Protein AF-0000000084809820 (afdb_homodimer)

pLDDT: mean 84.39, std 11.96, range [35.84, 97.75]

Sequence (612 aa):
MNEKEIQSFSLETLLTVNEPRPEDLYFDGCLIASRVKIMDTVNIDLFRYPTRLDAFAILFCSEGSISFTSGLRRHTLDAKMLFVFLPGSILQVESIRPESSVYTVIYEEEFIRRINIDIKLLSRLFLSVEKQPCLRLCEAEWAGITGSFAEIRSESLPRPGDVYSPEILRSMIRTLAYKVCRIIGRHIESQPAPETSARSRNDEYFNQFMSELTKHYMQERSVGFYAGQLHLTPKYLTTIIRKTSGRTAAEWIDDYVVLEAKNLLKYSTMSIQEIAYCLNFPNQSFFGKYFRSHTGMTPSAYRMSKMNEKEIQSFSLETLLTVNEPRPEDLYFDGCLIASRVKIMDTVNIDLFRYPTRLDAFAILFCSEGSISFTSGLRRHTLDAKMLFVFLPGSILQVESIRPESSVYTVIYEEEFIRRINIDIKLLSRLFLSVEKQPCLRLCEAEWAGITGSFAEIRSESLPRPGDVYSPEILRSMIRTLAYKVCRIIGRHIESQPAPETSARSRNDEYFNQFMSELTKHYMQERSVGFYAGQLHLTPKYLTTIIRKTSGRTAAEWIDDYVVLEAKNLLKYSTMSIQEIAYCLNFPNQSFFGKYFRSHTGMTPSAYRMSK

Nearest PDB structures (foldseek):
  6swi-assembly1_A  TM=9.137E-01  e=3.612E-05  Geobacillus stearothermophilus
  3lsg-assembly1_A  TM=9.153E-01  e=4.250E-05  Fusobacterium nucleatum subsp. nucleatum
  1xs9-assembly1_A  TM=9.138E-01  e=4.026E-05  Escherichia coli
  3w6v-assembly1_A  TM=8.568E-01  e=1.191E-04  Streptomyces griseus
  1bl0-assembly1_A  TM=9.131E-01  e=6.055E-04  Escherichia coli

Foldseek 3Di:
DDQADAAEDEPVRLCVQFPDDPLWDDAPQKTWDFFDQPVPGHPCVVQQGKYFYQWKKKKAKQAWKWWKDKPNDIDMHHHQKMFIDHHPIIIHTDDTDRRITIIMMIGHLLLCVVLPPDVLLVQLLQLLCNVPRMDHDDPVLSCVLVVLSVVLSVLRPDDPPPPCSSVVNSPSVSVNVVSVSVRSVVVVVPPPQPDVDPLSVLSVLLSQLSVVLSVPLLADQDLQVSCVVVVHHSVVQQVSNCVRNVHGSNVVSLVVNLSVLLNCLAPNPDDLQRSCVRSPHPGSVVVQVSNCVVPVDGSVVSSPPD/DDQADAAEDEPVRLCVQFPDDPLWDDAPQKTWDFFDQPVPGHPCVQQQGKYFYQWKKKKAKQAWKWWKDKPNDIDMHHHQKMFIDHHGIIIHTDDTDRRITIIMMIGHLLLCVVLPPDVLLVQLLQLLCNVPRMDHDDPVLSCVLVVLSVVLSVLRPDDPPPPCSSVVNSPSVSVNVVSVSVRSVVVVVPPPQPDVDPLSVLSVLLSQLSVVLSVPLLADQDLQVSCVVVVHHSVVQQVSNCVRNVHGSNVVSLVVNLSVLLNCLAPNPDDLQRSCVRSPHPGSVRVQVSNCVVPVDGSVVSSPPD

Radius of gyration: 26.5 Å; Cα contacts (8 Å, |Δi|>4): 948; chains: 2; bounding box: 50×73×64 Å

Secondary structure (DSSP, 8-state):
--TTS-EEE-HHHHHHHSPPPTTSEEETTEEEEEEEEHHHHS-GGGGSS-EEESSEEEEEEEESEEEEEETTEEEEEETTEEEEE-TT-EEEEEEE-TT-EEEEEEE-HHHHHHTT--HHHHHTTHHHHHH--EEE--HHHHHHHHHHHHHHHHHHS--TT-TTHHHHHHHHHHHHHHHHHHHHHHHHHHS----S-HHHHHHHHHHHHHHHHHHHTTT---HHHHHHHTT--HHHHHHHHHHHHSS-HHHHHHHHHHHHHHHHHHH----HHHHHHHTT-SSHHHHHHHHHHHHSS-HHHHHH--/--TTS-EEE-HHHHHHHSPPPTTSEEETTEEEEEEEEHHHHS-GGGGSS-EEESSEEEEEEEESEEEEEETTEEEEEETTEEEEE-TT-EEEEEEE-TT-EEEEEEE-HHHHHHTT--HHHHHTTHHHHHH--EEE--HHHHHHHHHHHHHHHHHHS--TT-TTHHHHHHHHHHHHHHHHHHHHHHHHHHS----S-HHHHHHHHHHHHHHHHHHHTTT---HHHHHHHTT--HHHHHHHHHHHHSS-HHHHHHHHHHHHHHHHHHH----HHHHHHHTT-SSHHHHHHHHHHHHSS-HHHHHH--

Solvent-accessible surface area (backbone atoms only — not comparable to full-atom values): 32827 Å² total; per-residue (Å²): 130,74,82,85,56,72,44,76,35,46,65,69,54,46,39,71,73,35,66,75,54,90,84,36,44,76,55,87,58,32,41,40,38,72,68,40,40,45,77,82,65,43,66,55,71,66,33,57,32,48,25,26,37,60,28,35,33,38,38,34,24,70,31,50,36,38,34,30,33,45,83,89,38,79,47,68,47,36,55,49,20,36,38,55,42,54,58,71,44,46,38,24,46,73,48,66,44,80,71,18,21,28,31,39,40,36,33,30,66,68,35,45,57,73,49,62,56,60,58,69,68,52,56,69,43,47,61,54,36,70,76,50,34,62,44,81,51,55,71,70,54,47,51,52,52,54,48,47,52,50,52,52,51,64,60,64,50,90,54,92,87,53,82,42,49,66,59,32,48,43,24,50,52,40,28,48,53,36,54,50,50,42,55,54,50,53,55,56,70,67,43,72,73,71,67,100,42,73,65,54,54,44,50,48,50,43,50,49,47,50,55,50,41,71,73,34,36,49,70,52,83,52,53,55,59,56,14,52,77,67,75,45,51,46,67,56,44,33,50,44,29,25,72,70,68,72,42,41,48,60,54,53,43,48,51,54,38,50,51,51,49,52,47,42,49,65,72,41,88,60,49,69,56,51,48,15,49,67,45,55,34,95,37,45,66,59,36,36,52,53,44,21,74,74,69,74,43,43,60,68,58,54,42,69,49,131,131,72,81,86,55,71,44,79,35,45,64,67,55,47,39,71,74,36,66,74,54,90,82,34,44,77,53,87,58,30,40,40,38,71,68,40,40,44,77,82,66,44,64,54,73,67,33,57,32,47,26,26,37,61,28,35,34,39,38,34,24,71,32,49,38,37,34,30,33,46,84,89,38,80,47,69,47,37,54,47,19,36,38,56,42,55,58,71,43,45,39,25,46,72,48,66,44,78,71,18,22,29,32,37,39,35,33,30,67,67,36,46,57,72,49,63,56,60,57,66,69,52,56,68,45,48,61,53,35,70,77,48,33,61,43,79,51,55,71,68,54,48,51,51,52,54,48,47,51,50,52,52,52,62,62,65,50,89,53,92,88,54,81,42,50,66,58,31,47,43,23,50,51,40,29,48,53,37,53,49,50,41,55,55,50,54,56,56,70,67,43,73,73,73,67,100,43,75,65,55,54,44,51,47,50,44,51,49,47,52,54,51,41,72,73,36,37,48,71,50,80,52,56,55,58,57,14,50,77,68,74,44,51,45,67,56,44,32,51,45,29,25,71,70,69,74,42,41,48,60,56,53,43,49,49,54,37,49,51,51,48,53,48,42,49,66,72,42,90,60,50,68,56,51,48,16,49,70,45,56,34,96,37,45,67,59,37,36,53,54,44,22,73,75,68,74,42,44,59,68,57,53,43,68,47,130

Organism: NCBI:txid717959

Structure (mmCIF, N/CA/C/O backbone):
data_AF-0000000084809820-model_v1
#
loop_
_entity.id
_entity.type
_entity.pdbx_description
1 polymer 'AraC-type DNA-binding domain-containing proteins'
#
loop_
_atom_site.group_PDB
_atom_site.id
_atom_site.type_symbol
_atom_site.label_atom_id
_atom_site.label_alt_id
_atom_site.label_comp_id
_atom_site.label_asym_id
_atom_site.label_entity_id
_atom_site.label_seq_id
_atom_site.pdbx_PDB_ins_code
_atom_site.Cartn_x
_atom_site.Cartn_y
_atom_site.Cartn_z
_atom_site.occupancy
_atom_site.B_iso_or_equiv
_atom_site.auth_seq_id
_atom_site.auth_comp_id
_atom_site.auth_asym_id
_atom_site.auth_atom_id
_atom_site.pdbx_PDB_model_num
ATOM 1 N N . MET A 1 1 ? -22.547 -33.094 -13.781 1 35.84 1 MET A N 1
ATOM 2 C CA . MET A 1 1 ? -21.328 -32.406 -14.195 1 35.84 1 MET A CA 1
ATOM 3 C C . MET A 1 1 ? -20.344 -33.375 -14.844 1 35.84 1 MET A C 1
ATOM 5 O O . MET A 1 1 ? -20.047 -34.438 -14.289 1 35.84 1 MET A O 1
ATOM 9 N N . ASN A 1 2 ? -20 -33.375 -16.016 1 37.78 2 ASN A N 1
ATOM 10 C CA . ASN A 1 2 ? -19.172 -34.312 -16.734 1 37.78 2 ASN A CA 1
ATOM 11 C C . ASN A 1 2 ? -17.75 -34.375 -16.172 1 37.78 2 ASN A C 1
ATOM 13 O O . ASN A 1 2 ? -17.156 -33.344 -15.875 1 37.78 2 ASN A O 1
ATOM 17 N N . GLU A 1 3 ? -17.25 -35.562 -15.602 1 46.75 3 GLU A N 1
ATOM 18 C CA . GLU A 1 3 ? -16.031 -36.031 -14.938 1 46.75 3 GLU A CA 1
ATOM 19 C C . GLU A 1 3 ? -14.789 -35.438 -15.594 1 46.75 3 GLU A C 1
ATOM 21 O O . GLU A 1 3 ? -13.766 -35.25 -14.938 1 46.75 3 GLU A O 1
ATOM 26 N N . LYS A 1 4 ? -14.727 -35.375 -16.953 1 51.31 4 LYS A N 1
ATOM 27 C CA . LYS A 1 4 ? -13.508 -35.156 -17.734 1 51.31 4 LYS A CA 1
ATOM 28 C C . LYS A 1 4 ? -13.289 -33.656 -18 1 51.31 4 LYS A C 1
ATOM 30 O O . LYS A 1 4 ? -12.234 -33.281 -18.516 1 51.31 4 LYS A O 1
ATOM 35 N N . GLU A 1 5 ? -14.281 -32.75 -17.703 1 54.12 5 GLU A N 1
ATOM 36 C CA . GLU A 1 5 ? -14.156 -31.391 -18.234 1 54.12 5 GLU A CA 1
ATOM 37 C C . GLU A 1 5 ? -13.578 -30.453 -17.188 1 54.12 5 GLU A C 1
ATOM 39 O O . GLU A 1 5 ? -14.008 -30.453 -16.031 1 54.12 5 GLU A O 1
ATOM 44 N N . ILE A 1 6 ? -12.461 -29.906 -17.469 1 58.41 6 ILE A N 1
ATOM 45 C CA . ILE A 1 6 ? -11.844 -28.875 -16.641 1 58.41 6 ILE A CA 1
ATOM 46 C C . ILE A 1 6 ? -12.836 -27.75 -16.375 1 58.41 6 ILE A C 1
ATOM 48 O O . ILE A 1 6 ? -13.359 -27.156 -17.328 1 58.41 6 ILE A O 1
ATOM 52 N N . GLN A 1 7 ? -13.312 -27.625 -15.133 1 64.94 7 GLN A N 1
ATOM 53 C CA . GLN A 1 7 ? -14.203 -26.531 -14.758 1 64.94 7 GLN A CA 1
ATOM 54 C C . GLN A 1 7 ? -13.414 -25.281 -14.383 1 64.94 7 GLN A C 1
ATOM 56 O O . GLN A 1 7 ? -12.383 -25.359 -13.719 1 64.94 7 GLN A O 1
ATOM 61 N N . SER A 1 8 ? -13.719 -24.172 -15.039 1 68 8 SER A N 1
ATOM 62 C CA . SER A 1 8 ? -13.07 -22.906 -14.742 1 68 8 SER A CA 1
ATOM 63 C C . SER A 1 8 ? -13.969 -22.016 -13.883 1 68 8 SER A C 1
ATOM 65 O O . SER A 1 8 ? -15.164 -21.875 -14.156 1 68 8 SER A O 1
ATOM 67 N N . PHE A 1 9 ? -13.414 -21.656 -12.688 1 70 9 PHE A N 1
ATOM 68 C CA . PHE A 1 9 ? -14.195 -20.844 -11.766 1 70 9 PHE A CA 1
ATOM 69 C C . PHE A 1 9 ? -13.508 -19.5 -11.508 1 70 9 PHE A C 1
ATOM 71 O O . PHE A 1 9 ? -12.281 -19.438 -11.461 1 70 9 PHE A O 1
ATOM 78 N N . SER A 1 10 ? -14.391 -18.469 -11.477 1 69.38 10 SER A N 1
ATOM 79 C CA . SER A 1 10 ? -13.938 -17.219 -10.867 1 69.38 10 SER A CA 1
ATOM 80 C C . SER A 1 10 ? -14.102 -17.234 -9.352 1 69.38 10 SER A C 1
ATOM 82 O O . SER A 1 10 ? -14.734 -18.156 -8.812 1 69.38 10 SER A O 1
ATOM 84 N N . LEU A 1 11 ? -13.422 -16.344 -8.664 1 75 11 LEU A N 1
ATOM 85 C CA . LEU A 1 11 ? -13.625 -16.25 -7.219 1 75 11 LEU A CA 1
ATOM 86 C C . LEU A 1 11 ? -15.102 -16.078 -6.887 1 75 11 LEU A C 1
ATOM 88 O O . LEU A 1 11 ? -15.602 -16.688 -5.941 1 75 11 LEU A O 1
ATOM 92 N N . GLU A 1 12 ? -15.688 -15.281 -7.66 1 74.25 12 GLU A N 1
ATOM 93 C CA . GLU A 1 12 ? -17.109 -15.062 -7.441 1 74.25 12 GLU A CA 1
ATOM 94 C C . GLU A 1 12 ? -17.891 -16.359 -7.535 1 74.25 12 GLU A C 1
ATOM 96 O O . GLU A 1 12 ? -18.781 -16.625 -6.723 1 74.25 12 GLU A O 1
ATOM 101 N N . THR A 1 13 ? -17.594 -17.172 -8.531 1 74 13 THR A N 1
ATOM 102 C CA . THR A 1 13 ? -18.266 -18.453 -8.719 1 74 13 THR A CA 1
ATOM 103 C C . THR A 1 13 ? -17.938 -19.406 -7.566 1 74 13 THR A C 1
ATOM 105 O O . THR A 1 13 ? -18.812 -20.141 -7.098 1 74 13 THR A O 1
ATOM 108 N N . LEU A 1 14 ? -16.766 -19.344 -7.129 1 78 14 LEU A N 1
ATOM 109 C CA . LEU A 1 14 ? -16.344 -20.172 -6 1 78 14 LEU A CA 1
ATOM 110 C C . LEU A 1 14 ? -17.141 -19.828 -4.746 1 78 14 LEU A C 1
ATOM 112 O O . LEU A 1 14 ? -17.531 -20.703 -3.98 1 78 14 LEU A O 1
ATOM 116 N N . LEU A 1 15 ? -17.312 -18.531 -4.598 1 79.88 15 LEU A N 1
ATOM 117 C CA . LEU A 1 15 ? -18 -18.047 -3.406 1 79.88 15 LEU A CA 1
ATOM 118 C C . LEU A 1 15 ? -19.484 -18.422 -3.449 1 79.88 15 LEU A C 1
ATOM 120 O O . LEU A 1 15 ? -20.125 -18.547 -2.404 1 79.88 15 LEU A O 1
ATOM 124 N N . THR A 1 16 ? -19.984 -18.531 -4.629 1 75.25 16 THR A N 1
ATOM 125 C CA . THR A 1 16 ? -21.391 -18.938 -4.77 1 75.25 16 THR A CA 1
ATOM 126 C C . THR A 1 16 ? -21.562 -20.391 -4.355 1 75.25 16 THR A C 1
ATOM 128 O O . THR A 1 16 ? -22.594 -20.766 -3.779 1 75.25 16 THR A O 1
ATOM 131 N N . VAL A 1 17 ? -20.578 -21.188 -4.629 1 74.81 17 VAL A N 1
ATOM 132 C CA . VAL A 1 17 ? -20.641 -22.609 -4.328 1 74.81 17 VAL A CA 1
ATOM 133 C C . VAL A 1 17 ? -20.25 -22.859 -2.875 1 74.81 17 VAL A C 1
ATOM 135 O O . VAL A 1 17 ? -20.781 -23.75 -2.219 1 74.81 17 VAL A O 1
ATOM 138 N N . ASN A 1 18 ? -19.297 -22.062 -2.408 1 78.69 18 ASN A N 1
ATOM 139 C CA . ASN A 1 18 ? -18.812 -22.125 -1.033 1 78.69 18 ASN A CA 1
ATOM 140 C C . ASN A 1 18 ? -19.031 -20.797 -0.308 1 78.69 18 ASN A C 1
ATOM 142 O O . ASN A 1 18 ? -18.172 -19.922 -0.35 1 78.69 18 ASN A O 1
ATOM 146 N N . GLU A 1 19 ? -20.094 -20.688 0.359 1 78.88 19 GLU A N 1
ATOM 147 C CA . GLU A 1 19 ? -20.406 -19.438 1.05 1 78.88 19 GLU A CA 1
ATOM 148 C C . GLU A 1 19 ? -19.406 -19.156 2.162 1 78.88 19 GLU A C 1
ATOM 150 O O . GLU A 1 19 ? -19.109 -20.031 2.971 1 78.88 19 GLU A O 1
ATOM 155 N N . PRO A 1 20 ? -18.938 -17.969 2.078 1 82.69 20 PRO A N 1
ATOM 156 C CA . PRO A 1 20 ? -17.984 -17.641 3.152 1 82.69 20 PRO A CA 1
ATOM 157 C C . PRO A 1 20 ? -18.641 -17.703 4.535 1 82.69 20 PRO A C 1
ATOM 159 O O . PRO A 1 20 ? -19.812 -17.391 4.691 1 82.69 20 PRO A O 1
ATOM 162 N N . ARG A 1 21 ? -17.938 -18.25 5.512 1 88.19 21 ARG A N 1
ATOM 163 C CA . ARG A 1 21 ? -18.359 -18.203 6.91 1 88.19 21 ARG A CA 1
ATOM 164 C C . ARG A 1 21 ? -18.422 -16.781 7.426 1 88.19 21 ARG A C 1
ATOM 166 O O . ARG A 1 21 ? -17.781 -15.883 6.867 1 88.19 21 ARG A O 1
ATOM 173 N N . PRO A 1 22 ? -19.062 -16.547 8.477 1 84.5 22 PRO A N 1
ATOM 174 C CA . PRO A 1 22 ? -19.141 -15.203 9.055 1 84.5 22 PRO A CA 1
ATOM 175 C C . PRO A 1 22 ? -17.781 -14.648 9.469 1 84.5 22 PRO A C 1
ATOM 177 O O . PRO A 1 22 ? -17.578 -13.43 9.461 1 84.5 22 PRO A O 1
ATOM 180 N N . GLU A 1 23 ? -16.906 -15.547 9.766 1 87.56 23 GLU A N 1
ATOM 181 C CA . GLU A 1 23 ? -15.609 -15.102 10.25 1 87.56 23 GLU A CA 1
ATOM 182 C C . GLU A 1 23 ? -14.648 -14.844 9.094 1 87.56 23 GLU A C 1
ATOM 184 O O . GLU A 1 23 ? -13.547 -14.328 9.297 1 87.56 23 GLU A O 1
ATOM 189 N N . ASP A 1 24 ? -15.086 -15.227 7.918 1 91.62 24 ASP A N 1
ATOM 190 C CA . ASP A 1 24 ? -14.242 -15 6.75 1 91.62 24 ASP A CA 1
ATOM 191 C C . ASP A 1 24 ? -14.391 -13.57 6.234 1 91.62 24 ASP A C 1
ATOM 193 O O . ASP A 1 24 ? -15.43 -12.938 6.422 1 91.62 24 ASP A O 1
ATOM 197 N N . LEU A 1 25 ? -13.336 -13.102 5.711 1 93.5 25 LEU A N 1
ATOM 198 C CA . LEU A 1 25 ? -13.359 -11.758 5.156 1 93.5 25 LEU A CA 1
ATOM 199 C C . LEU A 1 25 ? -13.391 -11.797 3.631 1 93.5 25 LEU A C 1
ATOM 201 O O . LEU A 1 25 ? -12.516 -12.391 3.004 1 93.5 25 LEU A O 1
ATOM 205 N N . TYR A 1 26 ? -14.406 -11.336 3.08 1 91.12 26 TYR A N 1
ATOM 206 C CA . TYR A 1 26 ? -14.422 -11.031 1.652 1 91.12 26 TYR A CA 1
ATOM 207 C C . TYR A 1 26 ? -14.391 -9.531 1.412 1 91.12 26 TYR A C 1
ATOM 209 O O . TYR A 1 26 ? -15.305 -8.812 1.829 1 91.12 26 TYR A O 1
ATOM 217 N N . PHE A 1 27 ? -13.375 -9.109 0.786 1 89.75 27 PHE A N 1
ATOM 218 C CA . PHE A 1 27 ? -13.141 -7.676 0.648 1 89.75 27 PHE A CA 1
ATOM 219 C C . PHE A 1 27 ? -12.555 -7.352 -0.719 1 89.75 27 PHE A C 1
ATOM 221 O O . PHE A 1 27 ? -11.422 -7.734 -1.017 1 89.75 27 PHE A O 1
ATOM 228 N N . ASP A 1 28 ? -13.312 -6.613 -1.582 1 87 28 ASP A N 1
ATOM 229 C CA . ASP A 1 28 ? -12.844 -6.008 -2.824 1 87 28 ASP A CA 1
ATOM 230 C C . ASP A 1 28 ? -12.148 -7.043 -3.713 1 87 28 ASP A C 1
ATOM 232 O O . ASP A 1 28 ? -11.078 -6.777 -4.262 1 87 28 ASP A O 1
ATOM 236 N N . GLY A 1 29 ? -12.633 -8.328 -3.779 1 87.38 29 GLY A N 1
ATOM 237 C CA . GLY A 1 29 ? -12.062 -9.352 -4.637 1 87.38 29 GLY A CA 1
ATOM 238 C C . GLY A 1 29 ? -11 -10.18 -3.938 1 87.38 29 GLY A C 1
ATOM 239 O O . GLY A 1 29 ? -10.219 -10.875 -4.59 1 87.38 29 GLY A O 1
ATOM 240 N N . CYS A 1 30 ? -10.914 -10.086 -2.691 1 93.25 30 CYS A N 1
ATOM 241 C CA . CYS A 1 30 ? -9.984 -10.867 -1.883 1 93.25 30 CYS A CA 1
ATOM 242 C C . CYS A 1 30 ? -10.727 -11.625 -0.787 1 93.25 30 CYS A C 1
ATOM 244 O O . CYS A 1 30 ? -11.555 -11.055 -0.081 1 93.25 30 CYS A O 1
ATOM 246 N N . LEU A 1 31 ? -10.508 -12.891 -0.727 1 94.38 31 LEU A N 1
ATOM 247 C CA . LEU A 1 31 ? -11.086 -13.719 0.329 1 94.38 31 LEU A CA 1
ATOM 248 C C . LEU A 1 31 ? -10.008 -14.172 1.312 1 94.38 31 LEU A C 1
ATOM 250 O O . LEU A 1 31 ? -8.961 -14.672 0.902 1 94.38 31 LEU A O 1
ATOM 254 N N . ILE A 1 32 ? -10.25 -13.93 2.562 1 95.62 32 ILE A N 1
ATOM 255 C CA . ILE A 1 32 ? -9.352 -14.398 3.613 1 95.62 32 ILE A CA 1
ATOM 256 C C . ILE A 1 32 ? -10.125 -15.242 4.621 1 95.62 32 ILE A C 1
ATOM 258 O O . ILE A 1 32 ? -11.094 -14.773 5.219 1 95.62 32 ILE A O 1
ATOM 262 N N . ALA A 1 33 ? -9.727 -16.453 4.789 1 94.56 33 ALA A N 1
ATOM 263 C CA . ALA A 1 33 ? -10.391 -17.391 5.695 1 94.56 33 ALA A CA 1
ATOM 264 C C . ALA A 1 33 ? -9.375 -18.062 6.621 1 94.56 33 ALA A C 1
ATOM 266 O O . ALA A 1 33 ? -8.328 -18.531 6.176 1 94.56 33 ALA A O 1
ATOM 267 N N . SER A 1 34 ? -9.703 -17.984 7.914 1 94.19 34 SER A N 1
ATOM 268 C CA . SER A 1 34 ? -8.797 -18.547 8.914 1 94.19 34 SER A CA 1
ATOM 269 C C . SER A 1 34 ? -9.336 -19.859 9.461 1 94.19 34 SER A C 1
ATOM 271 O O . SER A 1 34 ? -10.531 -19.984 9.734 1 94.19 34 SER A O 1
ATOM 273 N N . ARG A 1 35 ? -8.406 -20.812 9.555 1 92.12 35 ARG A N 1
ATOM 274 C CA . ARG A 1 35 ? -8.68 -22.094 10.195 1 92.12 35 ARG A CA 1
ATOM 275 C C . ARG A 1 35 ? -9.922 -22.75 9.617 1 92.12 35 ARG A C 1
ATOM 277 O O . ARG A 1 35 ? -10.852 -23.094 10.352 1 92.12 35 ARG A O 1
ATOM 284 N N . VAL A 1 36 ? -9.945 -22.891 8.352 1 92.38 36 VAL A N 1
ATOM 285 C CA . VAL A 1 36 ? -11.039 -23.547 7.637 1 92.38 36 VAL A CA 1
ATOM 286 C C . VAL A 1 36 ? -10.891 -25.062 7.754 1 92.38 36 VAL A C 1
ATOM 288 O O . VAL A 1 36 ? -9.914 -25.641 7.254 1 92.38 36 VAL A O 1
ATOM 291 N N . LYS A 1 37 ? -11.805 -25.641 8.43 1 91.88 37 LYS A N 1
ATOM 292 C CA . LYS A 1 37 ? -11.875 -27.094 8.398 1 91.88 37 LYS A CA 1
ATOM 293 C C . LYS A 1 37 ? -12.422 -27.594 7.066 1 91.88 37 LYS A C 1
ATOM 295 O O . LYS A 1 37 ? -13.625 -27.531 6.824 1 91.88 37 LYS A O 1
ATOM 300 N N . ILE A 1 38 ? -11.602 -28.172 6.277 1 87.62 38 ILE A N 1
ATOM 301 C CA . ILE A 1 38 ? -11.898 -28.422 4.871 1 87.62 38 ILE A CA 1
ATOM 302 C C . ILE A 1 38 ? -13.094 -29.359 4.75 1 87.62 38 ILE A C 1
ATOM 304 O O . ILE A 1 38 ? -14.039 -29.078 4.008 1 87.62 38 ILE A O 1
ATOM 308 N N . MET A 1 39 ? -13.156 -30.406 5.477 1 83.25 39 MET A N 1
ATOM 309 C CA . MET A 1 39 ? -14.195 -31.422 5.34 1 83.25 39 MET A CA 1
ATOM 310 C C . MET A 1 39 ? -15.531 -30.906 5.855 1 83.25 39 MET A C 1
ATOM 312 O O . MET A 1 39 ? -16.594 -31.391 5.43 1 83.25 39 MET A O 1
ATOM 316 N N . ASP A 1 40 ? -15.461 -29.891 6.738 1 79.69 40 ASP A N 1
ATOM 317 C CA . ASP A 1 40 ? -16.688 -29.375 7.34 1 79.69 40 ASP A CA 1
ATOM 318 C C . ASP A 1 40 ? -17.234 -28.188 6.555 1 79.69 40 ASP A C 1
ATOM 320 O O . ASP A 1 40 ? -18.438 -27.938 6.559 1 79.69 40 ASP A O 1
ATOM 324 N N . THR A 1 41 ? -16.359 -27.531 5.91 1 74.94 41 THR A N 1
ATOM 325 C CA . THR A 1 41 ? -16.734 -26.188 5.465 1 74.94 41 THR A CA 1
ATOM 326 C C . THR A 1 41 ? -16.766 -26.109 3.939 1 74.94 41 THR A C 1
ATOM 328 O O . THR A 1 41 ? -17.547 -25.344 3.365 1 74.94 41 THR A O 1
ATOM 331 N N . VAL A 1 42 ? -15.953 -26.875 3.279 1 74.56 42 VAL A N 1
ATOM 332 C CA . VAL A 1 42 ? -15.75 -26.688 1.847 1 74.56 42 VAL A CA 1
ATOM 333 C C . VAL A 1 42 ? -16.438 -27.812 1.079 1 74.56 42 VAL A C 1
ATOM 335 O O . VAL A 1 42 ? -16.375 -28.969 1.494 1 74.56 42 VAL A O 1
ATOM 338 N N . ASN A 1 43 ? -17.141 -27.375 0.123 1 73.75 43 ASN A N 1
ATOM 339 C CA . ASN A 1 43 ? -17.609 -28.391 -0.823 1 73.75 43 ASN A CA 1
ATOM 340 C C . ASN A 1 43 ? -16.469 -28.938 -1.661 1 73.75 43 ASN A C 1
ATOM 342 O O . ASN A 1 43 ? -16.188 -28.438 -2.75 1 73.75 43 ASN A O 1
ATOM 346 N N . ILE A 1 44 ? -15.961 -29.891 -1.169 1 68.62 44 ILE A N 1
ATOM 347 C CA . ILE A 1 44 ? -14.719 -30.438 -1.698 1 68.62 44 ILE A CA 1
ATOM 348 C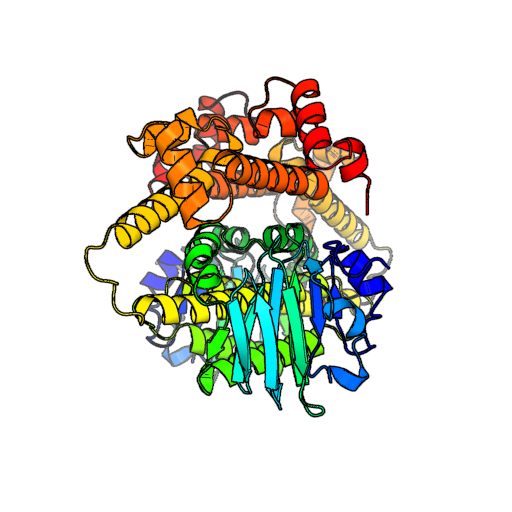 C . ILE A 1 44 ? -14.992 -31.141 -3.029 1 68.62 44 ILE A C 1
ATOM 350 O O . ILE A 1 44 ? -14.078 -31.328 -3.838 1 68.62 44 ILE A O 1
ATOM 354 N N . ASP A 1 45 ? -16.188 -31.453 -3.203 1 69.81 45 ASP A N 1
ATOM 355 C CA . ASP A 1 45 ? -16.547 -32.156 -4.426 1 69.81 45 ASP A CA 1
ATOM 356 C C . ASP A 1 45 ? -16.188 -31.344 -5.664 1 69.81 45 ASP A C 1
ATOM 358 O O . ASP A 1 45 ? -15.891 -31.906 -6.719 1 69.81 45 ASP A O 1
ATOM 362 N N . LEU A 1 46 ? -16.172 -30.109 -5.414 1 70 46 LEU A N 1
ATOM 363 C CA . LEU A 1 46 ? -15.82 -29.234 -6.52 1 70 46 LEU A CA 1
ATOM 364 C C . LEU A 1 46 ? -14.359 -29.438 -6.934 1 70 46 LEU A C 1
ATOM 366 O O . LEU A 1 46 ? -14.016 -29.266 -8.102 1 70 46 LEU A O 1
ATOM 370 N N . PHE A 1 47 ? -13.586 -29.953 -5.996 1 75.19 47 PHE A N 1
ATOM 371 C CA . PHE A 1 47 ? -12.156 -30.016 -6.266 1 75.19 47 PHE A CA 1
ATOM 372 C C . PHE A 1 47 ? -11.719 -31.453 -6.512 1 75.19 47 PHE A C 1
ATOM 374 O O . PHE A 1 47 ? -10.531 -31.719 -6.723 1 75.19 47 PHE A O 1
ATOM 381 N N . ARG A 1 48 ? -12.656 -32.312 -6.492 1 76.06 48 ARG A N 1
ATOM 382 C CA . ARG A 1 48 ? -12.344 -33.719 -6.789 1 76.06 48 ARG A CA 1
ATOM 383 C C . ARG A 1 48 ? -12.094 -33.906 -8.281 1 76.06 48 ARG A C 1
ATOM 385 O O . ARG A 1 48 ? -11.484 -34.906 -8.688 1 76.06 48 ARG A O 1
ATOM 392 N N . TYR A 1 49 ? -12.602 -32.938 -9.016 1 74.69 49 TYR A N 1
ATOM 393 C CA . TYR A 1 49 ? -12.328 -32.906 -10.453 1 74.69 49 TYR A CA 1
ATOM 394 C C . TYR A 1 49 ? -11.344 -31.797 -10.789 1 74.69 49 TYR A C 1
ATOM 396 O O . TYR A 1 49 ? -11.195 -30.844 -10.023 1 74.69 49 TYR A O 1
ATOM 404 N N . PRO A 1 50 ? -10.656 -32 -11.852 1 77 50 PRO A N 1
ATOM 405 C CA . PRO A 1 50 ? -9.711 -30.953 -12.219 1 77 50 PRO A CA 1
ATOM 406 C C . PRO A 1 50 ? -10.383 -29.578 -12.336 1 77 50 PRO A C 1
ATOM 408 O O . PRO A 1 50 ? -11.367 -29.438 -13.062 1 77 50 PRO A O 1
ATOM 411 N N . THR A 1 51 ? -9.906 -28.719 -11.578 1 76.25 51 THR A N 1
ATOM 412 C CA . THR A 1 51 ? -10.516 -27.391 -11.492 1 76.25 51 THR A CA 1
ATOM 413 C C . THR A 1 51 ? -9.484 -26.297 -11.773 1 76.25 51 THR A C 1
ATOM 415 O O . THR A 1 51 ? -8.336 -26.391 -11.32 1 76.25 51 THR A O 1
ATOM 418 N N . ARG A 1 52 ? -9.977 -25.391 -12.555 1 76.69 52 ARG A N 1
ATOM 419 C CA . ARG A 1 52 ? -9.18 -24.203 -12.828 1 76.69 52 ARG A CA 1
ATOM 420 C C . ARG A 1 52 ? -9.75 -22.969 -12.125 1 76.69 52 ARG A C 1
ATOM 422 O O . ARG A 1 52 ? -10.969 -22.781 -12.086 1 76.69 52 ARG A O 1
ATOM 429 N N . LEU A 1 53 ? -8.898 -22.266 -11.445 1 76.38 53 LEU A N 1
ATOM 430 C CA . LEU A 1 53 ? -9.312 -21.031 -10.773 1 76.38 53 LEU A CA 1
ATOM 431 C C . LEU A 1 53 ? -8.602 -19.828 -11.375 1 76.38 53 LEU A C 1
ATOM 433 O O . LEU A 1 53 ? -7.391 -19.844 -11.578 1 76.38 53 LEU A O 1
ATOM 437 N N . ASP A 1 54 ? -9.375 -18.812 -11.68 1 75.62 54 ASP A N 1
ATOM 438 C CA . ASP A 1 54 ? -8.812 -17.594 -12.242 1 75.62 54 ASP A CA 1
ATOM 439 C C . ASP A 1 54 ? -8.461 -16.594 -11.148 1 75.62 54 ASP A C 1
ATOM 441 O O . ASP A 1 54 ? -8.953 -15.461 -11.156 1 75.62 54 ASP A O 1
ATOM 445 N N . ALA A 1 55 ? -7.738 -17.016 -10.219 1 84.69 55 ALA A N 1
ATOM 446 C CA . ALA A 1 55 ? -7.289 -16.219 -9.086 1 84.69 55 ALA A CA 1
ATOM 447 C C . ALA A 1 55 ? -6.051 -16.828 -8.438 1 84.69 55 ALA A C 1
ATOM 449 O O . ALA A 1 55 ? -5.742 -18 -8.656 1 84.69 55 ALA A O 1
ATOM 450 N N . PHE A 1 56 ? -5.348 -15.945 -7.801 1 88.56 56 PHE A N 1
ATOM 451 C CA . PHE A 1 56 ? -4.27 -16.453 -6.957 1 88.56 56 PHE A CA 1
ATOM 452 C C . PHE A 1 56 ? -4.828 -17.047 -5.672 1 88.56 56 PHE A C 1
ATOM 454 O O . PHE A 1 56 ? -5.781 -16.516 -5.094 1 88.56 56 PHE A O 1
ATOM 461 N N . ALA A 1 57 ? -4.301 -18.156 -5.301 1 92.06 57 ALA A N 1
ATOM 462 C CA . ALA A 1 57 ? -4.691 -18.734 -4.016 1 92.06 57 ALA A CA 1
ATOM 463 C C . ALA A 1 57 ? -3.467 -19.172 -3.219 1 92.06 57 ALA A C 1
ATOM 465 O O . ALA A 1 57 ? -2.514 -19.719 -3.785 1 92.06 57 ALA A O 1
ATOM 466 N N . ILE A 1 58 ? -3.492 -18.875 -1.971 1 96.12 58 ILE A N 1
ATOM 467 C CA . ILE A 1 58 ? -2.453 -19.328 -1.05 1 96.12 58 ILE A CA 1
ATOM 468 C C . ILE A 1 58 ? -3.086 -20.078 0.115 1 96.12 58 ILE A C 1
ATOM 470 O O . ILE A 1 58 ? -4.004 -19.578 0.767 1 96.12 58 ILE A O 1
ATOM 474 N N . LEU A 1 59 ? -2.619 -21.266 0.318 1 96.19 59 LEU A N 1
ATOM 475 C CA . LEU A 1 59 ? -3.105 -22.094 1.416 1 96.19 59 LEU A CA 1
ATOM 476 C C . LEU A 1 59 ? -1.993 -22.375 2.422 1 96.19 59 LEU A C 1
ATOM 478 O O . LEU A 1 59 ? -0.858 -22.656 2.035 1 96.19 59 LEU A O 1
ATOM 482 N N . PHE A 1 60 ? -2.328 -22.203 3.66 1 97.75 60 PHE A N 1
ATOM 483 C CA . PHE A 1 60 ? -1.45 -22.578 4.762 1 97.75 60 PHE A CA 1
ATOM 484 C C . PHE A 1 60 ? -2.078 -23.688 5.602 1 97.75 60 PHE A C 1
ATOM 486 O O . PHE A 1 60 ? -3.104 -23.469 6.25 1 97.75 60 PHE A O 1
ATOM 493 N N . CYS A 1 61 ? -1.451 -24.828 5.637 1 97.75 61 CYS A N 1
ATOM 494 C CA . CYS A 1 61 ? -2.021 -25.953 6.371 1 97.75 61 CYS A CA 1
ATOM 495 C C . CYS A 1 61 ? -1.644 -25.891 7.844 1 97.75 61 CYS A C 1
ATOM 497 O O . CYS A 1 61 ? -0.462 -25.938 8.188 1 97.75 61 CYS A O 1
ATOM 499 N N . SER A 1 62 ? -2.604 -25.734 8.672 1 97.06 62 SER A N 1
ATOM 500 C CA . SER A 1 62 ? -2.338 -25.656 10.109 1 97.06 62 SER A CA 1
ATOM 501 C C . SER A 1 62 ? -2.322 -27.031 10.742 1 97.06 62 SER A C 1
ATOM 503 O O . SER A 1 62 ? -1.585 -27.281 11.703 1 97.06 62 SER A O 1
ATOM 505 N N . GLU A 1 63 ? -3.166 -27.891 10.25 1 96.25 63 GLU A N 1
ATOM 506 C CA . GLU A 1 63 ? -3.291 -29.25 10.734 1 96.25 63 GLU A CA 1
ATOM 507 C C . GLU A 1 63 ? -3.705 -30.203 9.617 1 96.25 63 GLU A C 1
ATOM 509 O O . GLU A 1 63 ? -4.383 -29.797 8.672 1 96.25 63 GLU A O 1
ATOM 514 N N . GLY A 1 64 ? -3.207 -31.531 9.758 1 95.69 64 GLY A N 1
ATOM 515 C CA . GLY A 1 64 ? -3.605 -32.531 8.797 1 95.69 64 GLY A CA 1
ATOM 516 C C . GLY A 1 64 ? -2.711 -32.594 7.574 1 95.69 64 GLY A C 1
ATOM 517 O O . GLY A 1 64 ? -1.523 -32.281 7.652 1 95.69 64 GLY A O 1
ATOM 518 N N . SER A 1 65 ? -3.328 -33.188 6.52 1 96.12 65 SER A N 1
ATOM 519 C CA . SER A 1 65 ? -2.602 -33.375 5.266 1 96.12 65 SER A CA 1
ATOM 520 C C . SER A 1 65 ? -3.557 -33.469 4.078 1 96.12 65 SER A C 1
ATOM 522 O O . SER A 1 65 ? -4.637 -34.031 4.176 1 96.12 65 SER A O 1
ATOM 524 N N . ILE A 1 66 ? -3.162 -32.812 3.039 1 94.06 66 ILE A N 1
ATOM 525 C CA . ILE A 1 66 ? -3.953 -32.781 1.813 1 94.06 66 ILE A CA 1
ATOM 526 C C . ILE A 1 66 ? -3.096 -33.25 0.637 1 94.06 66 ILE A C 1
ATOM 528 O O . ILE A 1 66 ? -1.99 -32.719 0.431 1 94.06 66 ILE A O 1
ATOM 532 N N . SER A 1 67 ? -3.57 -34.188 -0.087 1 93 67 SER A N 1
ATOM 533 C CA . SER A 1 67 ? -2.908 -34.625 -1.308 1 93 67 SER A CA 1
ATOM 534 C C . SER A 1 67 ? -3.666 -34.188 -2.549 1 93 67 SER A C 1
ATOM 536 O O . SER A 1 67 ? -4.891 -34.312 -2.617 1 93 67 SER A O 1
ATOM 538 N N . PHE A 1 68 ? -2.908 -33.625 -3.463 1 88.94 68 PHE A N 1
ATOM 539 C CA . PHE A 1 68 ? -3.539 -33.094 -4.664 1 88.94 68 PHE A CA 1
ATOM 540 C C . PHE A 1 68 ? -2.572 -33.125 -5.844 1 88.94 68 PHE A C 1
ATOM 542 O O . PHE A 1 68 ? -1.372 -33.344 -5.664 1 88.94 68 PHE A O 1
ATOM 549 N N . THR A 1 69 ? -3.16 -32.969 -6.996 1 83.19 69 THR A N 1
ATOM 550 C CA . THR A 1 69 ? -2.375 -32.875 -8.227 1 83.19 69 THR A CA 1
ATOM 551 C C . THR A 1 69 ? -2.461 -31.484 -8.82 1 83.19 69 THR A C 1
ATOM 553 O O . THR A 1 69 ? -3.541 -30.891 -8.875 1 83.19 69 THR A O 1
ATOM 556 N N . SER A 1 70 ? -1.311 -30.953 -9.086 1 75.81 70 SER A N 1
ATOM 557 C CA . SER A 1 70 ? -1.194 -29.688 -9.797 1 75.81 70 SER A CA 1
ATOM 558 C C . SER A 1 70 ? -0.244 -29.812 -10.984 1 75.81 70 SER A C 1
ATOM 560 O O . SER A 1 70 ? 0.898 -30.25 -10.828 1 75.81 70 SER A O 1
ATOM 562 N N . GLY A 1 71 ? -0.608 -29.359 -12.164 1 62.16 71 GLY A N 1
ATOM 563 C CA . GLY A 1 71 ? 0.222 -29.469 -13.352 1 62.16 71 GLY A CA 1
ATOM 564 C C . GLY A 1 71 ? 0.724 -30.875 -13.602 1 62.16 71 GLY A C 1
ATOM 565 O O . GLY A 1 71 ? 1.892 -31.078 -13.945 1 62.16 71 GLY A O 1
ATOM 566 N N . LEU A 1 72 ? 0.048 -31.844 -13.289 1 64.19 72 LEU A N 1
ATOM 567 C CA . LEU A 1 72 ? 0.316 -33.25 -13.547 1 64.19 72 LEU A CA 1
ATOM 568 C C . LEU A 1 72 ? 1.257 -33.844 -12.5 1 64.19 72 LEU A C 1
ATOM 570 O O . LEU A 1 72 ? 1.768 -34.938 -12.656 1 64.19 72 LEU A O 1
ATOM 574 N N . ARG A 1 73 ? 1.656 -33.094 -11.586 1 77.62 73 ARG A N 1
ATOM 575 C CA . ARG A 1 73 ? 2.484 -33.594 -10.484 1 77.62 73 ARG A CA 1
ATOM 576 C C . ARG A 1 73 ? 1.677 -33.688 -9.195 1 77.62 73 ARG A C 1
ATOM 578 O O . ARG A 1 73 ? 0.831 -32.844 -8.922 1 77.62 73 ARG A O 1
ATOM 585 N N . ARG A 1 74 ? 2 -34.75 -8.492 1 86.31 74 ARG A N 1
ATOM 586 C CA . ARG A 1 74 ? 1.335 -34.938 -7.207 1 86.31 74 ARG A CA 1
ATOM 587 C C . ARG A 1 74 ? 2.074 -34.219 -6.086 1 86.31 74 ARG A C 1
ATOM 589 O O . ARG A 1 74 ? 3.307 -34.219 -6.043 1 86.31 74 ARG A O 1
ATOM 596 N N . HIS A 1 75 ? 1.314 -33.531 -5.277 1 91.06 75 HIS A N 1
ATOM 597 C CA . HIS A 1 75 ? 1.871 -32.812 -4.152 1 91.06 75 HIS A CA 1
ATOM 598 C C . HIS A 1 75 ? 1.127 -33.125 -2.859 1 91.06 75 HIS A C 1
ATOM 600 O O . HIS A 1 75 ? -0.01 -33.594 -2.895 1 91.06 75 HIS A O 1
ATOM 606 N N . THR A 1 76 ? 1.834 -32.938 -1.809 1 94.38 76 THR A N 1
ATOM 607 C CA . THR A 1 76 ? 1.228 -33.094 -0.489 1 94.38 76 THR A CA 1
ATOM 608 C C . THR A 1 76 ? 1.421 -31.812 0.331 1 94.38 76 THR A C 1
ATOM 610 O O . THR A 1 76 ? 2.527 -31.266 0.398 1 94.38 76 THR A O 1
ATOM 613 N N . LEU A 1 77 ? 0.371 -31.328 0.893 1 96.31 77 LEU A N 1
ATOM 614 C CA . LEU A 1 77 ? 0.377 -30.172 1.786 1 96.31 77 LEU A CA 1
ATOM 615 C C . LEU A 1 77 ? 0.197 -30.609 3.236 1 96.31 77 LEU A C 1
ATOM 617 O O . LEU A 1 77 ? -0.917 -30.922 3.662 1 96.31 77 LEU A O 1
ATOM 621 N N . ASP A 1 78 ? 1.29 -30.578 3.979 1 97 78 ASP A N 1
ATOM 622 C CA . ASP A 1 78 ? 1.284 -30.984 5.383 1 97 78 ASP A CA 1
ATOM 623 C C . ASP A 1 78 ? 1.249 -29.766 6.305 1 97 78 ASP A C 1
ATOM 625 O O . ASP A 1 78 ? 1.282 -28.625 5.836 1 97 78 ASP A O 1
ATOM 629 N N . ALA A 1 79 ? 1.145 -30.125 7.625 1 97 79 ALA A N 1
ATOM 630 C CA . ALA A 1 79 ? 1.109 -29.047 8.617 1 97 79 ALA A CA 1
ATOM 631 C C . ALA A 1 79 ? 2.336 -28.141 8.492 1 97 79 ALA A C 1
ATOM 633 O O . ALA A 1 79 ? 3.451 -28.625 8.289 1 97 79 ALA A O 1
ATOM 634 N N . LYS A 1 80 ? 2.062 -26.797 8.531 1 96.62 80 LYS A N 1
ATOM 635 C CA . LYS A 1 80 ? 3.072 -25.75 8.484 1 96.62 80 LYS A CA 1
ATOM 636 C C . LYS A 1 80 ? 3.707 -25.641 7.102 1 96.62 80 LYS A C 1
ATOM 638 O O . LYS A 1 80 ? 4.895 -25.344 6.977 1 96.62 80 LYS A O 1
ATOM 643 N N . MET A 1 81 ? 2.984 -26.062 6.102 1 96.69 81 MET A N 1
ATOM 644 C CA . MET A 1 81 ? 3.385 -25.859 4.711 1 96.69 81 MET A CA 1
ATOM 645 C C . MET A 1 81 ? 2.455 -24.875 4.016 1 96.69 81 MET A C 1
ATOM 647 O O . MET A 1 81 ? 1.318 -24.672 4.449 1 96.69 81 MET A O 1
ATOM 651 N N . LEU A 1 82 ? 3.031 -24.219 3.012 1 96.88 82 LEU A N 1
ATOM 652 C CA . LEU A 1 82 ? 2.24 -23.312 2.18 1 96.88 82 LEU A CA 1
ATOM 653 C C . LEU A 1 82 ? 2.141 -23.844 0.751 1 96.88 82 LEU A C 1
ATOM 655 O O . LEU A 1 82 ? 3.068 -24.484 0.258 1 96.88 82 LEU A O 1
ATOM 659 N N . PHE A 1 83 ? 0.992 -23.703 0.148 1 95.25 83 PHE A N 1
ATOM 660 C CA . PHE A 1 83 ? 0.752 -24 -1.26 1 95.25 83 PHE A CA 1
ATOM 661 C C . PHE A 1 83 ? 0.315 -22.75 -2.01 1 95.25 83 PHE A C 1
ATOM 663 O O . PHE A 1 83 ? -0.592 -22.047 -1.567 1 95.25 83 PHE A O 1
ATOM 670 N N . VAL A 1 84 ? 1 -22.5 -3.09 1 93.06 84 VAL A N 1
ATOM 671 C CA . VAL A 1 84 ? 0.665 -21.344 -3.92 1 93.06 84 VAL A CA 1
ATOM 672 C C . VAL A 1 84 ? 0.013 -21.812 -5.219 1 93.06 84 VAL A C 1
ATOM 674 O O . VAL A 1 84 ? 0.581 -22.641 -5.941 1 93.06 84 VAL A O 1
ATOM 677 N N . PHE A 1 85 ? -1.095 -21.297 -5.438 1 87.75 85 PHE A N 1
ATOM 678 C CA . PHE A 1 85 ? -1.831 -21.578 -6.66 1 87.75 85 PHE A CA 1
ATOM 679 C C . PHE A 1 85 ? -1.805 -20.375 -7.598 1 87.75 85 PHE A C 1
ATOM 681 O O . PHE A 1 85 ? -2.193 -19.266 -7.211 1 87.75 85 PHE A O 1
ATOM 688 N N . LEU A 1 86 ? -1.354 -20.547 -8.805 1 81.44 86 LEU A N 1
ATOM 689 C CA . LEU A 1 86 ? -1.3 -19.484 -9.805 1 81.44 86 LEU A CA 1
ATOM 690 C C . LEU A 1 86 ? -2.535 -19.516 -10.695 1 81.44 86 LEU A C 1
ATOM 692 O O . LEU A 1 86 ? -3.061 -20.578 -11 1 81.44 86 LEU A O 1
ATOM 696 N N . PRO A 1 87 ? -2.967 -18.328 -11.07 1 77.94 87 PRO A N 1
ATOM 697 C CA . PRO A 1 87 ? -4.121 -18.297 -11.969 1 77.94 87 PRO A CA 1
ATOM 698 C C . PRO A 1 87 ? -3.902 -19.109 -13.242 1 77.94 87 PRO A C 1
ATOM 700 O O . PRO A 1 87 ? -2.82 -19.062 -13.836 1 77.94 87 PRO A O 1
ATOM 703 N N . GLY A 1 88 ? -4.957 -19.875 -13.562 1 68.31 88 GLY A N 1
ATOM 704 C CA . GLY A 1 88 ? -4.891 -20.672 -14.781 1 68.31 88 GLY A CA 1
ATOM 705 C C . GLY A 1 88 ? -4.375 -22.078 -14.555 1 68.31 88 GLY A C 1
ATOM 706 O O . GLY A 1 88 ? -4.512 -22.953 -15.422 1 68.31 88 GLY A O 1
ATOM 707 N N . SER A 1 89 ? -3.764 -22.328 -13.43 1 72.69 89 SER A N 1
ATOM 708 C CA . SER A 1 89 ? -3.328 -23.688 -13.102 1 72.69 89 SER A CA 1
ATOM 709 C C . SER A 1 89 ? -4.516 -24.594 -12.82 1 72.69 89 SER A C 1
ATOM 711 O O . SER A 1 89 ? -5.637 -24.125 -12.617 1 72.69 89 SER A O 1
ATOM 713 N N . ILE A 1 90 ? -4.223 -25.906 -12.961 1 74.69 90 ILE A N 1
ATOM 714 C CA . ILE A 1 90 ? -5.266 -26.891 -12.703 1 74.69 90 ILE A CA 1
ATOM 715 C C . ILE A 1 90 ? -4.977 -27.625 -11.391 1 74.69 90 ILE A C 1
ATOM 717 O O . ILE A 1 90 ? -3.84 -28.016 -11.133 1 74.69 90 ILE A O 1
ATOM 721 N N . LEU A 1 91 ? -6.059 -27.703 -10.578 1 81.19 91 LEU A N 1
ATOM 722 C CA . LEU A 1 91 ? -5.93 -28.359 -9.281 1 81.19 91 LEU A CA 1
ATOM 723 C C . LEU A 1 91 ? -6.965 -29.469 -9.125 1 81.19 91 LEU A C 1
ATOM 725 O O . LEU A 1 91 ? -8.125 -29.312 -9.516 1 81.19 91 LEU A O 1
ATOM 729 N N . GLN A 1 92 ? -6.523 -30.609 -8.672 1 82 92 GLN A N 1
ATOM 730 C CA . GLN A 1 92 ? -7.406 -31.719 -8.336 1 82 92 GLN A CA 1
ATOM 731 C C . GLN A 1 92 ? -7.043 -32.312 -6.984 1 82 92 GLN A C 1
ATOM 733 O O . GLN A 1 92 ? -5.914 -32.781 -6.777 1 82 92 GLN A O 1
ATOM 738 N N . VAL A 1 93 ? -8 -32.344 -6.117 1 87.69 93 VAL A N 1
ATOM 739 C CA . VAL A 1 93 ? -7.758 -32.875 -4.789 1 87.69 93 VAL A CA 1
ATOM 740 C C . VAL A 1 93 ? -7.938 -34.406 -4.82 1 87.69 93 VAL A C 1
ATOM 742 O O . VAL A 1 93 ? -8.93 -34.906 -5.355 1 87.69 93 VAL A O 1
ATOM 745 N N . GLU A 1 94 ? -7.016 -35.062 -4.293 1 86.75 94 GLU A N 1
ATOM 746 C CA . GLU A 1 94 ? -7.062 -36.531 -4.273 1 86.75 94 GLU A CA 1
ATOM 747 C C . GLU A 1 94 ? -7.562 -37.031 -2.928 1 86.75 94 GLU A C 1
ATOM 749 O O . GLU A 1 94 ? -8.453 -37.875 -2.875 1 86.75 94 GLU A O 1
ATOM 754 N N . SER A 1 95 ? -6.902 -36.562 -1.904 1 89.81 95 SER A N 1
ATOM 755 C CA . SER A 1 95 ? -7.305 -37 -0.572 1 89.81 95 SER A CA 1
ATOM 756 C C . SER A 1 95 ? -7.078 -35.906 0.463 1 89.81 95 SER A C 1
ATOM 758 O O . SER A 1 95 ? -6.199 -35.062 0.293 1 89.81 95 SER A O 1
ATOM 760 N N . ILE A 1 96 ? -7.926 -35.969 1.469 1 92.56 96 ILE A N 1
ATOM 761 C CA . ILE A 1 96 ? -7.844 -35 2.572 1 92.56 96 ILE A CA 1
ATOM 762 C C . ILE A 1 96 ? -8.023 -35.75 3.898 1 92.56 96 ILE A C 1
ATOM 764 O O . ILE A 1 96 ? -9 -36.469 4.082 1 92.56 96 ILE A O 1
ATOM 768 N N . ARG A 1 97 ? -7.082 -35.562 4.762 1 93.75 97 ARG A N 1
ATOM 769 C CA . ARG A 1 97 ? -7.309 -36.094 6.105 1 93.75 97 ARG A CA 1
ATOM 770 C C . ARG A 1 97 ? -8.453 -35.344 6.793 1 93.75 97 ARG A C 1
ATOM 772 O O . ARG A 1 97 ? -8.578 -34.125 6.652 1 93.75 97 ARG A O 1
ATOM 779 N N . PRO A 1 98 ? -9.219 -36 7.574 1 91.25 98 PRO A N 1
ATOM 780 C CA . PRO A 1 98 ? -10.43 -35.375 8.148 1 91.25 98 PRO A CA 1
ATOM 781 C C . PRO A 1 98 ? -10.125 -34.219 9.062 1 91.25 98 PRO A C 1
ATOM 783 O O . PRO A 1 98 ? -10.93 -33.281 9.164 1 91.25 98 PRO A O 1
ATOM 786 N N . GLU A 1 99 ? -9 -34.156 9.703 1 93.12 99 GLU A N 1
ATOM 787 C CA . GLU A 1 99 ? -8.664 -33.094 10.664 1 93.12 99 GLU A CA 1
ATOM 788 C C . GLU A 1 99 ? -8.023 -31.891 9.977 1 93.12 99 GLU A C 1
ATOM 790 O O . GLU A 1 99 ? -7.641 -30.922 10.633 1 93.12 99 GLU A O 1
ATOM 795 N N . SER A 1 100 ? -7.926 -31.953 8.672 1 94.31 100 SER A N 1
ATOM 796 C CA . SER A 1 100 ? -7.172 -30.953 7.941 1 94.31 100 SER A CA 1
ATOM 797 C C . SER A 1 100 ? -7.832 -29.578 8.047 1 94.31 100 SER A C 1
ATOM 799 O O . SER A 1 100 ? -9.039 -29.453 7.848 1 94.31 100 SER A O 1
ATOM 801 N N . SER A 1 101 ? -7.016 -28.625 8.484 1 95.81 101 SER A N 1
ATOM 802 C CA . SER A 1 101 ? -7.418 -27.234 8.602 1 95.81 101 SER A CA 1
ATOM 803 C C . SER A 1 101 ? -6.418 -26.312 7.914 1 95.81 101 SER A C 1
ATOM 805 O O . SER A 1 101 ? -5.207 -26.531 7.977 1 95.81 101 SER A O 1
ATOM 807 N N . VAL A 1 102 ? -6.984 -25.25 7.234 1 96.06 102 VAL A N 1
ATOM 808 C CA . VAL A 1 102 ? -6.074 -24.406 6.469 1 96.06 102 VAL A CA 1
ATOM 809 C C . VAL A 1 102 ? -6.438 -22.938 6.672 1 96.06 102 VAL A C 1
ATOM 811 O O . VAL A 1 102 ? -7.586 -22.609 6.988 1 96.06 102 VAL A O 1
ATOM 814 N N . TYR A 1 103 ? -5.438 -22.078 6.633 1 96.88 103 TYR A N 1
ATOM 815 C CA . TYR A 1 103 ? -5.613 -20.656 6.332 1 96.88 103 TYR A CA 1
ATOM 816 C C . TYR A 1 103 ? -5.543 -20.406 4.828 1 96.88 103 TYR A C 1
ATOM 818 O O . TYR A 1 103 ? -4.73 -21.016 4.129 1 96.88 103 TYR A O 1
ATOM 826 N N . THR A 1 104 ? -6.406 -19.594 4.355 1 95.69 104 THR A N 1
ATOM 827 C CA . THR A 1 104 ? -6.402 -19.406 2.908 1 95.69 104 THR A CA 1
ATOM 828 C C . THR A 1 104 ? -6.613 -17.938 2.557 1 95.69 104 THR A C 1
ATOM 830 O O . THR A 1 104 ? -7.375 -17.234 3.227 1 95.69 104 THR A O 1
ATOM 833 N N . VAL A 1 105 ? -5.926 -17.5 1.537 1 95.88 105 VAL A N 1
ATOM 834 C CA . VAL A 1 105 ? -6.152 -16.219 0.896 1 95.88 105 VAL A CA 1
ATOM 835 C C . VAL A 1 105 ? -6.309 -16.406 -0.61 1 95.88 105 VAL A C 1
ATOM 837 O O . VAL A 1 105 ? -5.496 -17.078 -1.245 1 95.88 105 VAL A O 1
ATOM 840 N N . ILE A 1 106 ? -7.312 -15.891 -1.165 1 93.38 106 ILE A N 1
ATOM 841 C CA . ILE A 1 106 ? -7.551 -15.93 -2.604 1 93.38 106 ILE A CA 1
ATOM 842 C C . ILE A 1 106 ? -7.641 -14.5 -3.15 1 93.38 106 ILE A C 1
ATOM 844 O O . ILE A 1 106 ? -8.398 -13.68 -2.633 1 93.38 106 ILE A O 1
ATOM 848 N N . TYR A 1 107 ? -6.82 -14.195 -4.152 1 91.12 107 TYR A N 1
ATOM 849 C CA . TYR A 1 107 ? -6.758 -12.875 -4.762 1 91.12 107 TYR A CA 1
ATOM 850 C C . TYR A 1 107 ? -7.254 -12.906 -6.203 1 91.12 107 TYR A C 1
ATOM 852 O O . TYR A 1 107 ? -6.703 -13.633 -7.035 1 91.12 107 TYR A O 1
ATOM 860 N N . GLU A 1 108 ? -8.188 -12.078 -6.43 1 83.69 108 GLU A N 1
ATOM 861 C CA . GLU A 1 108 ? -8.375 -11.781 -7.848 1 83.69 108 GLU A CA 1
ATOM 862 C C . GLU A 1 108 ? -7.188 -11.008 -8.414 1 83.69 108 GLU A C 1
ATOM 864 O O . GLU A 1 108 ? -6.527 -10.258 -7.695 1 83.69 108 GLU A O 1
ATOM 869 N N . GLU A 1 109 ? -6.953 -11.211 -9.617 1 78 109 GLU A N 1
ATOM 870 C CA . GLU A 1 109 ? -5.812 -10.562 -10.25 1 78 109 GLU A CA 1
ATOM 871 C C . GLU A 1 109 ? -5.898 -9.039 -10.109 1 78 109 GLU A C 1
ATOM 873 O O . GLU A 1 109 ? -4.887 -8.375 -9.867 1 78 109 GLU A O 1
ATOM 878 N N . GLU A 1 110 ? -7.082 -8.539 -10.203 1 75.88 110 GLU A N 1
ATOM 879 C CA . GLU A 1 110 ? -7.293 -7.098 -10.109 1 75.88 110 GLU A CA 1
ATOM 880 C C . GLU A 1 110 ? -6.965 -6.586 -8.703 1 75.88 110 GLU A C 1
ATOM 882 O O . GLU A 1 110 ? -6.496 -5.457 -8.547 1 75.88 110 GLU A O 1
ATOM 887 N N . PHE A 1 111 ? -7.191 -7.418 -7.742 1 86.44 111 PHE A N 1
ATOM 888 C CA . PHE A 1 111 ? -6.934 -7.008 -6.367 1 86.44 111 PHE A CA 1
ATOM 889 C C . PHE A 1 111 ? -5.441 -6.82 -6.129 1 86.44 111 PHE A C 1
ATOM 891 O O . PHE A 1 111 ? -5.031 -5.906 -5.41 1 86.44 111 PHE A O 1
ATOM 898 N N . ILE A 1 112 ? -4.672 -7.613 -6.785 1 83.56 112 ILE A N 1
ATOM 899 C CA . ILE A 1 112 ? -3.223 -7.543 -6.648 1 83.56 112 ILE A CA 1
ATOM 900 C C . ILE A 1 112 ? -2.721 -6.191 -7.145 1 83.56 112 ILE A C 1
ATOM 902 O O . ILE A 1 112 ? -1.811 -5.605 -6.551 1 83.56 112 ILE A O 1
ATOM 906 N N . ARG A 1 113 ? -3.279 -5.734 -8.109 1 74.81 113 ARG A N 1
ATOM 907 C CA . ARG A 1 113 ? -2.916 -4.43 -8.656 1 74.81 113 ARG A CA 1
ATOM 908 C C . ARG A 1 113 ? -3.375 -3.303 -7.738 1 74.81 113 ARG A C 1
ATOM 910 O O . ARG A 1 113 ? -2.668 -2.309 -7.566 1 74.81 113 ARG A O 1
ATOM 917 N N . ARG A 1 114 ? -4.504 -3.535 -7.16 1 77.44 114 ARG A N 1
ATOM 918 C CA . ARG A 1 114 ? -5.094 -2.496 -6.324 1 77.44 114 ARG A CA 1
ATOM 919 C C . ARG A 1 114 ? -4.285 -2.293 -5.047 1 77.44 114 ARG A C 1
ATOM 921 O O . ARG A 1 114 ? -4.254 -1.191 -4.492 1 77.44 114 ARG A O 1
ATOM 928 N N . ILE A 1 115 ? -3.686 -3.342 -4.641 1 84.56 115 ILE A N 1
ATOM 929 C CA . ILE A 1 115 ? -2.893 -3.189 -3.426 1 84.56 115 ILE A CA 1
ATOM 930 C C . ILE A 1 115 ? -1.445 -2.867 -3.789 1 84.56 115 ILE A C 1
ATOM 932 O O . ILE A 1 115 ? -0.557 -2.924 -2.938 1 84.56 115 ILE A O 1
ATOM 936 N N . ASN A 1 116 ? -1.205 -2.568 -5.016 1 78.44 116 ASN A N 1
ATOM 937 C CA . ASN A 1 116 ? 0.058 -2.033 -5.516 1 78.44 116 ASN A CA 1
ATOM 938 C C . ASN A 1 116 ? 1.22 -2.98 -5.23 1 78.44 116 ASN A C 1
ATOM 940 O O . ASN A 1 116 ? 2.258 -2.561 -4.719 1 78.44 116 ASN A O 1
ATOM 944 N N . ILE A 1 117 ? 0.921 -4.215 -5.508 1 84.25 117 ILE A N 1
ATOM 945 C CA . ILE A 1 117 ? 2.021 -5.172 -5.465 1 84.25 117 ILE A CA 1
ATOM 946 C C . ILE A 1 117 ? 2.967 -4.93 -6.637 1 84.25 117 ILE A C 1
ATOM 948 O O . ILE A 1 117 ? 2.52 -4.691 -7.762 1 84.25 117 ILE A O 1
ATOM 952 N N . ASP A 1 118 ? 4.25 -4.992 -6.309 1 76.88 118 ASP A N 1
ATOM 953 C CA . ASP A 1 118 ? 5.246 -4.887 -7.375 1 76.88 118 ASP A CA 1
ATOM 954 C C . ASP A 1 118 ? 5.25 -6.145 -8.242 1 76.88 118 ASP A C 1
ATOM 956 O O . ASP A 1 118 ? 5.777 -7.184 -7.836 1 76.88 118 ASP A O 1
ATOM 960 N N . ILE A 1 119 ? 4.836 -6.031 -9.383 1 71.25 119 ILE A N 1
ATOM 961 C CA . ILE A 1 119 ? 4.633 -7.164 -10.281 1 71.25 119 ILE A CA 1
ATOM 962 C C . ILE A 1 119 ? 5.98 -7.758 -10.672 1 71.25 119 ILE A C 1
ATOM 964 O O . ILE A 1 119 ? 6.09 -8.969 -10.906 1 71.25 119 ILE A O 1
ATOM 968 N N . LYS A 1 120 ? 6.969 -6.91 -10.75 1 70.69 120 LYS A N 1
ATOM 969 C CA . LYS A 1 120 ? 8.305 -7.414 -11.062 1 70.69 120 LYS A CA 1
ATOM 970 C C . LYS A 1 120 ? 8.797 -8.375 -9.984 1 70.69 120 LYS A C 1
ATOM 972 O O . LYS A 1 120 ? 9.344 -9.438 -10.297 1 70.69 120 LYS A O 1
ATOM 977 N N . LEU A 1 121 ? 8.578 -7.957 -8.844 1 76.12 121 LEU A N 1
ATOM 978 C CA . LEU A 1 121 ? 8.977 -8.812 -7.727 1 76.12 121 LEU A CA 1
ATOM 979 C C . LEU A 1 121 ? 8.172 -10.102 -7.711 1 76.12 121 LEU A C 1
ATOM 981 O O . LEU A 1 121 ? 8.719 -11.18 -7.449 1 76.12 121 LEU A O 1
ATOM 985 N N . LEU A 1 122 ? 6.895 -9.984 -8.047 1 78.5 122 LEU A N 1
ATOM 986 C CA . LEU A 1 122 ? 6 -11.133 -8.031 1 78.5 122 LEU A CA 1
ATOM 987 C C . LEU A 1 122 ? 6.336 -12.102 -9.156 1 78.5 122 LEU A C 1
ATOM 989 O O . LEU A 1 122 ? 6.371 -13.32 -8.945 1 78.5 122 LEU A O 1
ATOM 993 N N . SER A 1 123 ? 6.605 -11.602 -10.25 1 74.62 123 SER A N 1
ATOM 994 C CA . SER A 1 123 ? 6.812 -12.422 -11.445 1 74.62 123 SER A CA 1
ATOM 995 C C . SER A 1 123 ? 8.062 -13.281 -11.312 1 74.62 123 SER A C 1
ATOM 997 O O . SER A 1 123 ? 8.133 -14.383 -11.867 1 74.62 123 SER A O 1
ATOM 999 N N . ARG A 1 124 ? 9.023 -12.82 -10.609 1 73.94 124 ARG A N 1
ATOM 1000 C CA . ARG A 1 124 ? 10.266 -13.555 -10.406 1 73.94 124 ARG A CA 1
ATOM 1001 C C . ARG A 1 124 ? 10.016 -14.875 -9.695 1 73.94 124 ARG A C 1
ATOM 1003 O O . ARG A 1 124 ? 10.828 -15.797 -9.781 1 73.94 124 ARG A O 1
ATOM 1010 N N . LEU A 1 125 ? 8.953 -14.93 -9.023 1 83.12 125 LEU A N 1
ATOM 1011 C CA . LEU A 1 125 ? 8.672 -16.094 -8.195 1 83.12 125 LEU A CA 1
ATOM 1012 C C . LEU A 1 125 ? 7.852 -17.125 -8.961 1 83.12 125 LEU A C 1
ATOM 1014 O O . LEU A 1 125 ? 7.73 -18.281 -8.531 1 83.12 125 LEU A O 1
ATOM 1018 N N . PHE A 1 126 ? 7.355 -16.766 -10.07 1 76.25 126 PHE A N 1
ATOM 1019 C CA . PHE A 1 126 ? 6.398 -17.594 -10.797 1 76.25 126 PHE A CA 1
ATOM 1020 C C . PHE A 1 126 ? 7.012 -18.938 -11.164 1 76.25 126 PHE A C 1
ATOM 1022 O O . PHE A 1 126 ? 6.387 -19.984 -10.977 1 76.25 126 PHE A O 1
ATOM 1029 N N . LEU A 1 127 ? 8.219 -18.859 -11.648 1 74.06 127 LEU A N 1
ATOM 1030 C CA . LEU A 1 127 ? 8.867 -20.094 -12.086 1 74.06 127 LEU A CA 1
ATOM 1031 C C . LEU A 1 127 ? 9.078 -21.047 -10.906 1 74.06 127 LEU A C 1
ATOM 1033 O O . LEU A 1 127 ? 8.852 -22.25 -11.031 1 74.06 127 LEU A O 1
ATOM 1037 N N . SER A 1 128 ? 9.516 -20.469 -9.852 1 80.25 128 SER A N 1
ATOM 1038 C CA . SER A 1 128 ? 9.758 -21.297 -8.664 1 80.25 128 SER A CA 1
ATOM 1039 C C . SER A 1 128 ? 8.469 -21.922 -8.148 1 80.25 128 SER A C 1
ATOM 1041 O O . SER A 1 128 ? 8.453 -23.078 -7.723 1 80.25 128 SER A O 1
ATOM 1043 N N . VAL A 1 129 ? 7.445 -21.188 -8.203 1 83.62 129 VAL A N 1
ATOM 1044 C CA . VAL A 1 129 ? 6.148 -21.672 -7.738 1 83.62 129 VAL A CA 1
ATOM 1045 C C . VAL A 1 129 ? 5.641 -22.766 -8.664 1 83.62 129 VAL A C 1
ATOM 1047 O O . VAL A 1 129 ? 5.047 -23.75 -8.203 1 83.62 129 VAL A O 1
ATOM 1050 N N . GLU A 1 130 ? 5.887 -22.578 -9.828 1 74.12 130 GLU A N 1
ATOM 1051 C CA . GLU A 1 130 ? 5.469 -23.594 -10.789 1 74.12 130 GLU A CA 1
ATOM 1052 C C . GLU A 1 130 ? 6.188 -24.922 -10.547 1 74.12 130 GLU A C 1
ATOM 1054 O O . GLU A 1 130 ? 5.582 -25.984 -10.656 1 74.12 130 GLU A O 1
ATOM 1059 N N . LYS A 1 131 ? 7.438 -24.812 -10.297 1 75.5 131 LYS A N 1
ATOM 1060 C CA . LYS A 1 131 ? 8.242 -26 -10.102 1 75.5 131 LYS A CA 1
ATOM 1061 C C . LYS A 1 131 ? 7.977 -26.641 -8.742 1 75.5 131 LYS A C 1
ATOM 1063 O O . LYS A 1 131 ? 7.922 -27.859 -8.617 1 75.5 131 LYS A O 1
ATOM 1068 N N . GLN A 1 132 ? 7.852 -25.781 -7.781 1 83.38 132 GLN A N 1
ATOM 1069 C CA . GLN A 1 132 ? 7.629 -26.234 -6.414 1 83.38 132 GLN A CA 1
ATOM 1070 C C . GLN A 1 132 ? 6.559 -25.391 -5.727 1 83.38 132 GLN A C 1
ATOM 1072 O O . GLN A 1 132 ? 6.871 -24.5 -4.938 1 83.38 132 GLN A O 1
ATOM 1077 N N . PRO A 1 133 ? 5.352 -25.797 -5.855 1 88.44 133 PRO A N 1
ATOM 1078 C CA . PRO A 1 133 ? 4.258 -24.969 -5.332 1 88.44 133 PRO A CA 1
ATOM 1079 C C . PRO A 1 133 ? 4.059 -25.141 -3.828 1 88.44 133 PRO A C 1
ATOM 1081 O O . PRO A 1 133 ? 3.332 -24.359 -3.205 1 88.44 133 PRO A O 1
ATOM 1084 N N . CYS A 1 134 ? 4.68 -26.188 -3.223 1 93.19 134 CYS A N 1
ATOM 1085 C CA . CYS A 1 134 ? 4.555 -26.422 -1.789 1 93.19 134 CYS A CA 1
ATOM 1086 C C . CYS A 1 134 ? 5.867 -26.125 -1.07 1 93.19 134 CYS A C 1
ATOM 1088 O O . CYS A 1 134 ? 6.926 -26.594 -1.484 1 93.19 134 CYS A O 1
ATOM 1090 N N . LEU A 1 135 ? 5.758 -25.344 -0.038 1 94.31 135 LEU A N 1
ATOM 1091 C CA . LEU A 1 135 ? 6.949 -24.953 0.709 1 94.31 135 LEU A CA 1
ATOM 1092 C C . LEU A 1 135 ? 6.727 -25.125 2.209 1 94.31 135 LEU A C 1
ATOM 1094 O O . L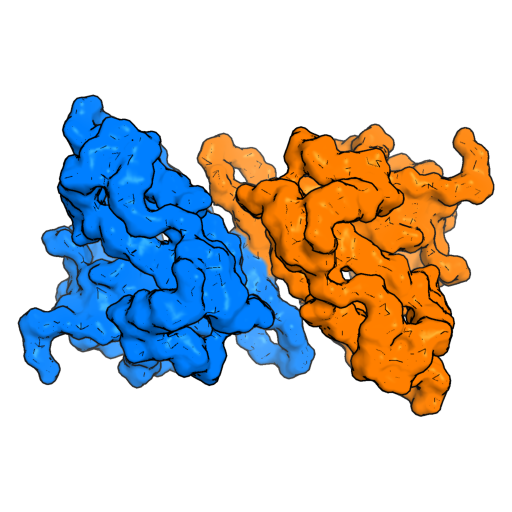EU A 1 135 ? 5.633 -24.859 2.713 1 94.31 135 LEU A O 1
ATOM 1098 N N . ARG A 1 136 ? 7.758 -25.516 2.865 1 94.75 136 ARG A N 1
ATOM 1099 C CA . ARG A 1 136 ? 7.695 -25.641 4.32 1 94.75 136 ARG A CA 1
ATOM 1100 C C . ARG A 1 136 ? 8.047 -24.312 4.992 1 94.75 136 ARG A C 1
ATOM 1102 O O . ARG A 1 136 ? 8.977 -23.625 4.562 1 94.75 136 ARG A O 1
ATOM 1109 N N . LEU A 1 137 ? 7.34 -24 6.066 1 96.19 137 LEU A N 1
ATOM 1110 C CA . LEU A 1 137 ? 7.582 -22.781 6.828 1 96.19 137 LEU A CA 1
ATOM 1111 C C . LEU A 1 137 ? 8.32 -23.094 8.125 1 96.19 137 LEU A C 1
ATOM 1113 O O . LEU A 1 137 ? 8.039 -24.109 8.781 1 96.19 137 LEU A O 1
ATOM 1117 N N . CYS A 1 138 ? 9.25 -22.297 8.453 1 94.25 138 CYS A N 1
ATOM 1118 C CA . CYS A 1 138 ? 9.828 -22.391 9.789 1 94.25 138 CYS A CA 1
ATOM 1119 C C . CYS A 1 138 ? 8.883 -21.797 10.836 1 94.25 138 CYS A C 1
ATOM 1121 O O . CYS A 1 138 ? 7.863 -21.203 10.492 1 94.25 138 CYS A O 1
ATOM 1123 N N . GLU A 1 139 ? 9.219 -21.891 12.086 1 95.31 139 GLU A N 1
ATOM 1124 C CA . GLU A 1 139 ? 8.352 -21.469 13.18 1 95.31 139 GLU A CA 1
ATOM 1125 C C . GLU A 1 139 ? 8.109 -19.953 13.141 1 95.31 139 GLU A C 1
ATOM 1127 O O . GLU A 1 139 ? 6.984 -19.5 13.367 1 95.31 139 GLU A O 1
ATOM 1132 N N . ALA A 1 140 ? 9.148 -19.234 12.883 1 92.69 140 ALA A N 1
ATOM 1133 C CA . ALA A 1 140 ? 9.039 -17.781 12.836 1 92.69 140 ALA A CA 1
ATOM 1134 C C . ALA A 1 140 ? 8.117 -17.344 11.695 1 92.69 140 ALA A C 1
ATOM 1136 O O . ALA A 1 140 ? 7.309 -16.438 11.859 1 92.69 140 ALA A O 1
ATOM 1137 N N . GLU A 1 141 ? 8.258 -18 10.602 1 94.06 141 GLU A N 1
ATOM 1138 C CA . GLU A 1 141 ? 7.414 -17.688 9.445 1 94.06 141 GLU A CA 1
ATOM 1139 C C . GLU A 1 141 ? 5.953 -18.031 9.727 1 94.06 141 GLU A C 1
ATOM 1141 O O . GLU A 1 141 ? 5.055 -17.25 9.406 1 94.06 141 GLU A O 1
ATOM 1146 N N . TRP A 1 142 ? 5.773 -19.172 10.32 1 96.81 142 TRP A N 1
ATOM 1147 C CA . TRP A 1 142 ? 4.418 -19.594 10.664 1 96.81 142 TRP A CA 1
ATOM 1148 C C . TRP A 1 142 ? 3.762 -18.594 11.609 1 96.81 142 TRP A C 1
ATOM 1150 O O . TRP A 1 142 ? 2.617 -18.188 11.398 1 96.81 142 TRP A O 1
ATOM 1160 N N . ALA A 1 143 ? 4.52 -18.188 12.562 1 95 143 ALA A N 1
ATOM 1161 C CA . ALA A 1 143 ? 4.012 -17.219 13.531 1 95 143 ALA A CA 1
ATOM 1162 C C . ALA A 1 143 ? 3.686 -15.883 12.852 1 95 143 ALA A C 1
ATOM 1164 O O . ALA A 1 143 ? 2.672 -15.25 13.164 1 95 143 ALA A O 1
ATOM 1165 N N . GLY A 1 144 ? 4.539 -15.5 11.977 1 93.75 144 GLY A N 1
ATOM 1166 C CA . GLY A 1 144 ? 4.316 -14.266 11.242 1 93.75 144 GLY A CA 1
ATOM 1167 C C . GLY A 1 144 ? 3.062 -14.297 10.391 1 93.75 144 GLY A C 1
ATOM 1168 O O . GLY A 1 144 ? 2.297 -13.336 10.359 1 93.75 144 GLY A O 1
ATOM 1169 N N . ILE A 1 145 ? 2.816 -15.383 9.758 1 96.62 145 ILE A N 1
ATOM 1170 C CA . ILE A 1 145 ? 1.667 -15.539 8.875 1 96.62 145 ILE A CA 1
ATOM 1171 C C . ILE A 1 145 ? 0.383 -15.586 9.695 1 96.62 145 ILE A C 1
ATOM 1173 O O . ILE A 1 145 ? -0.57 -14.859 9.414 1 96.62 145 ILE A O 1
ATOM 1177 N N . THR A 1 146 ? 0.376 -16.391 10.703 1 96.12 146 THR A N 1
ATOM 1178 C CA . THR A 1 146 ? -0.826 -16.516 11.523 1 96.12 146 THR A CA 1
ATOM 1179 C C . THR A 1 146 ? -1.122 -15.211 12.258 1 96.12 146 THR A C 1
ATOM 1181 O O . THR A 1 146 ? -2.285 -14.859 12.461 1 96.12 146 THR A O 1
ATOM 1184 N N . GLY A 1 147 ? -0.04 -14.547 12.617 1 94.44 147 GLY A N 1
ATOM 1185 C CA . GLY A 1 147 ? -0.216 -13.227 13.195 1 94.44 147 GLY A CA 1
ATOM 1186 C C . GLY A 1 147 ? -0.882 -12.242 12.25 1 94.44 147 GLY A C 1
ATOM 1187 O O . GLY A 1 147 ? -1.76 -11.477 12.664 1 94.44 147 GLY A O 1
ATOM 1188 N N . SER A 1 148 ? -0.485 -12.266 11.055 1 95.69 148 SER A N 1
ATOM 1189 C CA . SER A 1 148 ? -1.091 -11.398 10.047 1 95.69 148 SER A CA 1
ATOM 1190 C C . SER A 1 148 ? -2.574 -11.703 9.875 1 95.69 148 SER A C 1
ATOM 1192 O O . SER A 1 148 ? -3.396 -10.789 9.773 1 95.69 148 SER A O 1
ATOM 1194 N N . PHE A 1 149 ? -2.924 -12.977 9.859 1 96.94 149 PHE A N 1
ATOM 1195 C CA . PHE A 1 149 ? -4.324 -13.375 9.742 1 96.94 149 PHE A CA 1
ATOM 1196 C C . PHE A 1 149 ? -5.133 -12.836 10.922 1 96.94 149 PHE A C 1
ATOM 1198 O O . PHE A 1 149 ? -6.254 -12.359 10.742 1 96.94 149 PHE A O 1
ATOM 1205 N N . ALA A 1 150 ? -4.547 -12.914 12.055 1 94.62 150 ALA A N 1
ATOM 1206 C CA . ALA A 1 150 ? -5.238 -12.445 13.25 1 94.62 150 ALA A CA 1
ATOM 1207 C C . ALA A 1 150 ? -5.48 -10.945 13.195 1 94.62 150 ALA A C 1
ATOM 1209 O O . ALA A 1 150 ? -6.559 -10.469 13.555 1 94.62 150 ALA A O 1
ATOM 1210 N N . GLU A 1 151 ? -4.508 -10.242 12.773 1 93.06 151 GLU A N 1
ATOM 1211 C CA . GLU A 1 151 ? -4.637 -8.797 12.664 1 93.06 151 GLU A CA 1
ATOM 1212 C C . GLU A 1 151 ? -5.711 -8.406 11.648 1 93.06 151 GLU A C 1
ATOM 1214 O O . GLU A 1 151 ? -6.508 -7.5 11.891 1 93.06 151 GLU A O 1
ATOM 1219 N N . ILE A 1 152 ? -5.691 -9.039 10.562 1 95.69 152 ILE A N 1
ATOM 1220 C CA . ILE A 1 152 ? -6.664 -8.758 9.508 1 95.69 152 ILE A CA 1
ATOM 1221 C C . ILE A 1 152 ? -8.078 -9.055 10.016 1 95.69 152 ILE A C 1
ATOM 1223 O O . ILE A 1 152 ? -9 -8.273 9.789 1 95.69 152 ILE A O 1
ATOM 1227 N N . ARG A 1 153 ? -8.18 -10.141 10.703 1 93.56 153 ARG A N 1
ATOM 1228 C CA . ARG A 1 153 ? -9.477 -10.5 11.273 1 93.56 153 ARG A CA 1
ATOM 1229 C C . ARG A 1 153 ? -9.969 -9.422 12.234 1 93.56 153 ARG A C 1
ATOM 1231 O O . ARG A 1 153 ? -11.133 -9.031 12.195 1 93.56 153 ARG A O 1
ATOM 1238 N N . SER A 1 154 ? -9.109 -9 13.094 1 92.06 154 SER A N 1
ATOM 1239 C CA . SER A 1 154 ? -9.461 -7.961 14.055 1 92.06 154 SER A CA 1
ATOM 1240 C C . SER A 1 154 ? -9.898 -6.68 13.352 1 92.06 154 SER A C 1
ATOM 1242 O O . SER A 1 154 ? -10.852 -6.027 13.773 1 92.06 154 SER A O 1
ATOM 1244 N N . GLU A 1 155 ? -9.219 -6.352 12.289 1 92.81 155 GLU A N 1
ATOM 1245 C CA . GLU A 1 155 ? -9.523 -5.137 11.547 1 92.81 155 GLU A CA 1
ATOM 1246 C C . GLU A 1 155 ? -10.836 -5.277 10.773 1 92.81 155 GLU A C 1
ATOM 1248 O O . GLU A 1 155 ? -11.516 -4.285 10.508 1 92.81 155 GLU A O 1
ATOM 1253 N N . SER A 1 156 ? -11.156 -6.484 10.445 1 91.31 156 SER A N 1
ATOM 1254 C CA . SER A 1 156 ? -12.32 -6.73 9.602 1 91.31 156 SER A CA 1
ATOM 1255 C C . SER A 1 156 ? -13.617 -6.574 10.391 1 91.31 156 SER A C 1
ATOM 1257 O O . SER A 1 156 ? -14.695 -6.488 9.805 1 91.31 156 SER A O 1
ATOM 1259 N N . LEU A 1 157 ? -13.492 -6.477 11.648 1 88.5 157 LEU A N 1
ATOM 1260 C CA . LEU A 1 157 ? -14.68 -6.305 12.477 1 88.5 157 LEU A CA 1
ATOM 1261 C C . LEU A 1 157 ? -15.367 -4.977 12.172 1 88.5 157 LEU A C 1
ATOM 1263 O O . LEU A 1 157 ? -14.695 -3.965 11.953 1 88.5 157 LEU A O 1
ATOM 1267 N N . PRO A 1 158 ? -16.672 -5.074 12.086 1 81.44 158 PRO A N 1
ATOM 1268 C CA . PRO A 1 158 ? -17.438 -3.895 11.672 1 81.44 158 PRO A CA 1
ATOM 1269 C C . PRO A 1 158 ? -17.219 -2.699 12.602 1 81.44 158 PRO A C 1
ATOM 1271 O O . PRO A 1 158 ? -17.219 -2.854 13.828 1 81.44 158 PRO A O 1
ATOM 1274 N N . ARG A 1 159 ? -16.859 -1.566 12.078 1 83.12 159 ARG A N 1
ATOM 1275 C CA . ARG A 1 159 ? -16.781 -0.258 12.719 1 83.12 159 ARG A CA 1
ATOM 1276 C C . ARG A 1 159 ? -17.578 0.783 11.938 1 83.12 159 ARG A C 1
ATOM 1278 O O . ARG A 1 159 ? -17.078 1.373 10.984 1 83.12 159 ARG A O 1
ATOM 1285 N N . PRO A 1 160 ? -18.797 0.993 12.367 1 80.62 160 PRO A N 1
ATOM 1286 C CA . PRO A 1 160 ? -19.656 1.91 11.602 1 80.62 160 PRO A CA 1
ATOM 1287 C C . PRO A 1 160 ? -19 3.277 11.391 1 80.62 160 PRO A C 1
ATOM 1289 O O . PRO A 1 160 ? -18.438 3.848 12.336 1 80.62 160 PRO A O 1
ATOM 1292 N N . GLY A 1 161 ? -19.031 3.713 10.172 1 82.25 161 GLY A N 1
ATOM 1293 C CA . GLY A 1 161 ? -18.594 5.059 9.852 1 82.25 161 GLY A CA 1
ATOM 1294 C C . GLY A 1 161 ? -17.094 5.16 9.641 1 82.25 161 GLY A C 1
ATOM 1295 O O . GLY A 1 161 ? -16.578 6.234 9.328 1 82.25 161 GLY A O 1
ATOM 1296 N N . ASP A 1 162 ? -16.406 4.051 9.875 1 88.25 162 ASP A N 1
ATOM 1297 C CA . ASP A 1 162 ? -14.961 4.082 9.711 1 88.25 162 ASP A CA 1
ATOM 1298 C C . ASP A 1 162 ? -14.57 4.039 8.242 1 88.25 162 ASP A C 1
ATOM 1300 O O . ASP A 1 162 ? -14.492 2.963 7.645 1 88.25 162 ASP A O 1
ATOM 1304 N N . VAL A 1 163 ? -14.188 5.172 7.699 1 88.94 163 VAL A N 1
ATOM 1305 C CA . VAL A 1 163 ? -13.883 5.27 6.273 1 88.94 163 VAL A CA 1
ATOM 1306 C C . VAL A 1 163 ? -12.43 4.863 6.023 1 88.94 163 VAL A C 1
ATOM 1308 O O . VAL A 1 163 ? -12 4.754 4.875 1 88.94 163 VAL A O 1
ATOM 1311 N N . TYR A 1 164 ? -11.656 4.582 7.035 1 91.81 164 TYR A N 1
ATOM 1312 C CA . TYR A 1 164 ? -10.234 4.297 6.891 1 91.81 164 TYR A CA 1
ATOM 1313 C C . TYR A 1 164 ? -9.969 2.795 6.91 1 91.81 164 TYR A C 1
ATOM 1315 O O . TYR A 1 164 ? -8.914 2.338 6.473 1 91.81 164 TYR A O 1
ATOM 1323 N N . SER A 1 165 ? -10.922 1.993 7.371 1 92.81 165 SER A N 1
ATOM 1324 C CA . SER A 1 165 ? -10.766 0.551 7.531 1 92.81 165 SER A CA 1
ATOM 1325 C C . SER A 1 165 ? -10.398 -0.116 6.211 1 92.81 165 SER A C 1
ATOM 1327 O O . SER A 1 165 ? -9.523 -0.979 6.168 1 92.81 165 SER A O 1
ATOM 1329 N N . PRO A 1 166 ? -11.07 0.244 5.125 1 92.06 166 PRO A N 1
ATOM 1330 C CA . PRO A 1 166 ? -10.719 -0.4 3.857 1 92.06 166 PRO A CA 1
ATOM 1331 C C . PRO A 1 166 ? -9.242 -0.212 3.494 1 92.06 166 PRO A C 1
ATOM 1333 O O . PRO A 1 166 ? -8.586 -1.161 3.062 1 92.06 166 PRO A O 1
ATOM 1336 N N . GLU A 1 167 ? -8.695 0.953 3.709 1 91.94 167 GLU A N 1
ATOM 1337 C CA . GLU A 1 167 ? -7.305 1.225 3.369 1 91.94 167 GLU A CA 1
ATOM 1338 C C . GLU A 1 167 ? -6.352 0.514 4.324 1 91.94 167 GLU A C 1
ATOM 1340 O O . GLU A 1 167 ? -5.277 0.064 3.922 1 91.94 167 GLU A O 1
ATOM 1345 N N . ILE A 1 168 ? -6.758 0.435 5.57 1 94.38 168 ILE A N 1
ATOM 1346 C CA . ILE A 1 168 ? -5.965 -0.307 6.547 1 94.38 168 ILE A CA 1
ATOM 1347 C C . ILE A 1 168 ? -5.918 -1.783 6.156 1 94.38 168 ILE A C 1
ATOM 1349 O O . ILE A 1 168 ? -4.844 -2.389 6.117 1 94.38 168 ILE A O 1
ATOM 1353 N N . LEU A 1 169 ? -7.027 -2.279 5.801 1 94.44 169 LEU A N 1
ATOM 1354 C CA . LEU A 1 169 ? -7.121 -3.672 5.379 1 94.44 169 LEU A CA 1
ATOM 1355 C C . LEU A 1 169 ? -6.27 -3.926 4.141 1 94.44 169 LEU A C 1
ATOM 1357 O O . LEU A 1 169 ? -5.516 -4.902 4.09 1 94.44 169 LEU A O 1
ATOM 1361 N N . ARG A 1 170 ? -6.402 -3.082 3.211 1 93.81 170 ARG A N 1
ATOM 1362 C CA . ARG A 1 170 ? -5.605 -3.225 1.997 1 93.81 170 ARG A CA 1
ATOM 1363 C C . ARG A 1 170 ? -4.117 -3.256 2.324 1 93.81 170 ARG A C 1
ATOM 1365 O O . ARG A 1 170 ? -3.367 -4.055 1.757 1 93.81 170 ARG A O 1
ATOM 1372 N N . SER A 1 171 ? -3.707 -2.393 3.188 1 94.94 171 SER A N 1
ATOM 1373 C CA . SER A 1 171 ? -2.301 -2.328 3.574 1 94.94 171 SER A CA 1
ATOM 1374 C C . SER A 1 171 ? -1.868 -3.598 4.297 1 94.94 171 SER A C 1
ATOM 1376 O O . SER A 1 171 ? -0.76 -4.094 4.086 1 94.94 171 SER A O 1
ATOM 1378 N N . MET A 1 172 ? -2.689 -4.094 5.125 1 95.75 172 MET A N 1
ATOM 1379 C CA . MET A 1 172 ? -2.387 -5.309 5.871 1 95.75 172 MET A CA 1
ATOM 1380 C C . MET A 1 172 ? -2.297 -6.516 4.941 1 95.75 172 MET A C 1
ATOM 1382 O O . MET A 1 172 ? -1.403 -7.352 5.086 1 95.75 172 MET A O 1
ATOM 1386 N N . ILE A 1 173 ? -3.221 -6.594 4.039 1 96.25 173 ILE A N 1
ATOM 1387 C CA . ILE A 1 173 ? -3.23 -7.688 3.076 1 96.25 173 ILE A CA 1
ATOM 1388 C C . ILE A 1 173 ? -1.983 -7.613 2.195 1 96.25 173 ILE A C 1
ATOM 1390 O O . ILE A 1 173 ? -1.371 -8.633 1.886 1 96.25 173 ILE A O 1
ATOM 1394 N N . ARG A 1 174 ? -1.636 -6.43 1.8 1 95.44 174 ARG A N 1
ATOM 1395 C CA . ARG A 1 174 ? -0.402 -6.215 1.051 1 95.44 174 ARG A CA 1
ATOM 1396 C C . ARG A 1 174 ? 0.808 -6.715 1.833 1 95.44 174 ARG A C 1
ATOM 1398 O O . ARG A 1 174 ? 1.693 -7.363 1.27 1 95.44 174 ARG A O 1
ATOM 1405 N N . THR A 1 175 ? 0.848 -6.395 3.111 1 95.94 175 THR A N 1
ATOM 1406 C CA . THR A 1 175 ? 1.927 -6.863 3.975 1 95.94 175 THR A CA 1
ATOM 1407 C C . THR A 1 175 ? 1.996 -8.391 3.975 1 95.94 175 THR A C 1
ATOM 1409 O O . THR A 1 175 ? 3.076 -8.969 3.832 1 95.94 175 THR A O 1
ATOM 1412 N N . LEU A 1 176 ? 0.874 -8.992 4.09 1 96.38 176 LEU A N 1
ATOM 1413 C CA . LEU A 1 176 ? 0.798 -10.453 4.078 1 96.38 176 LEU A CA 1
ATOM 1414 C C . LEU A 1 176 ? 1.312 -11.008 2.754 1 96.38 176 LEU A C 1
ATOM 1416 O O . LEU A 1 176 ? 2.086 -11.969 2.742 1 96.38 176 LEU A O 1
ATOM 1420 N N . ALA A 1 177 ? 0.866 -10.445 1.696 1 95.56 177 ALA A N 1
ATOM 1421 C CA . ALA A 1 177 ? 1.277 -10.898 0.369 1 95.56 177 ALA A CA 1
ATOM 1422 C C . ALA A 1 177 ? 2.795 -10.844 0.217 1 95.56 177 ALA A C 1
ATOM 1424 O O . ALA A 1 177 ? 3.41 -11.789 -0.28 1 95.56 177 ALA A O 1
ATOM 1425 N N . TYR A 1 178 ? 3.412 -9.797 0.663 1 95.06 178 TYR A N 1
ATOM 1426 C CA . TYR A 1 178 ? 4.855 -9.664 0.507 1 95.06 178 TYR A CA 1
ATOM 1427 C C . TYR A 1 178 ? 5.598 -10.602 1.447 1 95.06 178 TYR A C 1
ATOM 1429 O O . TYR A 1 178 ? 6.676 -11.102 1.115 1 95.06 178 TYR A O 1
ATOM 1437 N N . LYS A 1 179 ? 5.051 -10.805 2.654 1 95 179 LYS A N 1
ATOM 1438 C CA . LYS A 1 179 ? 5.641 -11.812 3.533 1 95 179 LYS A CA 1
ATOM 1439 C C . LYS A 1 179 ? 5.676 -13.18 2.855 1 95 179 LYS A C 1
ATOM 1441 O O . LYS A 1 179 ? 6.66 -13.914 2.979 1 95 179 LYS A O 1
ATOM 1446 N N . VAL A 1 180 ? 4.605 -13.5 2.129 1 95.25 180 VAL A N 1
ATOM 1447 C CA . VAL A 1 180 ? 4.539 -14.758 1.39 1 95.25 180 VAL A CA 1
ATOM 1448 C C . VAL A 1 180 ? 5.586 -14.758 0.278 1 95.25 180 VAL A C 1
ATOM 1450 O O . VAL A 1 180 ? 6.309 -15.742 0.097 1 95.25 180 VAL A O 1
ATOM 1453 N N . CYS A 1 181 ? 5.684 -13.688 -0.431 1 93.69 181 CYS A N 1
ATOM 1454 C CA . CYS A 1 181 ? 6.695 -13.57 -1.477 1 93.69 181 CYS A CA 1
ATOM 1455 C C . CYS A 1 181 ? 8.094 -13.805 -0.913 1 93.69 181 CYS A C 1
ATOM 1457 O O . CYS A 1 181 ? 8.914 -14.484 -1.537 1 93.69 181 CYS A O 1
ATOM 1459 N N . ARG A 1 182 ? 8.289 -13.211 0.229 1 93.06 182 ARG A N 1
ATOM 1460 C CA . ARG A 1 182 ? 9.586 -13.359 0.884 1 93.06 182 ARG A CA 1
ATOM 1461 C C . ARG A 1 182 ? 9.875 -14.828 1.184 1 93.06 182 ARG A C 1
ATOM 1463 O O . ARG A 1 182 ? 11 -15.297 0.984 1 93.06 182 ARG A O 1
ATOM 1470 N N . ILE A 1 183 ? 8.922 -15.539 1.668 1 93.38 183 ILE A N 1
ATOM 1471 C CA . ILE A 1 183 ? 9.07 -16.953 1.989 1 93.38 183 ILE A CA 1
ATOM 1472 C C . ILE A 1 183 ? 9.414 -17.734 0.725 1 93.38 183 ILE A C 1
ATOM 1474 O O . ILE A 1 183 ? 10.328 -18.562 0.728 1 93.38 183 ILE A O 1
ATOM 1478 N N . ILE A 1 184 ? 8.727 -17.484 -0.349 1 92 184 ILE A N 1
ATOM 1479 C CA . ILE A 1 184 ? 8.969 -18.156 -1.622 1 92 184 ILE A CA 1
ATOM 1480 C C . ILE A 1 184 ? 10.383 -17.828 -2.115 1 92 184 ILE A C 1
ATOM 1482 O O . ILE A 1 184 ? 11.109 -18.719 -2.557 1 92 184 ILE A O 1
ATOM 1486 N N . GLY A 1 185 ? 10.719 -16.578 -1.997 1 87.31 185 GLY A N 1
ATOM 1487 C CA . GLY A 1 185 ? 12.031 -16.141 -2.434 1 87.31 185 GLY A CA 1
ATOM 1488 C C . GLY A 1 185 ? 13.164 -16.844 -1.705 1 87.31 185 GLY A C 1
ATOM 1489 O O . GLY A 1 185 ? 14.188 -17.172 -2.307 1 87.31 185 GLY A O 1
ATOM 1490 N N . ARG A 1 186 ? 13.023 -17 -0.48 1 84.62 186 ARG A N 1
ATOM 1491 C CA . ARG A 1 186 ? 14.023 -17.672 0.328 1 84.62 186 ARG A CA 1
ATOM 1492 C C . ARG A 1 186 ? 14.242 -19.109 -0.159 1 84.62 186 ARG A C 1
ATOM 1494 O O . ARG A 1 186 ? 15.367 -19.609 -0.138 1 84.62 186 ARG A O 1
ATOM 1501 N N . HIS A 1 187 ? 13.234 -19.781 -0.524 1 79.88 187 HIS A N 1
ATOM 1502 C CA . HIS A 1 187 ? 13.32 -21.172 -0.948 1 79.88 187 HIS A CA 1
ATOM 1503 C C . HIS A 1 187 ? 13.945 -21.297 -2.334 1 79.88 187 HIS A C 1
ATOM 1505 O O . HIS A 1 187 ? 14.508 -22.328 -2.678 1 79.88 187 HIS A O 1
ATOM 1511 N N . ILE A 1 188 ? 13.828 -20.297 -3.133 1 72.19 188 ILE A N 1
ATOM 1512 C CA . ILE A 1 188 ? 14.477 -20.266 -4.438 1 72.19 188 ILE A CA 1
ATOM 1513 C C . ILE A 1 188 ? 15.992 -20.234 -4.254 1 72.19 188 ILE A C 1
ATOM 1515 O O . ILE A 1 188 ? 16.719 -20.953 -4.938 1 72.19 188 ILE A O 1
ATOM 1519 N N . GLU A 1 189 ? 16.406 -19.375 -3.371 1 64.31 189 GLU A N 1
ATOM 1520 C CA . GLU A 1 189 ? 17.844 -19.172 -3.146 1 64.31 189 GLU A CA 1
ATOM 1521 C C . GLU A 1 189 ? 18.469 -20.422 -2.529 1 64.31 189 GLU A C 1
ATOM 1523 O O . GLU A 1 189 ? 19.656 -20.688 -2.742 1 64.31 189 GLU A O 1
ATOM 1528 N N . SER A 1 190 ? 17.734 -21.078 -1.761 1 60.69 190 SER A N 1
ATOM 1529 C CA . SER A 1 190 ? 18.281 -22.219 -1.051 1 60.69 190 SER A CA 1
ATOM 1530 C C . SER A 1 190 ? 18.391 -23.438 -1.966 1 60.69 190 SER A C 1
ATOM 1532 O O . SER A 1 190 ? 19.031 -24.438 -1.617 1 60.69 190 SER A O 1
ATOM 1534 N N . GLN A 1 191 ? 17.703 -23.391 -3.076 1 57.66 191 GLN A N 1
ATOM 1535 C CA . GLN A 1 191 ? 17.812 -24.531 -3.979 1 57.66 191 GLN A CA 1
ATOM 1536 C C . GLN A 1 191 ? 19.109 -24.5 -4.77 1 57.66 191 GLN A C 1
ATOM 1538 O O . GLN A 1 191 ? 19.5 -23.453 -5.285 1 57.66 191 GLN A O 1
ATOM 1543 N N . PRO A 1 192 ? 20 -25.422 -4.457 1 50.91 192 PRO A N 1
ATOM 1544 C CA . PRO A 1 192 ? 21.25 -25.484 -5.227 1 50.91 192 PRO A CA 1
ATOM 1545 C C . PRO A 1 192 ? 21.047 -25.188 -6.711 1 50.91 192 PRO A C 1
ATOM 1547 O O . PRO A 1 192 ? 20 -25.547 -7.277 1 50.91 192 PRO A O 1
ATOM 1550 N N . ALA A 1 193 ? 21.625 -24.047 -7.152 1 48.62 193 ALA A N 1
ATOM 1551 C CA . ALA A 1 193 ? 21.641 -23.719 -8.578 1 48.62 193 ALA A CA 1
ATOM 1552 C C . ALA A 1 193 ? 21.703 -25 -9.422 1 48.62 193 ALA A C 1
ATOM 1554 O O . ALA A 1 193 ? 22.578 -25.844 -9.219 1 48.62 193 ALA A O 1
ATOM 1555 N N . PRO A 1 194 ? 20.578 -25.391 -9.945 1 43.72 194 PRO A N 1
ATOM 1556 C CA . PRO A 1 194 ? 20.922 -26.562 -10.758 1 43.72 194 PRO A CA 1
ATOM 1557 C C . PRO A 1 194 ? 22.219 -26.391 -11.531 1 43.72 194 PRO A C 1
ATOM 1559 O O . PRO A 1 194 ? 22.64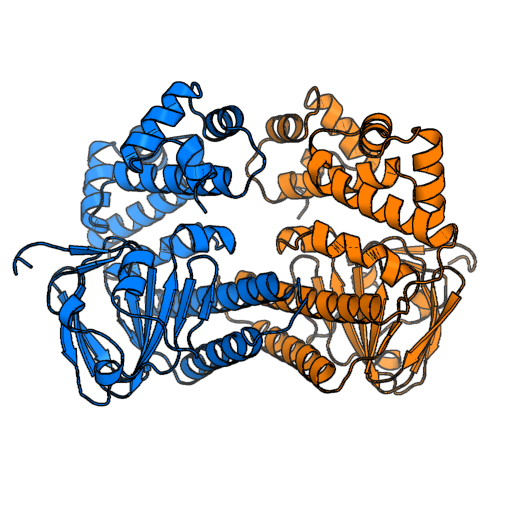1 -25.266 -11.797 1 43.72 194 PRO A O 1
ATOM 1562 N N . GLU A 1 195 ? 22.969 -27.422 -11.789 1 42.66 195 GLU A N 1
ATOM 1563 C CA . GLU A 1 195 ? 24.078 -27.547 -12.734 1 42.66 195 GLU A CA 1
ATOM 1564 C C . GLU A 1 195 ? 23.828 -26.719 -13.984 1 42.66 195 GLU A C 1
ATOM 1566 O O . GLU A 1 195 ? 22.672 -26.422 -14.32 1 42.66 195 GLU A O 1
ATOM 1571 N N . THR A 1 196 ? 24.812 -26.016 -14.641 1 48.72 196 THR A N 1
ATOM 1572 C CA . THR A 1 196 ? 25.016 -25.391 -15.945 1 48.72 196 THR A CA 1
ATOM 1573 C C . THR A 1 196 ? 24.094 -26.016 -16.984 1 48.72 196 THR A C 1
ATOM 1575 O O . THR A 1 196 ? 24.531 -26.328 -18.094 1 48.72 196 THR A O 1
ATOM 1578 N N . SER A 1 197 ? 22.906 -26.641 -16.672 1 51.19 197 SER A N 1
ATOM 1579 C CA . SER A 1 197 ? 22.094 -27.391 -17.625 1 51.19 197 SER A CA 1
ATOM 1580 C C . SER A 1 197 ? 21.203 -26.453 -18.438 1 51.19 197 SER A C 1
ATOM 1582 O O . SER A 1 197 ? 21.047 -25.281 -18.094 1 51.19 197 SER A O 1
ATOM 1584 N N . ALA A 1 198 ? 20.812 -26.828 -19.625 1 54.16 198 ALA A N 1
ATOM 1585 C CA . ALA A 1 198 ? 19.906 -26.188 -20.562 1 54.16 198 ALA A CA 1
ATOM 1586 C C . ALA A 1 198 ? 18.703 -25.578 -19.828 1 54.16 198 ALA A C 1
ATOM 1588 O O . ALA A 1 198 ? 18.234 -24.5 -20.188 1 54.16 198 ALA A O 1
ATOM 1589 N N . ARG A 1 199 ? 18.266 -26.094 -18.797 1 58.56 199 ARG A N 1
ATOM 1590 C CA . ARG A 1 199 ? 17.109 -25.656 -18.031 1 58.56 199 ARG A CA 1
ATOM 1591 C C . ARG A 1 199 ? 17.422 -24.359 -17.266 1 58.56 199 ARG A C 1
ATOM 1593 O O . ARG A 1 199 ? 16.578 -23.469 -17.188 1 58.56 199 ARG A O 1
ATOM 1600 N N . SER A 1 200 ? 18.641 -24.25 -16.922 1 67.62 200 SER A N 1
ATOM 1601 C CA . SER A 1 200 ? 19.062 -23.062 -16.188 1 67.62 200 SER A CA 1
ATOM 1602 C C . SER A 1 200 ? 19.062 -21.828 -17.078 1 67.62 200 SER A C 1
ATOM 1604 O O . SER A 1 200 ? 18.625 -20.75 -16.656 1 67.62 200 SER A O 1
ATOM 1606 N N . ARG A 1 201 ? 19.375 -22.141 -18.391 1 78.56 201 ARG A N 1
ATOM 1607 C CA . ARG A 1 201 ? 19.422 -21.031 -19.328 1 78.56 201 ARG A CA 1
ATOM 1608 C C . ARG A 1 201 ? 18.016 -20.562 -19.703 1 78.56 201 ARG A C 1
ATOM 1610 O O . ARG A 1 201 ? 17.766 -19.359 -19.828 1 78.56 201 ARG A O 1
ATOM 1617 N N . ASN A 1 202 ? 17.109 -21.547 -19.891 1 82.06 202 ASN A N 1
ATOM 1618 C CA . ASN A 1 202 ? 15.719 -21.219 -20.203 1 82.06 202 ASN A CA 1
ATOM 1619 C C . ASN A 1 202 ? 15.078 -20.406 -19.078 1 82.06 202 ASN A C 1
ATOM 1621 O O . ASN A 1 202 ? 14.336 -19.469 -19.328 1 82.06 202 ASN A O 1
ATOM 1625 N N . ASP A 1 203 ? 15.438 -20.766 -17.891 1 78.5 203 ASP A N 1
ATOM 1626 C CA . ASP A 1 203 ? 14.906 -20.031 -16.75 1 78.5 203 ASP A CA 1
ATOM 1627 C C . ASP A 1 203 ? 15.406 -18.594 -16.734 1 78.5 203 ASP A C 1
ATOM 1629 O O . ASP A 1 203 ? 14.656 -17.672 -16.391 1 78.5 203 ASP A O 1
ATOM 1633 N N . GLU A 1 204 ? 16.578 -18.516 -17.109 1 82.12 204 GLU A N 1
ATOM 1634 C CA . GLU A 1 204 ? 17.156 -17.188 -17.172 1 82.12 204 GLU A CA 1
ATOM 1635 C C . GLU A 1 204 ? 16.469 -16.328 -18.234 1 82.12 204 GLU A C 1
ATOM 1637 O O . GLU A 1 204 ? 16.188 -15.148 -18 1 82.12 204 GLU A O 1
ATOM 1642 N N . TYR A 1 205 ? 16.203 -16.969 -19.375 1 87.12 205 TYR A N 1
ATOM 1643 C CA . TYR A 1 205 ? 15.516 -16.25 -20.438 1 87.12 205 TYR A CA 1
ATOM 1644 C C . TYR A 1 205 ? 14.109 -15.859 -20 1 87.12 205 TYR A C 1
ATOM 1646 O O . TYR A 1 205 ? 13.641 -14.766 -20.312 1 87.12 205 TYR A O 1
ATOM 1654 N N . PHE A 1 206 ? 13.531 -16.719 -19.328 1 85.5 206 PHE A N 1
ATOM 1655 C CA . PHE A 1 206 ? 12.195 -16.406 -18.859 1 85.5 206 PHE A CA 1
ATOM 1656 C C . PHE A 1 206 ? 12.227 -15.203 -17.906 1 85.5 206 PHE A C 1
ATOM 1658 O O . PHE A 1 206 ? 11.414 -14.289 -18.031 1 85.5 206 PHE A O 1
ATOM 1665 N N . ASN A 1 207 ? 13.164 -15.266 -17.016 1 78.88 207 ASN A N 1
ATOM 1666 C CA . ASN A 1 207 ? 13.289 -14.164 -16.062 1 78.88 207 ASN A CA 1
ATOM 1667 C C . ASN A 1 207 ? 13.586 -12.844 -16.781 1 78.88 207 ASN A C 1
ATOM 1669 O O . ASN A 1 207 ? 13.039 -11.805 -16.406 1 78.88 207 ASN A O 1
ATOM 1673 N N . GLN A 1 208 ? 14.383 -12.914 -17.688 1 86.94 208 GLN A N 1
ATOM 1674 C CA . GLN A 1 208 ? 14.703 -11.719 -18.469 1 86.94 208 GLN A CA 1
ATOM 1675 C C . GLN A 1 208 ? 13.492 -11.227 -19.234 1 86.94 208 GLN A C 1
ATOM 1677 O O . GLN A 1 208 ? 13.242 -10.023 -19.312 1 86.94 208 GLN A O 1
ATOM 1682 N N . PHE A 1 209 ? 12.789 -12.188 -19.781 1 90.69 209 PHE A N 1
ATOM 1683 C CA . PHE A 1 209 ? 11.57 -11.844 -20.5 1 90.69 209 PHE A CA 1
ATOM 1684 C C . PHE A 1 209 ? 10.578 -11.141 -19.594 1 90.69 209 PHE A C 1
ATOM 1686 O O . PHE A 1 209 ? 10.039 -10.094 -19.953 1 90.69 209 PHE A O 1
ATOM 1693 N N . MET A 1 210 ? 10.445 -11.695 -18.484 1 82.56 210 MET A N 1
ATOM 1694 C CA . MET A 1 210 ? 9.492 -11.117 -17.547 1 82.56 210 MET A CA 1
ATOM 1695 C C . MET A 1 210 ? 9.93 -9.727 -17.109 1 82.56 210 MET A C 1
ATOM 1697 O O . MET A 1 210 ? 9.102 -8.828 -16.953 1 82.56 210 MET A O 1
ATOM 1701 N N . SER A 1 211 ? 11.203 -9.57 -16.906 1 81.62 211 SER A N 1
ATOM 1702 C CA . SER A 1 211 ? 11.75 -8.266 -16.562 1 81.62 211 SER A CA 1
ATOM 1703 C C . SER A 1 211 ? 11.469 -7.23 -17.641 1 81.62 211 SER A C 1
ATOM 1705 O O . SER A 1 211 ? 11.047 -6.113 -17.344 1 81.62 211 SER A O 1
ATOM 1707 N N . GLU A 1 212 ? 11.68 -7.621 -18.875 1 87.44 212 GLU A N 1
ATOM 1708 C CA . GLU A 1 212 ? 11.414 -6.711 -19.984 1 87.44 212 GLU A CA 1
ATOM 1709 C C . GLU A 1 212 ? 9.922 -6.449 -20.141 1 87.44 212 GLU A C 1
ATOM 1711 O O . GLU A 1 212 ? 9.508 -5.328 -20.453 1 87.44 212 GLU A O 1
ATOM 1716 N N . LEU A 1 213 ? 9.195 -7.441 -19.953 1 87.88 213 LEU A N 1
ATOM 1717 C CA . LEU A 1 213 ? 7.746 -7.328 -20.078 1 87.88 213 LEU A CA 1
ATOM 1718 C C . LEU A 1 213 ? 7.191 -6.309 -19.078 1 87.88 213 LEU A C 1
ATOM 1720 O O . LEU A 1 213 ? 6.402 -5.441 -19.453 1 87.88 213 LEU A O 1
ATOM 1724 N N . THR A 1 214 ? 7.613 -6.371 -17.891 1 76.38 214 THR A N 1
ATOM 1725 C CA . THR A 1 214 ? 7.109 -5.496 -16.844 1 76.38 214 THR A CA 1
ATOM 1726 C C . THR A 1 214 ? 7.473 -4.043 -17.141 1 76.38 214 THR A C 1
ATOM 1728 O O . THR A 1 214 ? 6.75 -3.125 -16.734 1 76.38 214 THR A O 1
ATOM 1731 N N . LYS A 1 215 ? 8.5 -3.914 -17.891 1 77.94 215 LYS A N 1
ATOM 1732 C CA . LYS A 1 215 ? 8.992 -2.572 -18.188 1 77.94 215 LYS A CA 1
ATOM 1733 C C . LYS A 1 215 ? 8.266 -1.982 -19.391 1 77.94 215 LYS A C 1
ATOM 1735 O O . LYS A 1 215 ? 8.086 -0.766 -19.484 1 77.94 215 LYS A O 1
ATOM 1740 N N . HIS A 1 216 ? 7.785 -2.865 -20.297 1 86.06 216 HIS A N 1
ATOM 1741 C CA . HIS A 1 216 ? 7.457 -2.326 -21.609 1 86.06 216 HIS A CA 1
ATOM 1742 C C . HIS A 1 216 ? 6.039 -2.715 -22.031 1 86.06 216 HIS A C 1
ATOM 1744 O O . HIS A 1 216 ? 5.539 -2.246 -23.062 1 86.06 216 HIS A O 1
ATOM 1750 N N . TYR A 1 217 ? 5.328 -3.449 -21.25 1 85.62 217 TYR A N 1
ATOM 1751 C CA . TYR A 1 217 ? 4.09 -4.082 -21.703 1 85.62 217 TYR A CA 1
ATOM 1752 C C . TYR A 1 217 ? 3.051 -3.035 -22.078 1 85.62 217 TYR A C 1
ATOM 1754 O O . TYR A 1 217 ? 2.154 -3.307 -22.875 1 85.62 217 TYR A O 1
ATOM 1762 N N . MET A 1 218 ? 3.148 -1.856 -21.578 1 83.38 218 MET A N 1
ATOM 1763 C CA . MET A 1 218 ? 2.152 -0.83 -21.875 1 83.38 218 MET A CA 1
ATOM 1764 C C . MET A 1 218 ? 2.359 -0.259 -23.281 1 83.38 218 MET A C 1
ATOM 1766 O O . MET A 1 218 ? 1.405 0.185 -23.922 1 83.38 218 MET A O 1
ATOM 1770 N N . GLN A 1 219 ? 3.566 -0.323 -23.766 1 87.69 219 GLN A N 1
ATOM 1771 C CA . GLN A 1 219 ? 3.902 0.328 -25.031 1 87.69 219 GLN A CA 1
ATOM 1772 C C . GLN A 1 219 ? 4.184 -0.701 -26.125 1 87.69 219 GLN A C 1
ATOM 1774 O O . GLN A 1 219 ? 4.012 -0.417 -27.312 1 87.69 219 GLN A O 1
ATOM 1779 N N . GLU A 1 220 ? 4.672 -1.8 -25.719 1 92.56 220 GLU A N 1
ATOM 1780 C CA . GLU A 1 220 ? 5.141 -2.787 -26.688 1 92.56 220 GLU A CA 1
ATOM 1781 C C . GLU A 1 220 ? 4.383 -4.105 -26.547 1 92.56 220 GLU A C 1
ATOM 1783 O O . GLU A 1 220 ? 4.406 -4.727 -25.484 1 92.56 220 GLU A O 1
ATOM 1788 N N . ARG A 1 221 ? 3.768 -4.559 -27.703 1 91.62 221 ARG A N 1
ATOM 1789 C CA . ARG A 1 221 ? 2.92 -5.742 -27.578 1 91.62 221 ARG A CA 1
ATOM 1790 C C . ARG A 1 221 ? 3.396 -6.848 -28.516 1 91.62 221 ARG A C 1
ATOM 1792 O O . ARG A 1 221 ? 2.846 -7.953 -28.516 1 91.62 221 ARG A O 1
ATOM 1799 N N . SER A 1 222 ? 4.406 -6.586 -29.25 1 94 222 SER A N 1
ATOM 1800 C CA . SER A 1 222 ? 4.879 -7.586 -30.203 1 94 222 SER A CA 1
ATOM 1801 C C . SER A 1 222 ? 5.891 -8.531 -29.562 1 94 222 SER A C 1
ATOM 1803 O O . SER A 1 222 ? 6.793 -8.086 -28.844 1 94 222 SER A O 1
ATOM 1805 N N . VAL A 1 223 ? 5.723 -9.766 -29.875 1 95.56 223 VAL A N 1
ATOM 1806 C CA . VAL A 1 223 ? 6.695 -10.758 -29.422 1 95.56 223 VAL A CA 1
ATOM 1807 C C . VAL A 1 223 ? 8.07 -10.422 -29.984 1 95.56 223 VAL A C 1
ATOM 1809 O O . VAL A 1 223 ? 9.094 -10.641 -29.328 1 95.56 223 VAL A O 1
ATOM 1812 N N . GLY A 1 224 ? 8.039 -9.852 -31.172 1 96.06 224 GLY A N 1
ATOM 1813 C CA . GLY A 1 224 ? 9.281 -9.469 -31.828 1 96.06 224 GLY A CA 1
ATOM 1814 C C . GLY A 1 224 ? 10.078 -8.453 -31.031 1 96.06 224 GLY A C 1
ATOM 1815 O O . GLY A 1 224 ? 11.312 -8.539 -30.953 1 96.06 224 GLY A O 1
ATOM 1816 N N . PHE A 1 225 ? 9.43 -7.539 -30.484 1 96.06 225 PHE A N 1
ATOM 1817 C CA . PHE A 1 225 ? 10.109 -6.531 -29.672 1 96.06 225 PHE A CA 1
ATOM 1818 C C . PHE A 1 225 ? 10.852 -7.18 -28.516 1 96.06 225 PHE A C 1
ATOM 1820 O O . PHE A 1 225 ? 12.031 -6.902 -28.297 1 96.06 225 PHE A O 1
ATOM 1827 N N . TYR A 1 226 ? 10.188 -8.062 -27.797 1 95.75 226 TYR A N 1
ATOM 1828 C CA . TYR A 1 226 ? 10.758 -8.68 -26.594 1 95.75 226 TYR A CA 1
ATOM 1829 C C . TYR A 1 226 ? 11.875 -9.648 -26.969 1 95.75 226 TYR A C 1
ATOM 1831 O O . TYR A 1 226 ? 12.867 -9.773 -26.25 1 95.75 226 TYR A O 1
ATOM 1839 N N . ALA A 1 227 ? 11.672 -10.328 -28.016 1 96.38 227 ALA A N 1
ATOM 1840 C CA . ALA A 1 227 ? 12.742 -11.18 -28.531 1 96.38 227 ALA A CA 1
ATOM 1841 C C . ALA A 1 227 ? 13.992 -10.375 -28.844 1 96.38 227 ALA A C 1
ATOM 1843 O O . ALA A 1 227 ? 15.109 -10.797 -28.531 1 96.38 227 ALA A O 1
ATOM 1844 N N . GLY A 1 228 ? 13.734 -9.258 -29.406 1 95.69 228 GLY A N 1
ATOM 1845 C CA . GLY A 1 228 ? 14.844 -8.367 -29.719 1 95.69 228 GLY A CA 1
ATOM 1846 C C . GLY A 1 228 ? 15.586 -7.895 -28.484 1 95.69 228 GLY A C 1
ATOM 1847 O O . GLY A 1 228 ? 16.812 -7.855 -28.469 1 95.69 228 GLY A O 1
ATOM 1848 N N . GLN A 1 229 ? 14.891 -7.562 -27.5 1 94.12 229 GLN A N 1
ATOM 1849 C CA . GLN A 1 229 ? 15.5 -7.117 -26.25 1 94.12 229 GLN A CA 1
ATOM 1850 C C . GLN A 1 229 ? 16.406 -8.195 -25.672 1 94.12 229 GLN A C 1
ATOM 1852 O O . GLN A 1 229 ? 17.375 -7.887 -24.969 1 94.12 229 GLN A O 1
ATOM 1857 N N . LEU A 1 230 ? 16.062 -9.43 -25.938 1 94.12 230 LEU A N 1
ATOM 1858 C CA . LEU A 1 230 ? 16.812 -10.555 -25.375 1 94.12 230 LEU A CA 1
ATOM 1859 C C . LEU A 1 230 ? 17.766 -11.133 -26.422 1 94.12 230 LEU A C 1
ATOM 1861 O O . LEU A 1 230 ? 18.406 -12.164 -26.172 1 94.12 230 LEU A O 1
ATOM 1865 N N . HIS A 1 231 ? 17.812 -10.492 -27.531 1 95.06 231 HIS A N 1
ATOM 1866 C CA . HIS A 1 231 ? 18.672 -10.914 -28.625 1 95.06 231 HIS A CA 1
ATOM 1867 C C . HIS A 1 231 ? 18.344 -12.344 -29.062 1 95.06 231 HIS A C 1
ATOM 1869 O O . HIS A 1 231 ? 19.25 -13.164 -29.234 1 95.06 231 HIS A O 1
ATOM 1875 N N . LEU A 1 232 ? 17.078 -12.656 -29.156 1 95.31 232 LEU A N 1
ATOM 1876 C CA . LEU A 1 232 ? 16.547 -13.938 -29.625 1 95.31 232 LEU A CA 1
ATOM 1877 C C . LEU A 1 232 ? 15.594 -13.734 -30.797 1 95.31 232 LEU A C 1
ATOM 1879 O O . LEU A 1 232 ? 15.18 -12.609 -31.078 1 95.31 232 LEU A O 1
ATOM 1883 N N . THR A 1 233 ? 15.359 -14.812 -31.484 1 93.81 233 THR A N 1
ATOM 1884 C CA . THR A 1 233 ? 14.297 -14.781 -32.5 1 93.81 233 THR A CA 1
ATOM 1885 C C . THR A 1 233 ? 12.93 -14.938 -31.828 1 93.81 233 THR A C 1
ATOM 1887 O O . THR A 1 233 ? 12.812 -15.57 -30.781 1 93.81 233 THR A O 1
ATOM 1890 N N . PRO A 1 234 ? 11.898 -14.375 -32.469 1 94.44 234 PRO A N 1
ATOM 1891 C CA . PRO A 1 234 ? 10.555 -14.523 -31.891 1 94.44 234 PRO A CA 1
ATOM 1892 C C . PRO A 1 234 ? 10.141 -15.984 -31.719 1 94.44 234 PRO A C 1
ATOM 1894 O O . PRO A 1 234 ? 9.508 -16.328 -30.719 1 94.44 234 PRO A O 1
ATOM 1897 N N . LYS A 1 235 ? 10.516 -16.781 -32.656 1 93.44 235 LYS A N 1
ATOM 1898 C CA . LYS A 1 235 ? 10.172 -18.188 -32.594 1 93.44 235 LYS A CA 1
ATOM 1899 C C . LYS A 1 235 ? 10.836 -18.875 -31.406 1 93.44 235 LYS A C 1
ATOM 1901 O O . LYS A 1 235 ? 10.195 -19.625 -30.672 1 93.44 235 LYS A O 1
ATOM 1906 N N . TYR A 1 236 ? 12.062 -18.625 -31.25 1 92.31 236 TYR A N 1
ATOM 1907 C CA . TYR A 1 236 ? 12.805 -19.219 -30.156 1 92.31 236 TYR A CA 1
ATOM 1908 C C . TYR A 1 236 ? 12.281 -18.734 -28.812 1 92.31 236 TYR A C 1
ATOM 1910 O O . TYR A 1 236 ? 12.117 -19.516 -27.875 1 92.31 236 TYR A O 1
ATOM 1918 N N . LEU A 1 237 ? 12.047 -17.484 -28.688 1 93.81 237 LEU A N 1
ATOM 1919 C CA . LEU A 1 237 ? 11.492 -16.938 -27.453 1 93.81 237 LEU A CA 1
ATOM 1920 C C . LEU A 1 237 ? 10.18 -17.609 -27.094 1 93.81 237 LEU A C 1
ATOM 1922 O O . LEU A 1 237 ? 9.977 -18.031 -25.953 1 93.81 237 LEU A O 1
ATOM 1926 N N . THR A 1 238 ? 9.336 -17.672 -28.078 1 91.38 238 THR A N 1
ATOM 1927 C CA . THR A 1 238 ? 8.031 -18.281 -27.859 1 91.38 238 THR A CA 1
ATOM 1928 C C . THR A 1 238 ? 8.172 -19.719 -27.391 1 91.38 238 THR A C 1
ATOM 1930 O O . THR A 1 238 ? 7.469 -20.156 -26.469 1 91.38 238 THR A O 1
ATOM 1933 N N . THR A 1 239 ? 9.094 -20.422 -27.984 1 90.12 239 THR A N 1
ATOM 1934 C CA . THR A 1 239 ? 9.312 -21.828 -27.641 1 90.12 239 THR A CA 1
ATOM 1935 C C . THR A 1 239 ? 9.812 -21.969 -26.203 1 90.12 239 THR A C 1
ATOM 1937 O O . THR A 1 239 ? 9.289 -22.781 -25.438 1 90.12 239 THR A O 1
ATOM 1940 N N . ILE A 1 240 ? 10.766 -21.188 -25.891 1 89 240 ILE A N 1
ATOM 1941 C CA . ILE A 1 240 ? 11.398 -21.328 -24.578 1 89 240 ILE A CA 1
ATOM 1942 C C . ILE A 1 240 ? 10.422 -20.891 -23.484 1 89 240 ILE A C 1
ATOM 1944 O O . ILE A 1 240 ? 10.375 -21.5 -22.422 1 89 240 ILE A O 1
ATOM 1948 N N . ILE A 1 241 ? 9.695 -19.875 -23.766 1 88.19 241 ILE A N 1
ATOM 1949 C CA . ILE A 1 241 ? 8.75 -19.375 -22.766 1 88.19 241 ILE A CA 1
ATOM 1950 C C . ILE A 1 241 ? 7.648 -20.391 -22.547 1 88.19 241 ILE A C 1
ATOM 1952 O O . ILE A 1 241 ? 7.27 -20.672 -21.406 1 88.19 241 ILE A O 1
ATOM 1956 N N . ARG A 1 242 ? 7.203 -20.953 -23.578 1 86.5 242 ARG A N 1
ATOM 1957 C CA . ARG A 1 242 ? 6.168 -21.969 -23.469 1 86.5 242 ARG A CA 1
ATOM 1958 C C . ARG A 1 242 ? 6.684 -23.188 -22.703 1 86.5 242 ARG A C 1
ATOM 1960 O O . ARG A 1 242 ? 5.988 -23.734 -21.844 1 86.5 242 ARG A O 1
ATOM 1967 N N . LYS A 1 243 ? 7.852 -23.547 -23.016 1 82.25 243 LYS A N 1
ATOM 1968 C CA . LYS A 1 243 ? 8.453 -24.703 -22.375 1 82.25 243 LYS A CA 1
ATOM 1969 C C . LYS A 1 243 ? 8.664 -24.453 -20.875 1 82.25 243 LYS A C 1
ATOM 1971 O O . LYS A 1 243 ? 8.492 -25.375 -20.062 1 82.25 243 LYS A O 1
ATOM 1976 N N . THR A 1 244 ? 9.039 -23.281 -20.609 1 77.31 244 THR A N 1
ATOM 1977 C CA . THR A 1 244 ? 9.438 -22.938 -19.25 1 77.31 244 THR A CA 1
ATOM 1978 C C . THR A 1 244 ? 8.211 -22.641 -18.375 1 77.31 244 THR A C 1
ATOM 1980 O O . THR A 1 244 ? 8.18 -23 -17.203 1 77.31 244 THR A O 1
ATOM 1983 N N . SER A 1 245 ? 7.164 -22.016 -18.969 1 74.56 245 SER A N 1
ATOM 1984 C CA . SER A 1 245 ? 6.078 -21.5 -18.141 1 74.56 245 SER A CA 1
ATOM 1985 C C . SER A 1 245 ? 4.746 -22.141 -18.531 1 74.56 245 SER A C 1
ATOM 1987 O O . SER A 1 245 ? 3.748 -21.969 -17.828 1 74.56 245 SER A O 1
ATOM 1989 N N . GLY A 1 246 ? 4.648 -22.844 -19.578 1 74.81 246 GLY A N 1
ATOM 1990 C CA . GLY A 1 246 ? 3.406 -23.422 -20.047 1 74.81 246 GLY A CA 1
ATOM 1991 C C . GLY A 1 246 ? 2.559 -22.453 -20.844 1 74.81 246 GLY A C 1
ATOM 1992 O O . GLY A 1 246 ? 1.544 -22.844 -21.438 1 74.81 246 GLY A O 1
ATOM 1993 N N . ARG A 1 247 ? 2.963 -21.266 -20.969 1 78.5 247 ARG A N 1
ATOM 1994 C CA . ARG A 1 247 ? 2.271 -20.234 -21.75 1 78.5 247 ARG A CA 1
ATOM 1995 C C . ARG A 1 247 ? 3.211 -19.578 -22.75 1 78.5 247 ARG A C 1
ATOM 1997 O O . ARG A 1 247 ? 4.418 -19.484 -22.516 1 78.5 247 ARG A O 1
ATOM 2004 N N . THR A 1 248 ? 2.594 -19.109 -23.766 1 87.69 248 THR A N 1
ATOM 2005 C CA . THR A 1 248 ? 3.416 -18.469 -24.781 1 87.69 248 THR A CA 1
ATOM 2006 C C . THR A 1 248 ? 3.775 -17.047 -24.359 1 87.69 248 THR A C 1
ATOM 2008 O O . THR A 1 248 ? 3.152 -16.484 -23.453 1 87.69 248 THR A O 1
ATOM 2011 N N . ALA A 1 249 ? 4.762 -16.516 -25.031 1 90.44 249 ALA A N 1
ATOM 2012 C CA . ALA A 1 249 ? 5.156 -15.125 -24.812 1 90.44 249 ALA A CA 1
ATOM 2013 C C . ALA A 1 249 ? 4.004 -14.172 -25.125 1 90.44 249 ALA A C 1
ATOM 2015 O O . ALA A 1 249 ? 3.768 -13.219 -24.391 1 90.44 249 ALA A O 1
ATOM 2016 N N . ALA A 1 250 ? 3.287 -14.453 -26.141 1 92 250 ALA A N 1
ATOM 2017 C CA . ALA A 1 250 ? 2.168 -13.609 -26.547 1 92 250 ALA A CA 1
ATOM 2018 C C . ALA A 1 250 ? 1.083 -13.578 -25.484 1 92 250 ALA A C 1
ATOM 2020 O O . ALA A 1 250 ? 0.512 -12.523 -25.188 1 92 250 ALA A O 1
ATOM 2021 N N . GLU A 1 251 ? 0.854 -14.711 -24.922 1 86.94 251 GLU A N 1
ATOM 2022 C CA . GLU A 1 251 ? -0.156 -14.812 -23.875 1 86.94 251 GLU A CA 1
ATOM 2023 C C . GLU A 1 251 ? 0.237 -13.992 -22.656 1 86.94 251 GLU A C 1
ATOM 2025 O O . GLU A 1 251 ? -0.6 -13.305 -22.062 1 86.94 251 GLU A O 1
ATOM 2030 N N . TRP A 1 252 ? 1.49 -14.078 -22.297 1 84.94 252 TRP A N 1
ATOM 2031 C CA . TRP A 1 252 ? 1.994 -13.289 -21.172 1 84.94 252 TRP A CA 1
ATOM 2032 C C . TRP A 1 252 ? 1.829 -11.797 -21.438 1 84.94 252 TRP A C 1
ATOM 2034 O O . TRP A 1 252 ? 1.376 -11.055 -20.562 1 84.94 252 TRP A O 1
ATOM 2044 N N . ILE A 1 253 ? 2.182 -11.391 -22.578 1 90.56 253 ILE A N 1
ATOM 2045 C CA . ILE A 1 253 ? 2.1 -9.984 -22.953 1 90.56 253 ILE A CA 1
ATOM 2046 C C . ILE A 1 253 ? 0.649 -9.508 -22.875 1 90.56 253 ILE A C 1
ATOM 2048 O O . ILE A 1 253 ? 0.353 -8.492 -22.25 1 90.56 253 ILE A O 1
ATOM 2052 N N . ASP A 1 254 ? -0.194 -10.273 -23.438 1 89 254 ASP A N 1
ATOM 2053 C CA . ASP A 1 254 ? -1.609 -9.922 -23.469 1 89 254 ASP A CA 1
ATOM 2054 C C . ASP A 1 254 ? -2.182 -9.828 -22.062 1 89 254 ASP A C 1
ATOM 2056 O O . ASP A 1 254 ? -2.945 -8.906 -21.75 1 89 254 ASP A O 1
ATOM 2060 N N . ASP A 1 255 ? -1.814 -10.734 -21.297 1 82.06 255 ASP A N 1
ATOM 2061 C CA . ASP A 1 255 ? -2.32 -10.766 -19.938 1 82.06 255 ASP A CA 1
ATOM 2062 C C . ASP A 1 255 ? -1.938 -9.492 -19.172 1 82.06 255 ASP A C 1
ATOM 2064 O O . ASP A 1 255 ? -2.758 -8.922 -18.453 1 82.06 255 ASP A O 1
ATOM 2068 N N . TYR A 1 256 ? -0.715 -9.078 -19.328 1 81.5 256 TYR A N 1
ATOM 2069 C CA . TYR A 1 256 ? -0.243 -7.879 -18.625 1 81.5 256 TYR A CA 1
ATOM 2070 C C . TYR A 1 256 ? -0.964 -6.637 -19.141 1 81.5 256 TYR A C 1
ATOM 2072 O O . TYR A 1 256 ? -1.352 -5.77 -18.344 1 81.5 256 TYR A O 1
ATOM 2080 N N . VAL A 1 257 ? -1.152 -6.562 -20.406 1 87.56 257 VAL A N 1
ATOM 2081 C CA . VAL A 1 257 ? -1.815 -5.41 -21 1 87.56 257 VAL A CA 1
ATOM 2082 C C . VAL A 1 257 ? -3.271 -5.355 -20.547 1 87.56 257 VAL A C 1
ATOM 2084 O O . VAL A 1 257 ? -3.764 -4.293 -20.156 1 87.56 257 VAL A O 1
ATOM 2087 N N . VAL A 1 258 ? -3.895 -6.477 -20.562 1 86.75 258 VAL A N 1
ATOM 2088 C CA . VAL A 1 258 ? -5.305 -6.543 -20.188 1 86.75 258 VAL A CA 1
ATOM 2089 C C . VAL A 1 258 ? -5.473 -6.191 -18.719 1 86.75 258 VAL A C 1
ATOM 2091 O O . VAL A 1 258 ? -6.41 -5.484 -18.344 1 86.75 258 VAL A O 1
ATOM 2094 N N . LEU A 1 259 ? -4.609 -6.723 -17.953 1 77.44 259 LEU A N 1
ATOM 2095 C CA . LEU A 1 259 ? -4.668 -6.434 -16.531 1 77.44 259 LEU A CA 1
ATOM 2096 C C . LEU A 1 259 ? -4.539 -4.938 -16.266 1 77.44 259 LEU A C 1
ATOM 2098 O O . LEU A 1 259 ? -5.262 -4.383 -15.438 1 77.44 259 LEU A O 1
ATOM 2102 N N . GLU A 1 260 ? -3.584 -4.328 -16.953 1 79.69 260 GLU A N 1
ATOM 2103 C CA . GLU A 1 260 ? -3.41 -2.885 -16.828 1 79.69 260 GLU A CA 1
ATOM 2104 C C . GLU A 1 260 ? -4.648 -2.135 -17.312 1 79.69 260 GLU A C 1
ATOM 2106 O O . GLU A 1 260 ? -5.062 -1.15 -16.688 1 79.69 260 GLU A O 1
ATOM 2111 N N . ALA A 1 261 ? -5.191 -2.559 -18.344 1 85.62 261 ALA A N 1
ATOM 2112 C CA . ALA A 1 261 ? -6.41 -1.948 -18.875 1 85.62 261 ALA A CA 1
ATOM 2113 C C . ALA A 1 261 ? -7.543 -2.008 -17.859 1 85.62 261 ALA A C 1
ATOM 2115 O O . ALA A 1 261 ? -8.219 -1.007 -17.609 1 85.62 261 ALA A O 1
ATOM 2116 N N . LYS A 1 262 ? -7.699 -3.191 -17.297 1 79.69 262 LYS A N 1
ATOM 2117 C CA . LYS A 1 262 ? -8.727 -3.377 -16.281 1 79.69 262 LYS A CA 1
ATOM 2118 C C . LYS A 1 262 ? -8.523 -2.412 -15.117 1 79.69 262 LYS A C 1
ATOM 2120 O O . LYS A 1 262 ? -9.484 -1.811 -14.625 1 79.69 262 LYS A O 1
ATOM 2125 N N . ASN A 1 263 ? -7.344 -2.293 -14.727 1 71.38 263 ASN A N 1
ATOM 2126 C CA . ASN A 1 263 ? -6.996 -1.405 -13.625 1 71.38 263 ASN A CA 1
ATOM 2127 C C . ASN A 1 263 ? -7.34 0.047 -13.945 1 71.38 263 ASN A C 1
ATOM 2129 O O . ASN A 1 263 ? -7.953 0.738 -13.133 1 71.38 263 ASN A O 1
ATOM 2133 N N . LEU A 1 264 ? -6.91 0.48 -15.07 1 75.12 264 LEU A N 1
ATOM 2134 C CA . LEU A 1 264 ? -7.141 1.86 -15.477 1 75.12 264 LEU A CA 1
ATOM 2135 C C . LEU A 1 264 ? -8.633 2.135 -15.641 1 75.12 264 LEU A C 1
ATOM 2137 O O . LEU A 1 264 ? -9.117 3.211 -15.281 1 75.12 264 LEU A O 1
ATOM 2141 N N . LEU A 1 265 ? -9.359 1.178 -16.156 1 80.5 265 LEU A N 1
ATOM 2142 C CA . LEU A 1 265 ? -10.797 1.331 -16.375 1 80.5 265 LEU A CA 1
ATOM 2143 C C . LEU A 1 265 ? -11.539 1.463 -15.062 1 80.5 265 LEU A C 1
ATOM 2145 O O . LEU A 1 265 ? -12.5 2.234 -14.953 1 80.5 265 LEU A O 1
ATOM 2149 N N . LYS A 1 266 ? -11.117 0.787 -14.117 1 70.88 266 LYS A N 1
ATOM 2150 C CA . LYS A 1 266 ? -11.859 0.725 -12.859 1 70.88 266 LYS A CA 1
ATOM 2151 C C . LYS A 1 266 ? -11.367 1.776 -11.875 1 70.88 266 LYS A C 1
ATOM 2153 O O . LYS A 1 266 ? -12.141 2.291 -11.062 1 70.88 266 LYS A O 1
ATOM 2158 N N . TYR A 1 267 ? -10.141 2.105 -12.008 1 57.97 267 TYR A N 1
ATOM 2159 C CA . TYR A 1 267 ? -9.578 2.84 -10.875 1 57.97 267 TYR A CA 1
ATOM 2160 C C . TYR A 1 267 ? -8.945 4.148 -11.336 1 57.97 267 TYR A C 1
ATOM 2162 O O . TYR A 1 267 ? -8.242 4.809 -10.57 1 57.97 267 TYR A O 1
ATOM 2170 N N . SER A 1 268 ? -8.992 4.473 -12.539 1 63.16 268 SER A N 1
ATOM 2171 C CA . SER A 1 268 ? -8.539 5.773 -13.023 1 63.16 268 SER A CA 1
ATOM 2172 C C . SER A 1 268 ? -9.719 6.625 -13.492 1 63.16 268 SER A C 1
ATOM 2174 O O . SER A 1 268 ? -10.828 6.117 -13.664 1 63.16 268 SER A O 1
ATOM 2176 N N . THR A 1 269 ? -9.438 7.898 -13.547 1 63.22 269 THR A N 1
ATOM 2177 C CA . THR A 1 269 ? -10.461 8.805 -14.055 1 63.22 269 THR A CA 1
ATOM 2178 C C . THR A 1 269 ? -10.289 9.016 -15.562 1 63.22 269 THR A C 1
ATOM 2180 O O . THR A 1 269 ? -10.953 9.867 -16.156 1 63.22 269 THR A O 1
ATOM 2183 N N . MET A 1 270 ? -9.406 8.273 -16.109 1 72.31 270 MET A N 1
ATOM 2184 C CA . MET A 1 270 ? -9.133 8.422 -17.531 1 72.31 270 MET A CA 1
ATOM 2185 C C . MET A 1 270 ? -10.312 7.949 -18.375 1 72.31 270 MET A C 1
ATOM 2187 O O . MET A 1 270 ? -10.953 6.953 -18.031 1 72.31 270 MET A O 1
ATOM 2191 N N . SER A 1 271 ? -10.562 8.727 -19.422 1 83.06 271 SER A N 1
ATOM 2192 C CA . SER A 1 271 ? -11.539 8.234 -20.391 1 83.06 271 SER A CA 1
ATOM 2193 C C . SER A 1 271 ? -11.023 7 -21.109 1 83.06 271 SER A C 1
ATOM 2195 O O . SER A 1 271 ? -9.828 6.691 -21.062 1 83.06 271 SER A O 1
ATOM 2197 N N . ILE A 1 272 ? -11.93 6.348 -21.812 1 91.44 272 ILE A N 1
ATOM 2198 C CA . ILE A 1 272 ? -11.555 5.148 -22.562 1 91.44 272 ILE A CA 1
ATOM 2199 C C . ILE A 1 272 ? -10.555 5.508 -23.656 1 91.44 272 ILE A C 1
ATOM 2201 O O . ILE A 1 272 ? -9.625 4.75 -23.922 1 91.44 272 ILE A O 1
ATOM 2205 N N . GLN A 1 273 ? -10.805 6.637 -24.203 1 88.12 273 GLN A N 1
ATOM 2206 C CA . GLN A 1 273 ? -9.883 7.113 -25.234 1 88.12 273 GLN A CA 1
ATOM 2207 C C . GLN A 1 273 ? -8.492 7.367 -24.656 1 88.12 273 GLN A C 1
ATOM 2209 O O . GLN A 1 273 ? -7.484 7.008 -25.266 1 88.12 273 GLN A O 1
ATOM 2214 N N . GLU A 1 274 ? -8.453 7.941 -23.578 1 81.81 274 GLU A N 1
ATOM 2215 C CA . GLU A 1 274 ? -7.188 8.219 -22.906 1 81.81 274 GLU A CA 1
ATOM 2216 C C . GLU A 1 274 ? -6.465 6.934 -22.531 1 81.81 274 GLU A C 1
ATOM 2218 O O . GLU A 1 274 ? -5.242 6.844 -22.656 1 81.81 274 GLU A O 1
ATOM 2223 N N . ILE A 1 275 ? -7.215 6.027 -22.078 1 87.88 275 ILE A N 1
ATOM 2224 C CA . ILE A 1 275 ? -6.652 4.73 -21.719 1 87.88 275 ILE A CA 1
ATOM 2225 C C . ILE A 1 275 ? -6.062 4.059 -22.953 1 87.88 275 ILE A C 1
ATOM 2227 O O . ILE A 1 275 ? -4.973 3.484 -22.891 1 87.88 275 ILE A O 1
ATOM 2231 N N . ALA A 1 276 ? -6.785 4.145 -24.031 1 91.81 276 ALA A N 1
ATOM 2232 C CA . ALA A 1 276 ? -6.289 3.582 -25.297 1 91.81 276 ALA A CA 1
ATOM 2233 C C . ALA A 1 276 ? -4.93 4.164 -25.656 1 91.81 276 ALA A C 1
ATOM 2235 O O . ALA A 1 276 ? -4.004 3.428 -26 1 91.81 276 ALA A O 1
ATOM 2236 N N . TYR A 1 277 ? -4.84 5.41 -25.484 1 84.12 277 TYR A N 1
ATOM 2237 C CA . TYR A 1 277 ? -3.592 6.09 -25.812 1 84.12 277 TYR A CA 1
ATOM 2238 C C . TYR A 1 277 ? -2.5 5.746 -24.812 1 84.12 277 TYR A C 1
ATOM 2240 O O . TYR A 1 277 ? -1.346 5.531 -25.188 1 84.12 277 TYR A O 1
ATOM 2248 N N . CYS A 1 278 ? -2.871 5.68 -23.594 1 80.69 278 CYS A N 1
ATOM 2249 C CA . CYS A 1 278 ? -1.934 5.352 -22.531 1 80.69 278 CYS A CA 1
ATOM 2250 C C . CYS A 1 278 ? -1.307 3.98 -22.766 1 80.69 278 CYS A C 1
ATOM 2252 O O . CYS A 1 278 ? -0.121 3.781 -22.484 1 80.69 278 CYS A O 1
ATOM 2254 N N . LEU A 1 279 ? -2.074 3.16 -23.312 1 89.25 279 LEU A N 1
ATOM 2255 C CA . LEU A 1 279 ? -1.623 1.794 -23.547 1 89.25 279 LEU A CA 1
ATOM 2256 C C . LEU A 1 279 ? -1.105 1.638 -24.984 1 89.25 279 LEU A C 1
ATOM 2258 O O . LEU A 1 279 ? -0.851 0.52 -25.438 1 89.25 279 LEU A O 1
ATOM 2262 N N . ASN A 1 280 ? -0.998 2.705 -25.656 1 91.88 280 ASN A N 1
ATOM 2263 C CA . ASN A 1 280 ? -0.366 2.812 -26.969 1 91.88 280 ASN A CA 1
ATOM 2264 C C . ASN A 1 280 ? -1.175 2.088 -28.047 1 91.88 280 ASN A C 1
ATOM 2266 O O . ASN A 1 280 ? -0.606 1.45 -28.938 1 91.88 280 ASN A O 1
ATOM 2270 N N . PHE A 1 281 ? -2.406 2.131 -27.906 1 93.5 281 PHE A N 1
ATOM 2271 C CA . PHE A 1 281 ? -3.264 1.694 -29 1 93.5 281 PHE A CA 1
ATOM 2272 C C . PHE A 1 281 ? -3.459 2.816 -30.016 1 93.5 281 PHE A C 1
ATOM 2274 O O . PHE A 1 281 ? -3.43 3.994 -29.656 1 93.5 281 PHE A O 1
ATOM 2281 N N . PRO A 1 282 ? -3.654 2.408 -31.266 1 92.06 282 PRO A N 1
ATOM 2282 C CA . PRO A 1 282 ? -3.822 3.451 -32.281 1 92.06 282 PRO A CA 1
ATOM 2283 C C . PRO A 1 282 ? -5.078 4.289 -32.062 1 92.06 282 PRO A C 1
ATOM 2285 O O . PRO A 1 282 ? -5.102 5.473 -32.406 1 92.06 282 PRO A O 1
ATOM 2288 N N . ASN A 1 283 ? -6.105 3.711 -31.578 1 91.06 283 ASN A N 1
ATOM 2289 C CA . ASN A 1 283 ? -7.34 4.422 -31.266 1 91.06 283 ASN A CA 1
ATOM 2290 C C . ASN A 1 283 ? -8.242 3.609 -30.344 1 91.06 283 ASN A C 1
ATOM 2292 O O . ASN A 1 283 ? -7.922 2.465 -30.016 1 91.06 283 ASN A O 1
ATOM 2296 N N . GLN A 1 284 ? -9.328 4.215 -29.969 1 93.25 284 GLN A N 1
ATOM 2297 C CA . GLN A 1 284 ? -10.25 3.619 -29.016 1 93.25 284 GLN A CA 1
ATOM 2298 C C . GLN A 1 284 ? -10.891 2.355 -29.578 1 93.25 284 GLN A C 1
ATOM 2300 O O . GLN A 1 284 ? -11.148 1.401 -28.828 1 93.25 284 GLN A O 1
ATOM 2305 N N . SER A 1 285 ? -11.164 2.406 -30.812 1 94.75 285 SER A N 1
ATOM 2306 C CA . SER A 1 285 ? -11.805 1.26 -31.453 1 94.75 285 SER A CA 1
ATOM 2307 C C . SER A 1 285 ? -10.922 0.018 -31.359 1 94.75 285 SER A C 1
ATOM 2309 O O . SER A 1 285 ? -11.406 -1.07 -31.047 1 94.75 285 SER A O 1
ATOM 2311 N N . PHE A 1 286 ? -9.734 0.186 -31.703 1 95 286 PHE A N 1
ATOM 2312 C CA . PHE A 1 286 ? -8.797 -0.926 -31.641 1 95 286 PHE A CA 1
ATOM 2313 C C . PHE A 1 286 ? -8.664 -1.443 -30.219 1 95 286 PHE A C 1
ATOM 2315 O O . PHE A 1 286 ? -8.617 -2.654 -30 1 95 286 PHE A O 1
ATOM 2322 N N . PHE A 1 287 ? -8.555 -0.574 -29.266 1 96.25 287 PHE A N 1
ATOM 2323 C CA . PHE A 1 287 ? -8.484 -0.947 -27.859 1 96.25 287 PHE A CA 1
ATOM 2324 C C . PHE A 1 287 ? -9.727 -1.733 -27.438 1 96.25 287 PHE A C 1
ATOM 2326 O O . PHE A 1 287 ? -9.617 -2.762 -26.766 1 96.25 287 PHE A O 1
ATOM 2333 N N . GLY A 1 288 ? -10.859 -1.213 -27.812 1 95.19 288 GLY A N 1
ATOM 2334 C CA . GLY A 1 288 ? -12.109 -1.876 -27.484 1 95.19 288 GLY A CA 1
ATOM 2335 C C . GLY A 1 288 ? -12.18 -3.307 -27.984 1 95.19 288 GLY A C 1
ATOM 2336 O O . GLY A 1 288 ? -12.594 -4.207 -27.25 1 95.19 288 GLY A O 1
ATOM 2337 N N . LYS A 1 289 ? -11.828 -3.508 -29.219 1 95.56 289 LYS A N 1
ATOM 2338 C CA . LYS A 1 289 ? -11.836 -4.84 -29.812 1 95.56 289 LYS A CA 1
ATOM 2339 C C . LYS A 1 289 ? -10.859 -5.77 -29.094 1 95.56 289 LYS A C 1
ATOM 2341 O O . LYS A 1 289 ? -11.188 -6.93 -28.828 1 95.56 289 LYS A O 1
ATOM 2346 N N . TYR A 1 290 ? -9.719 -5.25 -28.891 1 94.44 290 TYR A N 1
ATOM 2347 C CA . TYR A 1 290 ? -8.695 -6.008 -28.188 1 94.44 290 TYR A CA 1
ATOM 2348 C C . TYR A 1 290 ? -9.18 -6.438 -26.812 1 94.44 290 TYR A C 1
ATOM 2350 O O . TYR A 1 290 ? -9.078 -7.613 -26.453 1 94.44 290 TYR A O 1
ATOM 2358 N N . PHE A 1 291 ? -9.672 -5.473 -26.094 1 94.31 291 PHE A N 1
ATOM 2359 C CA . PHE A 1 291 ? -10.141 -5.723 -24.734 1 94.31 291 PHE A CA 1
ATOM 2360 C C . PHE A 1 291 ? -11.281 -6.73 -24.734 1 94.31 291 PHE A C 1
ATOM 2362 O O . PHE A 1 291 ? -11.289 -7.664 -23.938 1 94.31 291 PHE A O 1
ATOM 2369 N N . ARG A 1 292 ? -12.172 -6.594 -25.625 1 93.12 292 ARG A N 1
ATOM 2370 C CA . ARG A 1 292 ? -13.312 -7.5 -25.734 1 93.12 292 ARG A CA 1
ATOM 2371 C C . ARG A 1 292 ? -12.859 -8.906 -26.109 1 93.12 292 ARG A C 1
ATOM 2373 O O . ARG A 1 292 ? -13.391 -9.891 -25.594 1 93.12 292 ARG A O 1
ATOM 2380 N N . SER A 1 293 ? -12.031 -8.984 -26.938 1 93.5 293 SER A N 1
ATOM 2381 C CA . SER A 1 293 ? -11.539 -10.281 -27.391 1 93.5 293 SER A CA 1
ATOM 2382 C C . SER A 1 293 ? -10.914 -11.062 -26.234 1 93.5 293 SER A C 1
ATOM 2384 O O . SER A 1 293 ? -10.992 -12.289 -26.203 1 93.5 293 SER A O 1
ATOM 2386 N N . HIS A 1 294 ? -10.344 -10.375 -25.312 1 87.56 294 HIS A N 1
ATOM 2387 C CA . HIS A 1 294 ? -9.602 -11.039 -24.25 1 87.56 294 HIS A CA 1
ATOM 2388 C C . HIS A 1 294 ? -10.461 -11.211 -23 1 87.56 294 HIS A C 1
ATOM 2390 O O . HIS A 1 294 ? -10.219 -12.102 -22.188 1 87.56 294 HIS A O 1
ATOM 2396 N N . THR A 1 295 ? -11.438 -10.367 -22.859 1 83.69 295 THR A N 1
ATOM 2397 C CA . THR A 1 295 ? -12.188 -10.383 -21.609 1 83.69 295 THR A CA 1
ATOM 2398 C C . THR A 1 295 ? -13.641 -10.789 -21.844 1 83.69 295 THR A C 1
ATOM 2400 O O . THR A 1 295 ? -14.359 -11.125 -20.906 1 83.69 295 THR A O 1
ATOM 2403 N N . GLY A 1 296 ? -14.055 -10.664 -23.062 1 87.88 296 GLY A N 1
ATOM 2404 C CA . GLY A 1 296 ? -15.43 -10.984 -23.391 1 87.88 296 GLY A CA 1
ATOM 2405 C C . GLY A 1 296 ? -16.375 -9.82 -23.203 1 87.88 296 GLY A C 1
ATOM 2406 O O . GLY A 1 296 ? -17.562 -9.906 -23.547 1 87.88 296 GLY A O 1
ATOM 2407 N N . MET A 1 297 ? -15.852 -8.711 -22.688 1 88.81 297 MET A N 1
ATOM 2408 C CA . MET A 1 297 ? -16.703 -7.543 -22.453 1 88.81 297 MET A CA 1
ATOM 2409 C C . MET A 1 297 ? -16.047 -6.281 -23.031 1 88.81 297 MET A C 1
ATOM 2411 O O . MET A 1 297 ? -14.828 -6.223 -23.188 1 88.81 297 MET A O 1
ATOM 2415 N N . THR A 1 298 ? -16.906 -5.25 -23.281 1 92.69 298 THR A N 1
ATOM 2416 C CA . THR A 1 298 ? -16.375 -3.973 -23.75 1 92.69 298 THR A CA 1
ATOM 2417 C C . THR A 1 298 ? -15.766 -3.184 -22.594 1 92.69 298 THR A C 1
ATOM 2419 O O . THR A 1 298 ? -16.109 -3.416 -21.422 1 92.69 298 THR A O 1
ATOM 2422 N N . PRO A 1 299 ? -14.844 -2.301 -22.953 1 91.69 299 PRO A N 1
ATOM 2423 C CA . PRO A 1 299 ? -14.281 -1.445 -21.922 1 91.69 299 PRO A CA 1
ATOM 2424 C C . PRO A 1 299 ? -15.344 -0.706 -21.109 1 91.69 299 PRO A C 1
ATOM 2426 O O . PRO A 1 299 ? -15.266 -0.636 -19.891 1 91.69 299 PRO A O 1
ATOM 2429 N N . SER A 1 300 ? -16.312 -0.2 -21.75 1 91.88 300 SER A N 1
ATOM 2430 C CA . SER A 1 300 ? -17.391 0.532 -21.078 1 91.88 300 SER A CA 1
ATOM 2431 C C . SER A 1 300 ? -18.172 -0.377 -20.141 1 91.88 300 SER A C 1
ATOM 2433 O O . SER A 1 300 ? -18.5 0.016 -19.031 1 91.88 300 SER A O 1
ATOM 2435 N N . ALA A 1 301 ? -18.5 -1.517 -20.656 1 89.81 301 ALA A N 1
ATOM 2436 C CA . ALA A 1 301 ? -19.219 -2.48 -19.828 1 89.81 301 ALA A CA 1
ATOM 2437 C C . ALA A 1 301 ? -18.422 -2.873 -18.594 1 89.81 301 ALA A C 1
ATOM 2439 O O . ALA A 1 301 ? -18.969 -2.998 -17.5 1 89.81 301 ALA A O 1
ATOM 2440 N N . TYR A 1 302 ? -17.141 -3.057 -18.828 1 87 302 TYR A N 1
ATOM 2441 C CA . TYR A 1 302 ? -16.281 -3.439 -17.719 1 87 302 TYR A CA 1
ATOM 2442 C C . TYR A 1 302 ? -16.219 -2.338 -16.672 1 87 302 TYR A C 1
ATOM 2444 O O . TYR A 1 302 ? -16.297 -2.613 -15.469 1 87 302 TYR A O 1
ATOM 2452 N N . ARG A 1 303 ? -16.062 -1.145 -17.094 1 83.75 303 ARG A N 1
ATOM 2453 C CA . ARG A 1 303 ? -15.969 0.012 -16.203 1 83.75 303 ARG A CA 1
ATOM 2454 C C . ARG A 1 303 ? -17.234 0.156 -15.359 1 83.75 303 ARG A C 1
ATOM 2456 O O . ARG A 1 303 ? -17.172 0.521 -14.188 1 83.75 303 ARG A O 1
ATOM 2463 N N . MET A 1 304 ? -18.344 -0.124 -15.945 1 76.19 304 MET A N 1
ATOM 2464 C CA . MET A 1 304 ? -19.625 0.025 -15.266 1 76.19 304 MET A CA 1
ATOM 2465 C C . MET A 1 304 ? -19.891 -1.168 -14.359 1 76.19 304 MET A C 1
ATOM 2467 O O . MET A 1 304 ? -20.75 -1.097 -13.477 1 76.19 304 MET A O 1
ATOM 2471 N N . SER A 1 305 ? -19.172 -2.131 -14.617 1 66.81 305 SER A N 1
ATOM 2472 C CA . SER A 1 305 ? -19.438 -3.34 -13.836 1 66.81 305 SER A CA 1
ATOM 2473 C C . SER A 1 305 ? -18.891 -3.213 -12.422 1 66.81 305 SER A C 1
ATOM 2475 O O . SER A 1 305 ? -17.922 -2.473 -12.18 1 66.81 305 SER A O 1
ATOM 2477 N N . LYS A 1 306 ? -19.625 -3.395 -11.305 1 57.28 306 LYS A N 1
ATOM 2478 C CA . LYS A 1 306 ? -19.312 -3.328 -9.883 1 57.28 306 LYS A CA 1
ATOM 2479 C C . LYS A 1 306 ? -18.188 -4.301 -9.523 1 57.28 306 LYS A C 1
ATOM 2481 O O . LYS A 1 306 ? -18.047 -5.355 -10.156 1 57.28 306 LYS A O 1
ATOM 2486 N N . MET B 1 1 ? 23.031 32.094 15.453 1 36.34 1 MET B N 1
ATOM 2487 C CA . MET B 1 1 ? 21.766 31.938 14.758 1 36.34 1 MET B CA 1
ATOM 2488 C C . MET B 1 1 ? 20.766 33 15.211 1 36.34 1 MET B C 1
ATOM 2490 O O . MET B 1 1 ? 20.562 33.188 16.406 1 36.34 1 MET B O 1
ATOM 2494 N N . ASN B 1 2 ? 20.312 33.906 14.547 1 38.47 2 ASN B N 1
ATOM 2495 C CA . ASN B 1 2 ? 19.453 35 14.938 1 38.47 2 ASN B CA 1
ATOM 2496 C C . ASN B 1 2 ? 18.109 34.531 15.453 1 38.47 2 ASN B C 1
ATOM 2498 O O . ASN B 1 2 ? 17.5 33.625 14.883 1 38.47 2 ASN B O 1
ATOM 2502 N N . GLU B 1 3 ? 17.703 34.781 16.797 1 47.22 3 GLU B N 1
ATOM 2503 C CA . GLU B 1 3 ? 16.594 34.469 17.688 1 47.22 3 GLU B CA 1
ATOM 2504 C C . GLU B 1 3 ? 15.258 34.531 16.953 1 47.22 3 GLU B C 1
ATOM 2506 O O . GLU B 1 3 ? 14.297 33.844 17.297 1 47.22 3 GLU B O 1
ATOM 2511 N N . LYS B 1 4 ? 15.047 35.562 16.078 1 51.41 4 LYS B N 1
ATOM 2512 C CA . LYS B 1 4 ? 13.742 35.938 15.547 1 51.41 4 LYS B CA 1
ATOM 2513 C C . LYS B 1 4 ? 13.445 35.25 14.227 1 51.41 4 LYS B C 1
ATOM 2515 O O . LYS B 1 4 ? 12.336 35.344 13.703 1 51.41 4 LYS B O 1
ATOM 2520 N N . GLU B 1 5 ? 14.43 34.5 13.602 1 54.34 5 GLU B N 1
ATOM 2521 C CA . GLU B 1 5 ? 14.203 34.094 12.219 1 54.34 5 GLU B CA 1
ATOM 2522 C C . GLU B 1 5 ? 13.68 32.656 12.156 1 54.34 5 GLU B C 1
ATOM 2524 O O . GLU B 1 5 ? 14.211 31.766 12.836 1 54.34 5 GLU B O 1
ATOM 2529 N N . ILE B 1 6 ? 12.547 32.5 11.633 1 58.59 6 ILE B N 1
ATOM 2530 C CA . ILE B 1 6 ? 11.961 31.172 11.391 1 58.59 6 ILE B CA 1
ATOM 2531 C C . ILE B 1 6 ? 12.93 30.328 10.578 1 58.59 6 ILE B C 1
ATOM 2533 O O . ILE B 1 6 ? 13.344 30.719 9.484 1 58.59 6 ILE B O 1
ATOM 2537 N N . GLN B 1 7 ? 13.492 29.266 11.188 1 65.5 7 GLN B N 1
ATOM 2538 C CA . GLN B 1 7 ? 14.367 28.328 10.484 1 65.5 7 GLN B CA 1
ATOM 2539 C C . GLN B 1 7 ? 13.562 27.234 9.797 1 65.5 7 GLN B C 1
ATOM 2541 O O . GLN B 1 7 ? 12.594 26.719 10.367 1 65.5 7 GLN B O 1
ATOM 2546 N N . SER B 1 8 ? 13.758 27.078 8.516 1 68.25 8 SER B N 1
ATOM 2547 C CA . SER B 1 8 ? 13.086 26.031 7.746 1 68.25 8 SER B CA 1
ATOM 2548 C C . SER B 1 8 ? 14.016 24.844 7.508 1 68.25 8 SER B C 1
ATOM 2550 O O . SER B 1 8 ? 15.18 25.031 7.129 1 68.25 8 SER B O 1
ATOM 2552 N N . PHE B 1 9 ? 13.555 23.672 7.996 1 70.19 9 PHE B N 1
ATOM 2553 C CA . PHE B 1 9 ? 14.383 22.484 7.852 1 70.19 9 PHE B CA 1
ATOM 2554 C C . PHE B 1 9 ? 13.664 21.422 7.023 1 70.19 9 PHE B C 1
ATOM 2556 O O . PHE B 1 9 ? 12.438 21.281 7.098 1 70.19 9 PHE B O 1
ATOM 2563 N N . SER B 1 10 ? 14.508 20.781 6.164 1 69.44 10 SER B N 1
ATOM 2564 C CA . SER B 1 10 ? 14.062 19.516 5.586 1 69.44 10 SER B CA 1
ATOM 2565 C C . SER B 1 10 ? 14.352 18.344 6.52 1 69.44 10 SER B C 1
ATOM 2567 O O . SER B 1 10 ? 15.062 18.5 7.52 1 69.44 10 SER B O 1
ATOM 2569 N N . LEU B 1 11 ? 13.695 17.203 6.289 1 74.94 11 LEU B N 1
ATOM 2570 C CA . LEU B 1 11 ? 14.008 16.016 7.082 1 74.94 11 LEU B CA 1
ATOM 2571 C C . LEU B 1 11 ? 15.508 15.719 7.023 1 74.94 11 LEU B C 1
ATOM 2573 O O . LEU B 1 11 ? 16.109 15.367 8.039 1 74.94 11 LEU B O 1
ATOM 2577 N N . GLU B 1 12 ? 15.992 15.859 5.883 1 74.62 12 GLU B N 1
ATOM 2578 C CA . GLU B 1 12 ? 17.422 15.609 5.727 1 74.62 12 GLU B CA 1
ATOM 2579 C C . GLU B 1 12 ? 18.25 16.531 6.629 1 74.62 12 GLU B C 1
ATOM 2581 O O . GLU B 1 12 ? 19.203 16.078 7.254 1 74.62 12 GLU B O 1
ATOM 2586 N N . THR B 1 13 ? 17.891 17.797 6.664 1 73.75 13 THR B N 1
ATOM 2587 C CA . THR B 1 13 ? 18.594 18.766 7.504 1 73.75 13 THR B CA 1
ATOM 2588 C C . THR B 1 13 ? 18.422 18.422 8.977 1 73.75 13 THR B C 1
ATOM 2590 O O . THR B 1 13 ? 19.359 18.547 9.766 1 73.75 13 THR B O 1
ATOM 2593 N N . LEU B 1 14 ? 17.266 18 9.305 1 77.88 14 LEU B N 1
ATOM 2594 C CA . LEU B 1 14 ? 16.984 17.594 10.68 1 77.88 14 LEU B CA 1
ATOM 2595 C C . LEU B 1 14 ? 17.859 16.422 11.102 1 77.88 14 LEU B C 1
ATOM 2597 O O . LEU B 1 14 ? 18.359 16.375 12.234 1 77.88 14 LEU B O 1
ATOM 2601 N N . LEU B 1 15 ? 18 15.516 10.164 1 79.75 15 LEU B N 1
ATOM 2602 C CA . LEU B 1 15 ? 18.781 14.305 10.453 1 79.75 15 LEU B CA 1
ATOM 2603 C C . LEU B 1 15 ? 20.266 14.633 10.586 1 79.75 15 LEU B C 1
ATOM 2605 O O . LEU B 1 15 ? 21 13.914 11.266 1 79.75 15 LEU B O 1
ATOM 2609 N N . THR B 1 16 ? 20.672 15.641 9.914 1 75.5 16 THR B N 1
ATOM 2610 C CA . THR B 1 16 ? 22.062 16.062 10.031 1 75.5 16 THR B CA 1
ATOM 2611 C C . THR B 1 16 ? 22.328 16.641 11.414 1 75.5 16 THR B C 1
ATOM 2613 O O . THR B 1 16 ? 23.422 16.453 11.961 1 75.5 16 THR B O 1
ATOM 2616 N N . VAL B 1 17 ? 21.359 17.312 11.961 1 74.5 17 VAL B N 1
ATOM 2617 C CA . VAL B 1 17 ? 21.516 17.953 13.258 1 74.5 17 VAL B CA 1
ATOM 2618 C C . VAL B 1 17 ? 21.25 16.938 14.375 1 74.5 17 VAL B C 1
ATOM 2620 O O . VAL B 1 17 ? 21.875 17 15.43 1 74.5 17 VAL B O 1
ATOM 2623 N N . ASN B 1 18 ? 20.312 16.062 14.094 1 78.62 18 ASN B N 1
ATOM 2624 C CA . ASN B 1 18 ? 19.938 14.992 15.016 1 78.62 18 ASN B CA 1
ATOM 2625 C C . ASN B 1 18 ? 20.156 13.609 14.391 1 78.62 18 ASN B C 1
ATOM 2627 O O . ASN B 1 18 ? 19.25 13.078 13.742 1 78.62 18 ASN B O 1
ATOM 2631 N N . GLU B 1 19 ? 21.266 13.047 14.633 1 79.06 19 GLU B N 1
ATOM 2632 C CA . GLU B 1 19 ? 21.578 11.742 14.047 1 79.06 19 GLU B CA 1
ATOM 2633 C C . GLU B 1 19 ? 20.656 10.656 14.609 1 79.06 19 GLU B C 1
ATOM 2635 O O . GLU B 1 19 ? 20.469 10.562 15.82 1 79.06 19 GLU B O 1
ATOM 2640 N N . PRO B 1 20 ? 20.156 9.961 13.688 1 83.5 20 PRO B N 1
ATOM 2641 C CA . PRO B 1 20 ? 19.297 8.875 14.164 1 83.5 20 PRO B CA 1
ATOM 2642 C C . PRO B 1 20 ? 20.062 7.852 15.008 1 83.5 20 PRO B C 1
ATOM 2644 O O . PRO B 1 20 ? 21.234 7.566 14.734 1 83.5 20 PRO B O 1
ATOM 2647 N N . ARG B 1 21 ? 19.453 7.391 16.078 1 88.69 21 ARG B N 1
ATOM 2648 C CA . ARG B 1 21 ? 20 6.293 16.859 1 88.69 21 ARG B CA 1
ATOM 2649 C C . ARG B 1 21 ? 20.047 5.004 16.047 1 88.69 21 ARG B C 1
ATOM 2651 O O . ARG B 1 21 ? 19.312 4.863 15.062 1 88.69 21 ARG B O 1
ATOM 2658 N N . PRO B 1 22 ? 20.781 4.066 16.438 1 84.94 22 PRO B N 1
ATOM 2659 C CA . PRO B 1 22 ? 20.859 2.787 15.727 1 84.94 22 PRO B CA 1
ATOM 2660 C C . PRO B 1 22 ? 19.516 2.062 15.656 1 84.94 22 PRO B C 1
ATOM 2662 O O . PRO B 1 22 ? 19.25 1.33 14.703 1 84.94 22 PRO B O 1
ATOM 2665 N N . GLU B 1 23 ? 18.703 2.373 16.609 1 87.81 23 GLU B N 1
ATOM 2666 C CA . GLU B 1 23 ? 17.422 1.662 16.672 1 87.81 23 GLU B CA 1
ATOM 2667 C C . GLU B 1 23 ? 16.359 2.373 15.852 1 87.81 23 GLU B C 1
ATOM 2669 O O . GLU B 1 23 ? 15.258 1.848 15.664 1 87.81 23 GLU B O 1
ATOM 2674 N N . ASP B 1 24 ? 16.719 3.545 15.398 1 91.5 24 ASP B N 1
ATOM 2675 C CA . ASP B 1 24 ? 15.758 4.289 14.578 1 91.5 24 ASP B CA 1
ATOM 2676 C C . ASP B 1 24 ? 15.805 3.824 13.125 1 91.5 24 ASP B C 1
ATOM 2678 O O . ASP B 1 24 ? 16.828 3.326 12.656 1 91.5 24 ASP B O 1
ATOM 2682 N N . LEU B 1 25 ? 14.688 3.906 12.531 1 93.44 25 LEU B N 1
ATOM 2683 C CA . LEU B 1 25 ? 14.602 3.514 11.125 1 93.44 25 LEU B CA 1
ATOM 2684 C C . LEU B 1 25 ? 14.508 4.738 10.227 1 93.44 25 LEU B C 1
ATOM 2686 O O . LEU B 1 25 ? 13.602 5.566 10.383 1 93.44 25 LEU B O 1
ATOM 2690 N N . TYR B 1 26 ? 15.461 4.934 9.438 1 91.06 26 TYR B N 1
ATOM 2691 C CA . TYR B 1 26 ? 15.336 5.871 8.328 1 91.06 26 TYR B CA 1
ATOM 2692 C C . TYR B 1 26 ? 15.227 5.133 7 1 91.06 26 TYR B C 1
ATOM 2694 O O . TYR B 1 26 ? 16.141 4.402 6.609 1 91.06 26 TYR B O 1
ATOM 2702 N N . PHE B 1 27 ? 14.141 5.316 6.383 1 89.81 27 PHE B N 1
ATOM 2703 C CA . PHE B 1 27 ? 13.836 4.531 5.191 1 89.81 27 PHE B CA 1
ATOM 2704 C C . PHE B 1 27 ? 13.117 5.383 4.152 1 89.81 27 PHE B C 1
ATOM 2706 O O . PHE B 1 27 ? 11.984 5.801 4.363 1 89.81 27 PHE B O 1
ATOM 2713 N N . ASP B 1 28 ? 13.766 5.629 2.992 1 87.12 28 ASP B N 1
ATOM 2714 C CA . ASP B 1 28 ? 13.164 6.215 1.795 1 87.12 28 ASP B CA 1
ATOM 2715 C C . ASP B 1 28 ? 12.445 7.52 2.123 1 87.12 28 ASP B C 1
ATOM 2717 O O . ASP B 1 28 ? 11.32 7.746 1.675 1 87.12 28 ASP B O 1
ATOM 2721 N N . GLY B 1 29 ? 12.984 8.391 3.045 1 87.44 29 GLY B N 1
ATOM 2722 C CA . GLY B 1 29 ? 12.375 9.672 3.369 1 87.44 29 GLY B CA 1
ATOM 2723 C C . GLY B 1 29 ? 11.422 9.594 4.543 1 87.44 29 GLY B C 1
ATOM 2724 O O . GLY B 1 29 ? 10.609 10.5 4.75 1 87.44 29 GLY B O 1
ATOM 2725 N N . CYS B 1 30 ? 11.438 8.547 5.242 1 93.19 30 CYS B N 1
ATOM 2726 C CA . CYS B 1 30 ? 10.617 8.359 6.43 1 93.19 30 CYS B CA 1
ATOM 2727 C C . CYS B 1 30 ? 11.477 7.996 7.637 1 93.19 30 CYS B C 1
ATOM 2729 O O . CYS B 1 30 ? 12.328 7.113 7.547 1 93.19 30 CYS B O 1
ATOM 2731 N N . LEU B 1 31 ? 11.32 8.734 8.672 1 94.38 31 LEU B N 1
ATOM 2732 C CA . LEU B 1 31 ? 12.008 8.438 9.922 1 94.38 31 LEU B CA 1
ATOM 2733 C C . LEU B 1 31 ? 11.039 7.895 10.961 1 94.38 31 LEU B C 1
ATOM 2735 O O . LEU B 1 31 ? 9.977 8.484 11.195 1 94.38 31 LEU B O 1
ATOM 2739 N N . ILE B 1 32 ? 11.375 6.766 11.531 1 95.5 32 ILE B N 1
ATOM 2740 C CA . ILE B 1 32 ? 10.586 6.188 12.609 1 95.5 32 ILE B CA 1
ATOM 2741 C C . ILE B 1 32 ? 11.484 5.949 13.828 1 95.5 32 ILE B C 1
ATOM 2743 O O .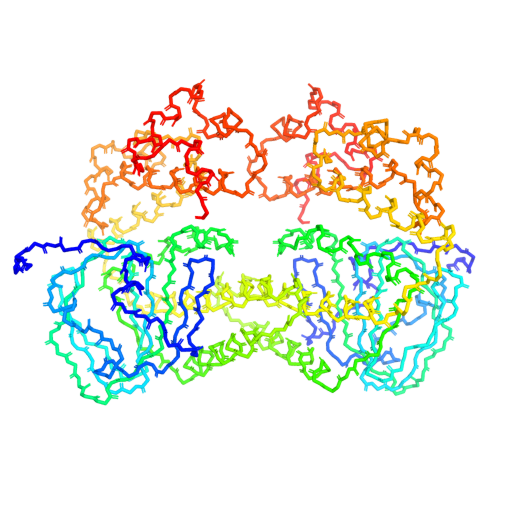 ILE B 1 32 ? 12.477 5.23 13.742 1 95.5 32 ILE B O 1
ATOM 2747 N N . ALA B 1 33 ? 11.164 6.562 14.906 1 94.5 33 ALA B N 1
ATOM 2748 C CA . ALA B 1 33 ? 11.938 6.453 16.141 1 94.5 33 ALA B CA 1
ATOM 2749 C C . ALA B 1 33 ? 11.039 6.098 17.312 1 94.5 33 ALA B C 1
ATOM 2751 O O . ALA B 1 33 ? 9.977 6.695 17.5 1 94.5 33 ALA B O 1
ATOM 2752 N N . SER B 1 34 ? 11.445 5.031 18.031 1 94.12 34 SER B N 1
ATOM 2753 C CA . SER B 1 34 ? 10.656 4.559 19.156 1 94.12 34 SER B CA 1
ATOM 2754 C C . SER B 1 34 ? 11.297 4.961 20.484 1 94.12 34 SER B C 1
ATOM 2756 O O . SER B 1 34 ? 12.516 4.879 20.641 1 94.12 34 SER B O 1
ATOM 2758 N N . ARG B 1 35 ? 10.422 5.434 21.375 1 92.19 35 ARG B N 1
ATOM 2759 C CA . ARG B 1 35 ? 10.805 5.727 22.75 1 92.19 35 ARG B CA 1
ATOM 2760 C C . ARG B 1 35 ? 12.023 6.641 22.797 1 92.19 35 ARG B C 1
ATOM 2762 O O . ARG B 1 35 ? 13.023 6.316 23.438 1 92.19 35 ARG B O 1
ATOM 2769 N N . VAL B 1 36 ? 11.961 7.727 22.141 1 92.25 36 VAL B N 1
ATOM 2770 C CA . VAL B 1 36 ? 13.008 8.742 22.125 1 92.25 36 VAL B CA 1
ATOM 2771 C C . VAL B 1 36 ? 12.938 9.578 23.391 1 92.25 36 VAL B C 1
ATOM 2773 O O . VAL B 1 36 ? 11.953 10.281 23.625 1 92.25 36 VAL B O 1
ATOM 2776 N N . LYS B 1 37 ? 13.922 9.438 24.172 1 91.81 37 LYS B N 1
ATOM 2777 C CA . LYS B 1 37 ? 14.047 10.359 25.297 1 91.81 37 LYS B CA 1
ATOM 2778 C C . LYS B 1 37 ? 14.5 11.742 24.828 1 91.81 37 LYS B C 1
ATOM 2780 O O . LYS B 1 37 ? 15.68 11.945 24.531 1 91.81 37 LYS B O 1
ATOM 2785 N N . ILE B 1 38 ? 13.656 12.672 24.875 1 87.56 38 ILE B N 1
ATOM 2786 C CA . ILE B 1 38 ? 13.836 13.945 24.188 1 87.56 38 ILE B CA 1
ATOM 2787 C C . ILE B 1 38 ? 15.062 14.664 24.75 1 87.56 38 ILE B C 1
ATOM 2789 O O . ILE B 1 38 ? 15.922 15.117 23.984 1 87.56 38 ILE B O 1
ATOM 2793 N N . MET B 1 39 ? 15.227 14.742 26 1 82.81 39 MET B N 1
ATOM 2794 C CA . MET B 1 39 ? 16.297 15.523 26.625 1 82.81 39 MET B CA 1
ATOM 2795 C C . MET B 1 39 ? 17.656 14.859 26.422 1 82.81 39 MET B C 1
ATOM 2797 O O . MET B 1 39 ? 18.688 15.531 26.453 1 82.81 39 MET B O 1
ATOM 2801 N N . ASP B 1 40 ? 17.625 13.531 26.156 1 79.5 40 ASP B N 1
ATOM 2802 C CA . ASP B 1 40 ? 18.875 12.797 26.016 1 79.5 40 ASP B CA 1
ATOM 2803 C C . ASP B 1 40 ? 19.297 12.711 24.547 1 79.5 40 ASP B C 1
ATOM 2805 O O . ASP B 1 40 ? 20.484 12.609 24.25 1 79.5 40 ASP B O 1
ATOM 2809 N N . THR B 1 41 ? 18.328 12.766 23.719 1 74.62 41 THR B N 1
ATOM 2810 C CA . THR B 1 41 ? 18.609 12.305 22.359 1 74.62 41 THR B CA 1
ATOM 2811 C C . THR B 1 41 ? 18.5 13.461 21.359 1 74.62 41 THR B C 1
ATOM 2813 O O . THR B 1 41 ? 19.188 13.477 20.344 1 74.62 41 THR B O 1
ATOM 2816 N N . VAL B 1 42 ? 17.672 14.398 21.641 1 74.38 42 VAL B N 1
ATOM 2817 C CA . VAL B 1 42 ? 17.344 15.406 20.641 1 74.38 42 VAL B CA 1
ATOM 2818 C C . VAL B 1 42 ? 18 16.734 21 1 74.38 42 VAL B C 1
ATOM 2820 O O . VAL B 1 42 ? 18.031 17.125 22.172 1 74.38 42 VAL B O 1
ATOM 2823 N N . ASN B 1 43 ? 18.609 17.25 20.016 1 73.88 43 ASN B N 1
ATOM 2824 C CA . ASN B 1 43 ? 19.031 18.625 20.188 1 73.88 43 ASN B CA 1
ATOM 2825 C C . ASN B 1 43 ? 17.844 19.578 20.203 1 73.88 43 ASN B C 1
ATOM 2827 O O . ASN B 1 43 ? 17.453 20.109 19.172 1 73.88 43 ASN B O 1
ATOM 2831 N N . ILE B 1 44 ? 17.422 19.766 21.281 1 68.31 44 ILE B N 1
ATOM 2832 C CA . ILE B 1 44 ? 16.172 20.469 21.5 1 68.31 44 ILE B CA 1
ATOM 2833 C C . ILE B 1 44 ? 16.359 21.953 21.203 1 68.31 44 ILE B C 1
ATOM 2835 O O . ILE B 1 44 ? 15.391 22.672 20.938 1 68.31 44 ILE B O 1
ATOM 2839 N N . ASP B 1 45 ? 17.547 22.344 21.234 1 69.31 45 ASP B N 1
ATOM 2840 C CA . ASP B 1 45 ? 17.844 23.75 21.031 1 69.31 45 ASP B CA 1
ATOM 2841 C C . ASP B 1 45 ? 17.344 24.219 19.656 1 69.31 45 ASP B C 1
ATOM 2843 O O . ASP B 1 45 ? 16.984 25.375 19.484 1 69.31 45 ASP B O 1
ATOM 2847 N N . LEU B 1 46 ? 17.281 23.25 18.844 1 69.81 46 LEU B N 1
ATOM 2848 C CA . LEU B 1 46 ? 16.797 23.562 17.5 1 69.81 46 LEU B CA 1
ATOM 2849 C C . LEU B 1 46 ? 15.328 23.969 17.531 1 69.81 46 LEU B C 1
ATOM 2851 O O . LEU B 1 46 ? 14.883 24.766 16.703 1 69.81 46 LEU B O 1
ATOM 2855 N N . PHE B 1 47 ? 14.656 23.516 18.578 1 75.19 47 PHE B N 1
ATOM 2856 C CA . PHE B 1 47 ? 13.211 23.719 18.594 1 75.19 47 PHE B CA 1
ATOM 2857 C C . PHE B 1 47 ? 12.812 24.781 19.609 1 75.19 47 PHE B C 1
ATOM 2859 O O . PHE B 1 47 ? 11.633 25.078 19.781 1 75.19 47 PHE B O 1
ATOM 2866 N N . ARG B 1 48 ? 13.789 25.344 20.219 1 76 48 ARG B N 1
ATOM 2867 C CA . ARG B 1 48 ? 13.516 26.422 21.156 1 76 48 ARG B CA 1
ATOM 2868 C C . ARG B 1 48 ? 13.133 27.703 20.422 1 76 48 ARG B C 1
ATOM 2870 O O . ARG B 1 48 ? 12.539 28.609 21 1 76 48 ARG B O 1
ATOM 2877 N N . TYR B 1 49 ? 13.539 27.719 19.172 1 74.94 49 TYR B N 1
ATOM 2878 C CA . TYR B 1 49 ? 13.141 28.812 18.281 1 74.94 49 TYR B CA 1
ATOM 2879 C C . TYR B 1 49 ? 12.086 28.359 17.281 1 74.94 49 TYR B C 1
ATOM 2881 O O . TYR B 1 49 ? 11.961 27.156 17.016 1 74.94 49 TYR B O 1
ATOM 2889 N N . PRO B 1 50 ? 11.32 29.297 16.875 1 77.06 50 PRO B N 1
ATOM 2890 C CA . PRO B 1 50 ? 10.305 28.891 15.891 1 77.06 50 PRO B CA 1
ATOM 2891 C C . PRO B 1 50 ? 10.914 28.172 14.688 1 77.06 50 PRO B C 1
ATOM 2893 O O . PRO B 1 50 ? 11.82 28.688 14.039 1 77.06 50 PRO B O 1
ATOM 2896 N N . THR B 1 51 ? 10.453 27.016 14.5 1 76.31 51 THR B N 1
ATOM 2897 C CA . THR B 1 51 ? 11.016 26.156 13.461 1 76.31 51 THR B CA 1
ATOM 2898 C C . THR B 1 51 ? 9.922 25.656 12.523 1 76.31 51 THR B C 1
ATOM 2900 O O . THR B 1 51 ? 8.828 25.312 12.969 1 76.31 51 THR B O 1
ATOM 2903 N N . ARG B 1 52 ? 10.312 25.719 11.289 1 76.81 52 ARG B N 1
ATOM 2904 C CA . ARG B 1 52 ? 9.445 25.172 10.258 1 76.81 52 ARG B CA 1
ATOM 2905 C C . ARG B 1 52 ? 10.023 23.891 9.68 1 76.81 52 ARG B C 1
ATOM 2907 O O . ARG B 1 52 ? 11.234 23.781 9.453 1 76.81 52 ARG B O 1
ATOM 2914 N N . LEU B 1 53 ? 9.195 22.875 9.609 1 76.81 53 LEU B N 1
ATOM 2915 C CA . LEU B 1 53 ? 9.609 21.609 9.016 1 76.81 53 LEU B CA 1
ATOM 2916 C C . LEU B 1 53 ? 8.805 21.297 7.762 1 76.81 53 LEU B C 1
ATOM 2918 O O . LEU B 1 53 ? 7.578 21.406 7.762 1 76.81 53 LEU B O 1
ATOM 2922 N N . ASP B 1 54 ? 9.508 20.938 6.727 1 75.88 54 ASP B N 1
ATOM 2923 C CA . ASP B 1 54 ? 8.844 20.609 5.469 1 75.88 54 ASP B CA 1
ATOM 2924 C C . ASP B 1 54 ? 8.555 19.109 5.379 1 75.88 54 ASP B C 1
ATOM 2926 O O . ASP B 1 54 ? 9 18.438 4.445 1 75.88 54 ASP B O 1
ATOM 2930 N N . ALA B 1 55 ? 7.93 18.625 6.332 1 85.19 55 ALA B N 1
ATOM 2931 C CA . ALA B 1 55 ? 7.547 17.219 6.438 1 85.19 55 ALA B CA 1
ATOM 2932 C C . ALA B 1 55 ? 6.391 17.031 7.418 1 85.19 55 ALA B C 1
ATOM 2934 O O . ALA B 1 55 ? 6.113 17.906 8.234 1 85.19 55 ALA B O 1
ATOM 2935 N N . PHE B 1 56 ? 5.711 15.945 7.184 1 88.56 56 PHE B N 1
ATOM 2936 C CA . PHE B 1 56 ? 4.734 15.555 8.188 1 88.56 56 PHE B CA 1
ATOM 2937 C C . PHE B 1 56 ? 5.426 14.938 9.398 1 88.56 56 PHE B C 1
ATOM 2939 O O . PHE B 1 56 ? 6.402 14.195 9.258 1 88.56 56 PHE B O 1
ATOM 2946 N N . ALA B 1 57 ? 4.977 15.312 10.531 1 92.06 57 ALA B N 1
ATOM 2947 C CA . ALA B 1 57 ? 5.496 14.672 11.734 1 92.06 57 ALA B CA 1
ATOM 2948 C C . ALA B 1 57 ? 4.363 14.273 12.68 1 92.06 57 ALA B C 1
ATOM 2950 O O . ALA B 1 57 ? 3.389 15.016 12.836 1 92.06 57 ALA B O 1
ATOM 2951 N N . ILE B 1 58 ? 4.48 13.102 13.211 1 96.06 58 ILE B N 1
ATOM 2952 C CA . ILE B 1 58 ? 3.543 12.609 14.211 1 96.06 58 ILE B CA 1
ATOM 2953 C C . ILE B 1 58 ? 4.305 12.188 15.469 1 96.06 58 ILE B C 1
ATOM 2955 O O . ILE B 1 58 ? 5.25 11.398 15.391 1 96.06 58 ILE B O 1
ATOM 2959 N N . LEU B 1 59 ? 3.9 12.742 16.562 1 96.19 59 LEU B N 1
ATOM 2960 C CA . LEU B 1 59 ? 4.512 12.406 17.844 1 96.19 59 LEU B CA 1
ATOM 2961 C C . LEU B 1 59 ? 3.502 11.742 18.766 1 96.19 59 LEU B C 1
ATOM 2963 O O . LEU B 1 59 ? 2.352 12.172 18.859 1 96.19 59 LEU B O 1
ATOM 2967 N N . PHE B 1 60 ? 3.932 10.68 19.359 1 97.69 60 PHE B N 1
ATOM 2968 C CA . PHE B 1 60 ? 3.166 10.008 20.406 1 97.69 60 PHE B CA 1
ATOM 2969 C C . PHE B 1 60 ? 3.908 10.047 21.734 1 97.69 60 PHE B C 1
ATOM 2971 O O . PHE B 1 60 ? 4.98 9.453 21.875 1 97.69 60 PHE B O 1
ATOM 2978 N N . CYS B 1 61 ? 3.338 10.703 22.719 1 97.75 61 CYS B N 1
ATOM 2979 C CA . CYS B 1 61 ? 4.016 10.844 24 1 97.75 61 CYS B CA 1
ATOM 2980 C C . CYS B 1 61 ? 3.76 9.625 24.891 1 97.75 61 CYS B C 1
ATOM 2982 O O . CYS B 1 61 ? 2.613 9.344 25.234 1 97.75 61 CYS B O 1
ATOM 2984 N N . SER B 1 62 ? 4.777 8.914 25.188 1 97.06 62 SER B N 1
ATOM 2985 C CA . SER B 1 62 ? 4.629 7.73 26.031 1 97.06 62 SER B CA 1
ATOM 2986 C C . SER B 1 62 ? 4.73 8.086 27.516 1 97.06 62 SER B C 1
ATOM 2988 O O . SER B 1 62 ? 4.09 7.449 28.359 1 97.06 62 SER B O 1
ATOM 2990 N N . GLU B 1 63 ? 5.566 9.031 27.812 1 96.25 63 GLU B N 1
ATOM 2991 C CA . GLU B 1 63 ? 5.797 9.5 29.172 1 96.25 63 GLU B CA 1
ATOM 2992 C C . GLU B 1 63 ? 6.156 10.984 29.203 1 96.25 63 GLU B C 1
ATOM 2994 O O . GLU B 1 63 ? 6.727 11.5 28.234 1 96.25 63 GLU B O 1
ATOM 2999 N N . GLY B 1 64 ? 5.727 11.672 30.359 1 95.56 64 GLY B N 1
ATOM 3000 C CA . GLY B 1 64 ? 6.086 13.07 30.547 1 95.56 64 GLY B CA 1
ATOM 3001 C C . GLY B 1 64 ? 5.094 14.023 29.906 1 95.56 64 GLY B C 1
ATOM 3002 O O . GLY B 1 64 ? 3.902 13.719 29.812 1 95.56 64 GLY B O 1
ATOM 3003 N N . SER B 1 65 ? 5.645 15.242 29.672 1 96.12 65 SER B N 1
ATOM 3004 C CA . SER B 1 65 ? 4.824 16.312 29.125 1 96.12 65 SER B CA 1
ATOM 3005 C C . SER B 1 65 ? 5.68 17.328 28.359 1 96.12 65 SER B C 1
ATOM 3007 O O . SER B 1 65 ? 6.789 17.656 28.781 1 96.12 65 SER B O 1
ATOM 3009 N N . ILE B 1 66 ? 5.16 17.734 27.25 1 94.12 66 ILE B N 1
ATOM 3010 C CA . ILE B 1 66 ? 5.844 18.719 26.422 1 94.12 66 ILE B CA 1
ATOM 3011 C C . ILE B 1 66 ? 4.91 19.891 26.141 1 94.12 66 ILE B C 1
ATOM 3013 O O . ILE B 1 66 ? 3.771 19.703 25.703 1 94.12 66 ILE B O 1
ATOM 3017 N N . SER B 1 67 ? 5.363 21.062 26.406 1 93.06 67 SER B N 1
ATOM 3018 C CA . SER B 1 67 ? 4.617 22.281 26.062 1 93.06 67 SER B CA 1
ATOM 3019 C C . SER B 1 67 ? 5.246 23 24.875 1 93.06 67 SER B C 1
ATOM 3021 O O . SER B 1 67 ? 6.465 23.172 24.828 1 93.06 67 SER B O 1
ATOM 3023 N N . PHE B 1 68 ? 4.395 23.359 23.953 1 89.12 68 PHE B N 1
ATOM 3024 C CA . PHE B 1 68 ? 4.895 24 22.75 1 89.12 68 PHE B CA 1
ATOM 3025 C C . PHE B 1 68 ? 3.832 24.906 22.141 1 89.12 68 PHE B C 1
ATOM 3027 O O . PHE B 1 68 ? 2.662 24.844 22.516 1 89.12 68 PHE B O 1
ATOM 3034 N N . THR B 1 69 ? 4.32 25.734 21.266 1 83.38 69 THR B N 1
ATOM 3035 C CA . THR B 1 69 ? 3.43 26.609 20.5 1 83.38 69 THR B CA 1
ATOM 3036 C C . THR B 1 69 ? 3.408 26.219 19.031 1 83.38 69 THR B C 1
ATOM 3038 O O . THR B 1 69 ? 4.453 25.953 18.438 1 83.38 69 THR B O 1
ATOM 3041 N N . SER B 1 70 ? 2.207 26.062 18.562 1 76 70 SER B N 1
ATOM 3042 C CA . SER B 1 70 ? 1.975 25.844 17.125 1 76 70 SER B CA 1
ATOM 3043 C C . SER B 1 70 ? 0.938 26.812 16.578 1 76 70 SER B C 1
ATOM 3045 O O . SER B 1 70 ? -0.166 26.922 17.125 1 76 70 SER B O 1
ATOM 3047 N N . GLY B 1 71 ? 1.165 27.469 15.484 1 62.06 71 GLY B N 1
ATOM 3048 C CA . GLY B 1 71 ? 0.24 28.438 14.914 1 62.06 71 GLY B CA 1
ATOM 3049 C C . GLY B 1 71 ? -0.216 29.484 15.914 1 62.06 71 GLY B C 1
ATOM 3050 O O . GLY B 1 71 ? -1.399 29.828 15.969 1 62.06 71 GLY B O 1
ATOM 3051 N N . LEU B 1 72 ? 0.506 29.875 16.797 1 64.38 72 LEU B N 1
ATOM 3052 C CA . LEU B 1 72 ? 0.282 30.938 17.766 1 64.38 72 LEU B CA 1
ATOM 3053 C C . LEU B 1 72 ? -0.523 30.422 18.953 1 64.38 72 LEU B C 1
ATOM 3055 O O . LEU B 1 72 ? -0.989 31.203 19.781 1 64.38 72 LEU B O 1
ATOM 3059 N N . ARG B 1 73 ? -0.878 29.25 18.984 1 78.06 73 ARG B N 1
ATOM 3060 C CA . ARG B 1 73 ? -1.582 28.641 20.109 1 78.06 73 ARG B CA 1
ATOM 3061 C C . ARG B 1 73 ? -0.658 27.719 20.906 1 78.06 73 ARG B C 1
ATOM 3063 O O . ARG B 1 73 ? 0.177 27.016 20.312 1 78.06 73 ARG B O 1
ATOM 3070 N N . ARG B 1 74 ? -0.864 27.797 22.188 1 86.31 74 ARG B N 1
ATOM 3071 C CA . ARG B 1 74 ? -0.081 26.938 23.062 1 86.31 74 ARG B CA 1
ATOM 3072 C C . ARG B 1 74 ? -0.752 25.578 23.25 1 86.31 74 ARG B C 1
ATOM 3074 O O . ARG B 1 74 ? -1.974 25.5 23.391 1 86.31 74 ARG B O 1
ATOM 3081 N N . HIS B 1 75 ? 0.041 24.547 23.156 1 91.25 75 HIS B N 1
ATOM 3082 C CA . HIS B 1 75 ? -0.45 23.188 23.297 1 91.25 75 HIS B CA 1
ATOM 3083 C C . HIS B 1 75 ? 0.417 22.391 24.281 1 91.25 75 HIS B C 1
ATOM 3085 O O . HIS B 1 75 ? 1.571 22.75 24.516 1 91.25 75 HIS B O 1
ATOM 3091 N N . THR B 1 76 ? -0.203 21.438 24.859 1 94.38 76 THR B N 1
ATOM 3092 C CA . THR B 1 76 ? 0.52 20.5 25.719 1 94.38 76 THR B CA 1
ATOM 3093 C C . THR B 1 76 ? 0.341 19.062 25.234 1 94.38 76 THR B C 1
ATOM 3095 O O . THR B 1 76 ? -0.779 18.641 24.953 1 94.38 76 THR B O 1
ATOM 3098 N N . LEU B 1 77 ? 1.41 18.375 25.094 1 96.25 77 LEU B N 1
ATOM 3099 C CA . LEU B 1 77 ? 1.427 16.953 24.734 1 96.25 77 LEU B CA 1
ATOM 3100 C C . LEU B 1 77 ? 1.745 16.094 25.938 1 96.25 77 LEU B C 1
ATOM 3102 O O . LEU B 1 77 ? 2.902 16 26.359 1 96.25 77 LEU B O 1
ATOM 3106 N N . ASP B 1 78 ? 0.725 15.445 26.469 1 97 78 ASP B N 1
ATOM 3107 C CA . ASP B 1 78 ? 0.865 14.594 27.641 1 97 78 ASP B CA 1
ATOM 3108 C C . ASP B 1 78 ? 0.922 13.125 27.25 1 97 78 ASP B C 1
ATOM 3110 O O . ASP B 1 78 ? 0.802 12.781 26.078 1 97 78 ASP B O 1
ATOM 3114 N N . ALA B 1 79 ? 1.139 12.297 28.328 1 96.94 79 ALA B N 1
ATOM 3115 C CA . ALA B 1 79 ? 1.213 10.859 28.078 1 96.94 79 ALA B CA 1
ATOM 3116 C C . ALA B 1 79 ? -0.054 10.352 27.391 1 96.94 79 ALA B C 1
ATOM 3118 O O . ALA B 1 79 ? -1.162 10.758 27.75 1 96.94 79 ALA B O 1
ATOM 3119 N N . LYS B 1 80 ? 0.174 9.508 26.344 1 96.56 80 LYS B N 1
ATOM 3120 C CA . LYS B 1 80 ? -0.877 8.852 25.562 1 96.56 80 LYS B CA 1
ATOM 3121 C C . LYS B 1 80 ? -1.629 9.852 24.703 1 96.56 80 LYS B C 1
ATOM 3123 O O . LYS B 1 80 ? -2.836 9.719 24.484 1 96.56 80 LYS B O 1
ATOM 3128 N N . MET B 1 81 ? -0.984 10.93 24.359 1 96.62 81 MET B N 1
ATOM 3129 C CA . MET B 1 81 ? -1.508 11.875 23.391 1 96.62 81 MET B CA 1
ATOM 3130 C C . MET B 1 81 ? -0.68 11.852 22.109 1 96.62 81 MET B C 1
ATOM 3132 O O . MET B 1 81 ? 0.481 11.438 22.125 1 96.62 81 MET B O 1
ATOM 3136 N N . LEU B 1 82 ? -1.369 12.211 21.016 1 96.88 82 LEU B N 1
ATOM 3137 C CA . LEU B 1 82 ? -0.684 12.344 19.734 1 96.88 82 LEU B CA 1
ATOM 3138 C C . LEU B 1 82 ? -0.686 13.797 19.266 1 96.88 82 LEU B C 1
ATOM 3140 O O . LEU B 1 82 ? -1.624 14.547 19.547 1 96.88 82 LEU B O 1
ATOM 3144 N N . PHE B 1 83 ? 0.405 14.234 18.703 1 95.31 83 PHE B N 1
ATOM 3145 C CA . PHE B 1 83 ? 0.537 15.539 18.047 1 95.31 83 PHE B CA 1
ATOM 3146 C C . PHE B 1 83 ? 0.854 15.367 16.562 1 95.31 83 PHE B C 1
ATOM 3148 O O . PHE B 1 83 ? 1.759 14.617 16.203 1 95.31 83 PHE B O 1
ATOM 3155 N N . VAL B 1 84 ? 0.073 16.031 15.75 1 93.19 84 VAL B N 1
ATOM 3156 C CA . VAL B 1 84 ? 0.286 15.984 14.305 1 93.19 84 VAL B CA 1
ATOM 3157 C C . VAL B 1 84 ? 0.846 17.328 13.828 1 93.19 84 VAL B C 1
ATOM 3159 O O . VAL B 1 84 ? 0.258 18.375 14.078 1 93.19 84 VAL B O 1
ATOM 3162 N N . PHE B 1 85 ? 1.914 17.219 13.188 1 87.88 85 PHE B N 1
ATOM 3163 C CA . PHE B 1 85 ? 2.557 18.391 12.594 1 87.88 85 PHE B CA 1
ATOM 3164 C C . PHE B 1 85 ? 2.402 18.375 11.078 1 87.88 85 PHE B C 1
ATOM 3166 O O . PHE B 1 85 ? 2.781 17.406 10.414 1 87.88 85 PHE B O 1
ATOM 3173 N N . LEU B 1 86 ? 1.846 19.406 10.508 1 82.06 86 LEU B N 1
ATOM 3174 C CA . LEU B 1 86 ? 1.663 19.531 9.062 1 82.06 86 LEU B CA 1
ATOM 3175 C C . LEU B 1 86 ? 2.818 20.297 8.43 1 82.06 86 LEU B C 1
ATOM 3177 O O . LEU B 1 86 ? 3.365 21.219 9.047 1 82.06 86 LEU B O 1
ATOM 31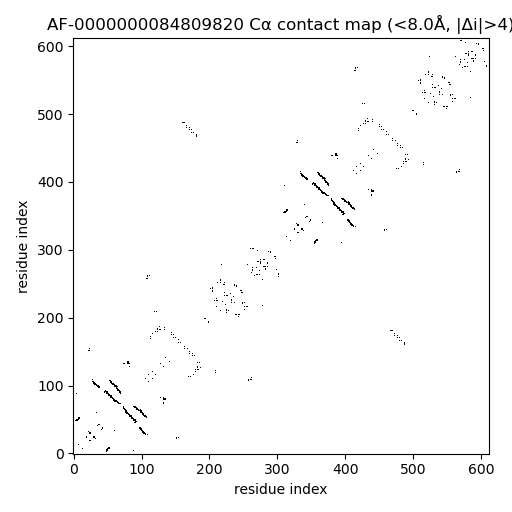81 N N . PRO B 1 87 ? 3.166 19.891 7.25 1 78.44 87 PRO B N 1
ATOM 3182 C CA . PRO B 1 87 ? 4.238 20.625 6.57 1 78.44 87 PRO B CA 1
ATOM 3183 C C . PRO B 1 87 ? 3.953 22.12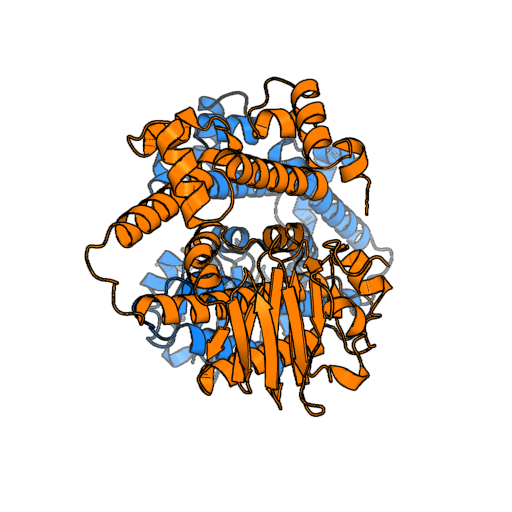5 6.457 1 78.44 87 PRO B C 1
ATOM 3185 O O . PRO B 1 87 ? 2.826 22.516 6.152 1 78.44 87 PRO B O 1
ATOM 3188 N N . GLY B 1 88 ? 5.008 22.891 6.785 1 68.81 88 GLY B N 1
ATOM 3189 C CA . GLY B 1 88 ? 4.879 24.344 6.668 1 68.81 88 GLY B CA 1
ATOM 3190 C C . GLY B 1 88 ? 4.441 25 7.961 1 68.81 88 GLY B C 1
ATOM 3191 O O . GLY B 1 88 ? 4.535 26.219 8.102 1 68.81 88 GLY B O 1
ATOM 3192 N N . SER B 1 89 ? 3.934 24.25 8.891 1 72.94 89 SER B N 1
ATOM 3193 C CA . SER B 1 89 ? 3.58 24.797 10.195 1 72.94 89 SER B CA 1
ATOM 3194 C C . SER B 1 89 ? 4.824 25.188 10.984 1 72.94 89 SER B C 1
ATOM 3196 O O . SER B 1 89 ? 5.938 24.781 10.641 1 72.94 89 SER B O 1
ATOM 3198 N N . ILE B 1 90 ? 4.566 26.109 11.945 1 74.69 90 ILE B N 1
ATOM 3199 C CA . ILE B 1 90 ? 5.664 26.562 12.789 1 74.69 90 ILE B CA 1
ATOM 3200 C C . ILE B 1 90 ? 5.523 25.953 14.188 1 74.69 90 ILE B C 1
ATOM 3202 O O . ILE B 1 90 ? 4.43 25.938 14.758 1 74.69 90 ILE B O 1
ATOM 3206 N N . LEU B 1 91 ? 6.676 25.422 14.672 1 81.38 91 LEU B N 1
ATOM 3207 C CA . LEU B 1 91 ? 6.688 24.797 15.992 1 81.38 91 LEU B CA 1
ATOM 3208 C C . LEU B 1 91 ? 7.773 25.406 16.875 1 81.38 91 LEU B C 1
ATOM 3210 O O . LEU B 1 91 ? 8.883 25.656 16.406 1 81.38 91 LEU B O 1
ATOM 3214 N N . GLN B 1 92 ? 7.434 25.734 18.094 1 82.12 92 GLN B N 1
ATOM 3215 C CA . GLN B 1 92 ? 8.383 26.203 19.094 1 82.12 92 GLN B CA 1
ATOM 3216 C C . GLN B 1 92 ? 8.172 25.484 20.422 1 82.12 92 GLN B C 1
ATOM 3218 O O . GLN B 1 92 ? 7.078 25.547 21 1 82.12 92 GLN B O 1
ATOM 3223 N N . VAL B 1 93 ? 9.188 24.844 20.875 1 87.69 93 VAL B N 1
ATOM 3224 C CA . VAL B 1 93 ? 9.094 24.141 22.141 1 87.69 93 VAL B CA 1
ATOM 3225 C C . VAL B 1 93 ? 9.336 25.109 23.297 1 87.69 93 VAL B C 1
ATOM 3227 O O . VAL B 1 93 ? 10.297 25.875 23.281 1 87.69 93 VAL B O 1
ATOM 3230 N N . GLU B 1 94 ? 8.492 25.062 24.219 1 86.75 94 GLU B N 1
ATOM 3231 C CA . GLU B 1 94 ? 8.609 25.953 25.375 1 86.75 94 GLU B CA 1
ATOM 3232 C C . GLU B 1 94 ? 9.242 25.234 26.562 1 86.75 94 GLU B C 1
ATOM 3234 O O . GLU B 1 94 ? 10.164 25.75 27.188 1 86.75 94 GLU B O 1
ATOM 3239 N N . SER B 1 95 ? 8.641 24.109 26.875 1 89.62 95 SER B N 1
ATOM 3240 C CA . SER B 1 95 ? 9.172 23.344 28 1 89.62 95 SER B CA 1
ATOM 3241 C C . SER B 1 95 ? 8.984 21.844 27.797 1 89.62 95 SER B C 1
ATOM 3243 O O . SER B 1 95 ? 8.055 21.422 27.109 1 89.62 95 SER B O 1
ATOM 3245 N N . ILE B 1 96 ? 9.898 21.094 28.375 1 92.56 96 ILE B N 1
ATOM 3246 C CA . ILE B 1 96 ? 9.875 19.641 28.312 1 92.56 96 ILE B CA 1
ATOM 3247 C C . ILE B 1 96 ? 10.195 19.062 29.672 1 92.56 96 ILE B C 1
ATOM 3249 O O . ILE B 1 96 ? 11.219 19.406 30.281 1 92.56 96 ILE B O 1
ATOM 3253 N N . ARG B 1 97 ? 9.328 18.25 30.141 1 93.62 97 ARG B N 1
ATOM 3254 C CA . ARG B 1 97 ? 9.695 17.516 31.359 1 93.62 97 ARG B CA 1
ATOM 3255 C C . ARG B 1 97 ? 10.859 16.562 31.094 1 93.62 97 ARG B C 1
ATOM 3257 O O . ARG B 1 97 ? 10.922 15.93 30.031 1 93.62 97 ARG B O 1
ATOM 3264 N N . PRO B 1 98 ? 11.711 16.359 32 1 91.19 98 PRO B N 1
ATOM 3265 C CA . PRO B 1 98 ? 12.938 15.586 31.781 1 91.19 98 PRO B CA 1
ATOM 3266 C C . PRO B 1 98 ? 12.656 14.133 31.438 1 91.19 98 PRO B C 1
ATOM 3268 O O . PRO B 1 98 ? 13.43 13.508 30.703 1 91.19 98 PRO B O 1
ATOM 3271 N N . GLU B 1 99 ? 11.602 13.539 31.875 1 93.06 99 GLU B N 1
ATOM 3272 C CA . GLU B 1 99 ? 11.305 12.125 31.672 1 93.06 99 GLU B CA 1
ATOM 3273 C C . GLU B 1 99 ? 10.555 11.906 30.359 1 93.06 99 GLU B C 1
ATOM 3275 O O . GLU B 1 99 ? 10.18 10.781 30.031 1 93.06 99 GLU B O 1
ATOM 3280 N N . SER B 1 100 ? 10.344 12.961 29.625 1 94.25 100 SER B N 1
ATOM 3281 C CA . SER B 1 100 ? 9.484 12.883 28.453 1 94.25 100 SER B CA 1
ATOM 3282 C C . SER B 1 100 ? 10.094 11.977 27.391 1 94.25 100 SER B C 1
ATOM 3284 O O . SER B 1 100 ? 11.273 12.102 27.062 1 94.25 100 SER B O 1
ATOM 3286 N N . SER B 1 101 ? 9.281 11.031 26.969 1 95.75 101 SER B N 1
ATOM 3287 C CA . SER B 1 101 ? 9.625 10.086 25.922 1 95.75 101 SER B CA 1
ATOM 3288 C C . SER B 1 101 ? 8.531 10.016 24.859 1 95.75 101 SER B C 1
ATOM 3290 O O . SER B 1 101 ? 7.344 10.062 25.172 1 95.75 101 SER B O 1
ATOM 3292 N N . VAL B 1 102 ? 9 9.93 23.562 1 95.94 102 VAL B N 1
ATOM 3293 C CA . VAL B 1 102 ? 7.992 9.977 22.516 1 95.94 102 VAL B CA 1
ATOM 3294 C C . VAL B 1 102 ? 8.312 8.93 21.438 1 95.94 102 VAL B C 1
ATOM 3296 O O . VAL B 1 102 ? 9.469 8.523 21.281 1 95.94 102 VAL B O 1
ATOM 3299 N N . TYR B 1 103 ? 7.273 8.375 20.812 1 96.88 103 TYR B N 1
ATOM 3300 C CA . TYR B 1 103 ? 7.363 7.75 19.5 1 96.88 103 TYR B CA 1
ATOM 3301 C C . TYR B 1 103 ? 7.156 8.773 18.391 1 96.88 103 TYR B C 1
ATOM 3303 O O . TYR B 1 103 ? 6.316 9.672 18.516 1 96.88 103 TYR B O 1
ATOM 3311 N N . THR B 1 104 ? 7.949 8.688 17.391 1 95.62 104 THR B N 1
ATOM 3312 C CA . THR B 1 104 ? 7.812 9.711 16.359 1 95.62 104 THR B CA 1
ATOM 3313 C C . THR B 1 104 ? 7.93 9.086 14.969 1 95.62 104 THR B C 1
ATOM 3315 O O . THR B 1 104 ? 8.711 8.156 14.766 1 95.62 104 THR B O 1
ATOM 3318 N N . VAL B 1 105 ? 7.145 9.594 14.062 1 95.88 105 VAL B N 1
ATOM 3319 C CA . VAL B 1 105 ? 7.266 9.312 12.641 1 95.88 105 VAL B CA 1
ATOM 3320 C C . VAL B 1 105 ? 7.305 10.625 11.859 1 95.88 105 VAL B C 1
ATOM 3322 O O . VAL B 1 105 ? 6.473 11.508 12.07 1 95.88 105 VAL B O 1
ATOM 3325 N N . ILE B 1 106 ? 8.242 10.773 11.031 1 93.31 106 ILE B N 1
ATOM 3326 C CA . ILE B 1 106 ? 8.359 11.945 10.156 1 93.31 106 ILE B CA 1
ATOM 3327 C C . ILE B 1 106 ? 8.344 11.5 8.695 1 93.31 106 ILE B C 1
ATOM 3329 O O . ILE B 1 106 ? 9.109 10.617 8.297 1 93.31 106 ILE B O 1
ATOM 3333 N N . TYR B 1 107 ? 7.414 12.062 7.914 1 91.19 107 TYR B N 1
ATOM 3334 C CA . TYR B 1 107 ? 7.242 11.727 6.504 1 91.19 107 TYR B CA 1
ATOM 3335 C C . TYR B 1 107 ? 7.625 12.898 5.613 1 91.19 107 TYR B C 1
ATOM 3337 O O . TYR B 1 107 ? 7.039 13.977 5.715 1 91.19 107 TYR B O 1
ATOM 3345 N N . GLU B 1 108 ? 8.5 12.609 4.75 1 84.12 108 GLU B N 1
ATOM 3346 C CA . GLU B 1 108 ? 8.562 13.555 3.635 1 84.12 108 GLU B CA 1
ATOM 3347 C C . GLU B 1 108 ? 7.297 13.477 2.779 1 84.12 108 GLU B C 1
ATOM 3349 O O . GLU B 1 108 ? 6.664 12.43 2.688 1 84.12 108 GLU B O 1
ATOM 3354 N N . GLU B 1 109 ? 6.973 14.531 2.219 1 78.75 109 GLU B N 1
ATOM 3355 C CA . GLU B 1 109 ? 5.754 14.586 1.418 1 78.75 109 GLU B CA 1
ATOM 3356 C C . GLU B 1 109 ? 5.777 13.539 0.306 1 78.75 109 GLU B C 1
ATOM 3358 O O . GLU B 1 109 ? 4.762 12.898 0.029 1 78.75 109 GLU B O 1
ATOM 3363 N N . GLU B 1 110 ? 6.918 13.359 -0.262 1 76.69 110 GLU B N 1
ATOM 3364 C CA . GLU B 1 110 ? 7.07 12.398 -1.353 1 76.69 110 GLU B CA 1
ATOM 3365 C C . GLU B 1 110 ? 6.832 10.969 -0.867 1 76.69 110 GLU B C 1
ATOM 3367 O O . GLU B 1 110 ? 6.328 10.133 -1.615 1 76.69 110 GLU B O 1
ATOM 3372 N N . PHE B 1 111 ? 7.184 10.734 0.356 1 86.62 111 PHE B N 1
ATOM 3373 C CA . PHE B 1 111 ? 7.023 9.391 0.899 1 86.62 111 PHE B CA 1
ATOM 3374 C C . PHE B 1 111 ? 5.547 9.023 1.023 1 86.62 111 PHE B C 1
ATOM 3376 O O . PHE B 1 111 ? 5.164 7.879 0.785 1 86.62 111 PHE B O 1
ATOM 3383 N N . ILE B 1 112 ? 4.766 10 1.314 1 83.81 112 ILE B N 1
ATOM 3384 C CA . ILE B 1 112 ? 3.33 9.789 1.466 1 83.81 112 ILE B CA 1
ATOM 3385 C C . ILE B 1 112 ? 2.734 9.32 0.142 1 83.81 112 ILE B C 1
ATOM 3387 O O . ILE B 1 112 ? 1.855 8.453 0.123 1 83.81 112 ILE B O 1
ATOM 3391 N N . ARG B 1 113 ? 3.193 9.828 -0.854 1 75.38 113 ARG B N 1
ATOM 3392 C CA . ARG B 1 113 ? 2.73 9.43 -2.182 1 75.38 113 ARG B CA 1
ATOM 3393 C C . ARG B 1 113 ? 3.221 8.031 -2.539 1 75.38 113 ARG B C 1
ATOM 3395 O O . ARG B 1 113 ? 2.492 7.254 -3.156 1 75.38 113 ARG B O 1
ATOM 3402 N N . ARG B 1 114 ? 4.398 7.758 -2.096 1 78 114 ARG B N 1
ATOM 3403 C CA . ARG B 1 114 ? 5.016 6.484 -2.449 1 78 114 ARG B CA 1
ATOM 3404 C C . ARG B 1 114 ? 4.312 5.324 -1.755 1 78 114 ARG B C 1
ATOM 3406 O O . ARG B 1 114 ? 4.281 4.207 -2.277 1 78 114 ARG B O 1
ATOM 3413 N N . ILE B 1 115 ? 3.799 5.637 -0.641 1 84.62 115 ILE B N 1
ATOM 3414 C CA . ILE B 1 115 ? 3.104 4.555 0.051 1 84.62 115 ILE B CA 1
ATOM 3415 C C . ILE B 1 115 ? 1.619 4.586 -0.304 1 84.62 115 ILE B C 1
ATOM 3417 O O . ILE B 1 115 ? 0.808 3.916 0.338 1 84.62 115 ILE B O 1
ATOM 3421 N N . ASN B 1 116 ? 1.264 5.359 -1.273 1 78.5 116 ASN B N 1
ATOM 3422 C CA . ASN B 1 116 ? -0.059 5.371 -1.891 1 78.5 116 ASN B CA 1
ATOM 3423 C C . ASN B 1 116 ? -1.15 5.684 -0.872 1 78.5 116 ASN B C 1
ATOM 3425 O O . ASN B 1 116 ? -2.156 4.977 -0.795 1 78.5 116 ASN B O 1
ATOM 3429 N N . ILE B 1 117 ? -0.826 6.672 -0.098 1 84.19 117 ILE B N 1
ATOM 3430 C CA . ILE B 1 117 ? -1.875 7.184 0.776 1 84.19 117 ILE B CA 1
ATOM 3431 C C . ILE B 1 117 ? -2.924 7.922 -0.053 1 84.19 117 ILE B C 1
ATOM 3433 O O . ILE B 1 117 ? -2.584 8.68 -0.966 1 84.19 117 ILE B O 1
ATOM 3437 N N . ASP B 1 118 ? -4.176 7.656 0.299 1 76.88 118 ASP B N 1
ATOM 3438 C CA . ASP B 1 118 ? -5.254 8.391 -0.348 1 76.88 118 ASP B CA 1
ATOM 3439 C C . ASP B 1 118 ? -5.277 9.852 0.109 1 76.88 118 ASP B C 1
ATOM 3441 O O . ASP B 1 118 ? -5.719 10.148 1.22 1 76.88 118 ASP B O 1
ATOM 3445 N N . ILE B 1 119 ? -4.973 10.688 -0.723 1 71.44 119 ILE B N 1
ATOM 3446 C CA . ILE B 1 119 ? -4.793 12.102 -0.396 1 71.44 119 ILE B CA 1
ATOM 3447 C C . ILE B 1 119 ? -6.141 12.727 -0.053 1 71.44 119 ILE B C 1
ATOM 3449 O O . ILE B 1 119 ? -6.215 13.648 0.763 1 71.44 119 ILE B O 1
ATOM 3453 N N . LYS B 1 120 ? -7.16 12.242 -0.682 1 70.81 120 LYS B N 1
ATOM 3454 C CA . LYS B 1 120 ? -8.492 12.742 -0.364 1 70.81 120 LYS B CA 1
ATOM 3455 C C . LYS B 1 120 ? -8.852 12.469 1.093 1 70.81 120 LYS B C 1
ATOM 3457 O O . LYS B 1 120 ? -9.375 13.344 1.786 1 70.81 120 LYS B O 1
ATOM 3462 N N . LEU B 1 121 ? -8.555 11.312 1.442 1 76 121 LEU B N 1
ATOM 3463 C CA . LEU B 1 121 ? -8.828 10.938 2.826 1 76 121 LEU B CA 1
ATOM 3464 C C . LEU B 1 121 ? -7.969 11.75 3.787 1 76 121 LEU B C 1
ATOM 3466 O O . LEU B 1 121 ? -8.438 12.18 4.844 1 76 121 LEU B O 1
ATOM 3470 N N . LEU B 1 122 ? -6.734 12 3.375 1 78.81 122 LEU B N 1
ATOM 3471 C CA . LEU B 1 122 ? -5.789 12.719 4.219 1 78.81 122 LEU B CA 1
ATOM 3472 C C . LEU B 1 122 ? -6.172 14.195 4.324 1 78.81 122 LEU B C 1
ATOM 3474 O O . LEU B 1 122 ? -6.141 14.773 5.41 1 78.81 122 LEU B O 1
ATOM 3478 N N . SER B 1 123 ? -6.555 14.75 3.283 1 74.94 123 SER B N 1
ATOM 3479 C CA . SER B 1 123 ? -6.824 16.188 3.217 1 74.94 123 SER B CA 1
ATOM 3480 C C . SER B 1 123 ? -8.023 16.562 4.082 1 74.94 123 SER B C 1
ATOM 3482 O O . SER B 1 123 ? -8.086 17.672 4.613 1 74.94 123 SER B O 1
ATOM 3484 N N . ARG B 1 124 ? -8.945 15.688 4.238 1 74.19 124 ARG B N 1
ATOM 3485 C CA . ARG B 1 124 ? -10.133 15.922 5.047 1 74.19 124 ARG B CA 1
ATOM 3486 C C . ARG B 1 124 ? -9.766 16.188 6.5 1 74.19 124 ARG B C 1
ATOM 3488 O O . ARG B 1 124 ? -10.539 16.797 7.246 1 74.19 124 ARG B O 1
ATOM 3495 N N . LEU B 1 125 ? -8.648 15.742 6.855 1 83.38 125 LEU B N 1
ATOM 3496 C CA . LEU B 1 125 ? -8.25 15.812 8.258 1 83.38 125 LEU B CA 1
ATOM 3497 C C . LEU B 1 125 ? -7.457 17.094 8.531 1 83.38 125 LEU B C 1
ATOM 3499 O O . LEU B 1 125 ? -7.25 17.453 9.688 1 83.38 125 LEU B O 1
ATOM 3503 N N . PHE B 1 126 ? -7.062 17.766 7.52 1 76.56 126 PHE B N 1
ATOM 3504 C CA . PHE B 1 126 ? -6.133 18.875 7.645 1 76.56 126 PHE B CA 1
ATOM 3505 C C . PHE B 1 126 ? -6.719 19.984 8.531 1 76.56 126 PHE B C 1
ATOM 3507 O O . PHE B 1 126 ? -6.035 20.5 9.414 1 76.56 126 PHE B O 1
ATOM 3514 N N . LEU B 1 127 ? -7.965 20.266 8.289 1 74.31 127 LEU B N 1
ATOM 3515 C CA . LEU B 1 127 ? -8.594 21.344 9.047 1 74.31 127 LEU B CA 1
ATOM 3516 C C . LEU B 1 127 ? -8.664 20.984 10.531 1 74.31 127 LEU B C 1
ATOM 3518 O O . LEU B 1 127 ? -8.398 21.828 11.383 1 74.31 127 LEU B O 1
ATOM 3522 N N . SER B 1 128 ? -9.047 19.781 10.758 1 80.38 128 SER B N 1
ATOM 3523 C CA . SER B 1 128 ? -9.156 19.344 12.148 1 80.38 128 SER B CA 1
ATOM 3524 C C . SER B 1 128 ? -7.801 19.375 12.844 1 80.38 128 SER B C 1
ATOM 3526 O O . SER B 1 128 ? -7.711 19.734 14.023 1 80.38 128 SER B O 1
ATOM 3528 N N . VAL B 1 129 ? -6.828 19.016 12.156 1 83.75 129 VAL B N 1
ATOM 3529 C CA . VAL B 1 129 ? -5.477 18.984 12.703 1 83.75 129 VAL B CA 1
ATOM 3530 C C . VAL B 1 129 ? -5 20.422 12.969 1 83.75 129 VAL B C 1
ATOM 3532 O O . VAL B 1 129 ? -4.328 20.672 13.969 1 83.75 129 VAL B O 1
ATOM 3535 N N . GLU B 1 130 ? -5.344 21.219 12.141 1 74.56 130 GLU B N 1
ATOM 3536 C CA . GLU B 1 130 ? -4.965 22.609 12.32 1 74.56 130 GLU B CA 1
ATOM 3537 C C . GLU B 1 130 ? -5.605 23.203 13.57 1 74.56 130 GLU B C 1
ATOM 3539 O O . GLU B 1 130 ? -4.969 23.969 14.297 1 74.56 130 GLU B O 1
ATOM 3544 N N . LYS B 1 131 ? -6.828 22.891 13.734 1 75.62 131 LYS B N 1
ATOM 3545 C CA . LYS B 1 131 ? -7.57 23.438 14.867 1 75.62 131 LYS B CA 1
ATOM 3546 C C . LYS B 1 131 ? -7.16 22.766 16.172 1 75.62 131 LYS B C 1
ATOM 3548 O O . LYS B 1 131 ? -7.047 23.438 17.203 1 75.62 131 LYS B O 1
ATOM 3553 N N . GLN B 1 132 ? -6.996 21.5 16.062 1 83.5 132 GLN B N 1
ATOM 3554 C CA . GLN B 1 132 ? -6.645 20.703 17.234 1 83.5 132 GLN B CA 1
ATOM 3555 C C . GLN B 1 132 ? -5.551 19.688 16.906 1 83.5 132 GLN B C 1
ATOM 3557 O O . GLN B 1 132 ? -5.836 18.5 16.703 1 83.5 132 GLN B O 1
ATOM 3562 N N . PRO B 1 133 ? -4.352 20.078 17.031 1 88.56 133 PRO B N 1
ATOM 3563 C CA . PRO B 1 133 ? -3.254 19.203 16.609 1 88.56 133 PRO B CA 1
ATOM 3564 C C . PRO B 1 133 ? -2.924 18.125 17.656 1 88.56 133 PRO B C 1
ATOM 3566 O O . PRO B 1 133 ? -2.182 17.188 17.359 1 88.56 133 PRO B O 1
ATOM 3569 N N . CYS B 1 134 ? -3.441 18.266 18.891 1 93.25 134 CYS B N 1
ATOM 3570 C CA . CYS B 1 134 ? -3.188 17.281 19.938 1 93.25 134 CYS B CA 1
ATOM 3571 C C . CYS B 1 134 ? -4.445 16.484 20.266 1 93.25 134 CYS B C 1
ATOM 3573 O O . CYS B 1 134 ? -5.516 17.062 20.469 1 93.25 134 CYS B O 1
ATOM 3575 N N . LEU B 1 135 ? -4.285 15.195 20.281 1 94.31 135 LEU B N 1
ATOM 3576 C CA . LEU B 1 135 ? -5.426 14.32 20.531 1 94.31 135 LEU B CA 1
ATOM 3577 C C . LEU B 1 135 ? -5.07 13.25 21.562 1 94.31 135 LEU B C 1
ATOM 3579 O O . LEU B 1 135 ? -3.953 12.727 21.562 1 94.31 135 LEU B O 1
ATOM 3583 N N . ARG B 1 136 ? -6.02 12.93 22.375 1 94.75 136 ARG B N 1
ATOM 3584 C CA . ARG B 1 136 ? -5.832 11.859 23.344 1 94.75 136 ARG B CA 1
ATOM 3585 C C . ARG B 1 136 ? -6.188 10.5 22.734 1 94.75 136 ARG B C 1
ATOM 3587 O O . ARG B 1 136 ? -7.176 10.383 22.016 1 94.75 136 ARG B O 1
ATOM 3594 N N . LEU B 1 137 ? -5.402 9.5 23.078 1 96.19 137 LEU B N 1
ATOM 3595 C CA . LEU B 1 137 ? -5.637 8.141 22.609 1 96.19 137 LEU B CA 1
ATOM 3596 C C . LEU B 1 137 ? -6.242 7.277 23.703 1 96.19 137 LEU B C 1
ATOM 3598 O O . LEU B 1 137 ? -5.859 7.391 24.875 1 96.19 137 LEU B O 1
ATOM 3602 N N . CYS B 1 138 ? -7.18 6.5 23.375 1 94.19 138 CYS B N 1
ATOM 3603 C CA . CYS B 1 138 ? -7.641 5.48 24.312 1 94.19 138 CYS B CA 1
ATOM 3604 C C . CYS B 1 138 ? -6.637 4.336 24.406 1 94.19 138 CYS B C 1
ATOM 3606 O O . CYS B 1 138 ? -5.676 4.281 23.641 1 94.19 138 CYS B O 1
ATOM 3608 N N . GLU B 1 139 ? -6.859 3.381 25.266 1 95.25 139 GLU B N 1
ATOM 3609 C CA . GLU B 1 139 ? -5.918 2.295 25.531 1 95.25 139 GLU B CA 1
ATOM 3610 C C . GLU B 1 139 ? -5.746 1.409 24.297 1 95.25 139 GLU B C 1
ATOM 3612 O O . GLU B 1 139 ? -4.633 0.991 23.984 1 95.25 139 GLU B O 1
ATOM 3617 N N . ALA B 1 140 ? -6.836 1.115 23.656 1 92.81 140 ALA B N 1
ATOM 3618 C CA . ALA B 1 140 ? -6.789 0.266 22.469 1 92.81 140 ALA B CA 1
ATOM 3619 C C . ALA B 1 140 ? -5.992 0.931 21.359 1 92.81 140 ALA B C 1
ATOM 3621 O O . ALA B 1 140 ? -5.211 0.272 20.672 1 92.81 140 ALA B O 1
ATOM 3622 N N . GLU B 1 141 ? -6.199 2.199 21.219 1 94.06 141 GLU B N 1
ATOM 3623 C CA . GLU B 1 141 ? -5.469 2.953 20.203 1 94.06 141 GLU B CA 1
ATOM 3624 C C . GLU B 1 141 ? -3.977 3 20.516 1 94.06 141 GLU B C 1
ATOM 3626 O O . GLU B 1 141 ? -3.145 2.809 19.625 1 94.06 141 GLU B O 1
ATOM 3631 N N . TRP B 1 142 ? -3.699 3.244 21.75 1 96.81 142 TRP B N 1
ATOM 3632 C CA . TRP B 1 142 ? -2.305 3.289 22.172 1 96.81 142 TRP B CA 1
ATOM 3633 C C . TRP B 1 142 ? -1.612 1.956 21.906 1 96.81 142 TRP B C 1
ATOM 3635 O O . TRP B 1 142 ? -0.506 1.922 21.359 1 96.81 142 TRP B O 1
ATOM 3645 N N . ALA B 1 143 ? -2.297 0.909 22.25 1 95.06 143 ALA B N 1
ATOM 3646 C CA . ALA B 1 143 ? -1.75 -0.427 22.031 1 95.06 143 ALA B CA 1
ATOM 3647 C C . ALA B 1 143 ? -1.54 -0.698 20.531 1 95.06 143 ALA B C 1
ATOM 3649 O O . ALA B 1 143 ? -0.535 -1.294 20.141 1 95.06 143 ALA B O 1
ATOM 3650 N N . GLY B 1 144 ? -2.488 -0.29 19.781 1 93.81 144 GLY B N 1
ATOM 3651 C CA . GLY B 1 144 ? -2.381 -0.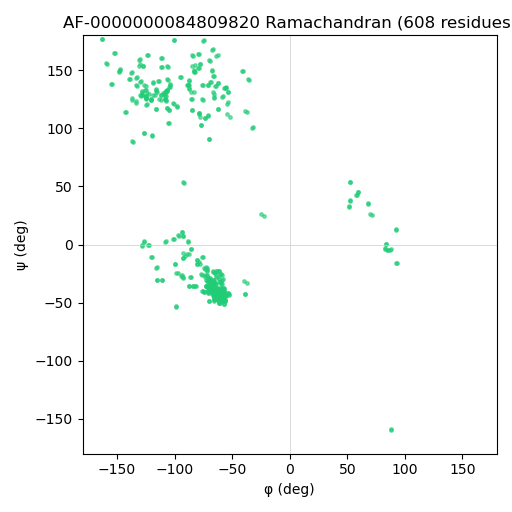457 18.328 1 93.81 144 GLY B CA 1
ATOM 3652 C C . GLY B 1 144 ? -1.204 0.286 17.734 1 93.81 144 GLY B C 1
ATOM 3653 O O . GLY B 1 144 ? -0.484 -0.257 16.891 1 93.81 144 GLY B O 1
ATOM 3654 N N . ILE B 1 145 ? -0.973 1.464 18.172 1 96.62 145 ILE B N 1
ATOM 3655 C CA . ILE B 1 145 ? 0.103 2.303 17.656 1 96.62 145 ILE B CA 1
ATOM 3656 C C . ILE B 1 145 ? 1.453 1.736 18.094 1 96.62 145 ILE B C 1
ATOM 3658 O O . ILE B 1 145 ? 2.348 1.549 17.266 1 96.62 145 ILE B O 1
ATOM 3662 N N . THR B 1 146 ? 1.583 1.433 19.344 1 96.06 146 THR B N 1
ATOM 3663 C CA . THR B 1 146 ? 2.855 0.918 19.828 1 96.06 146 THR B CA 1
ATOM 3664 C C . THR B 1 146 ? 3.156 -0.451 19.234 1 96.06 146 THR B C 1
ATOM 3666 O O . THR B 1 146 ? 4.316 -0.784 18.984 1 96.06 146 THR B O 1
ATOM 3669 N N . GLY B 1 147 ? 2.088 -1.191 19.016 1 94.44 147 GLY B N 1
ATOM 3670 C CA . GLY B 1 147 ? 2.256 -2.453 18.312 1 94.44 147 GLY B CA 1
ATOM 3671 C C . GLY B 1 147 ? 2.797 -2.287 16.906 1 94.44 147 GLY B C 1
ATOM 3672 O O . GLY B 1 147 ? 3.668 -3.047 16.484 1 94.44 147 GLY B O 1
ATOM 3673 N N . SER B 1 148 ? 2.295 -1.35 16.234 1 95.69 148 SER B N 1
ATOM 3674 C CA . SER B 1 148 ? 2.777 -1.064 14.883 1 95.69 148 SER B CA 1
ATOM 3675 C C . SER B 1 148 ? 4.254 -0.683 14.891 1 95.69 148 SER B C 1
ATOM 3677 O O . SER B 1 148 ? 5.023 -1.134 14.047 1 95.69 148 SER B O 1
ATOM 3679 N N . PHE B 1 149 ? 4.652 0.13 15.852 1 96.94 149 PHE B N 1
ATOM 3680 C CA . PHE B 1 149 ? 6.051 0.518 15.977 1 96.94 149 PHE B CA 1
ATOM 3681 C C . PHE B 1 149 ? 6.934 -0.704 16.203 1 96.94 149 PHE B C 1
ATOM 3683 O O . PHE B 1 149 ? 8.016 -0.814 15.625 1 96.94 149 PHE B O 1
ATOM 3690 N N . ALA B 1 150 ? 6.449 -1.573 17.016 1 94.56 150 ALA B N 1
ATOM 3691 C CA . ALA B 1 150 ? 7.219 -2.777 17.312 1 94.56 150 ALA B CA 1
ATOM 3692 C C . ALA B 1 150 ? 7.391 -3.646 16.078 1 94.56 150 ALA B C 1
ATOM 3694 O O . ALA B 1 150 ? 8.477 -4.184 15.828 1 94.56 150 ALA B O 1
ATOM 3695 N N . GLU B 1 151 ? 6.359 -3.785 15.344 1 93.06 151 GLU B N 1
ATOM 3696 C CA . GLU B 1 151 ? 6.414 -4.582 14.125 1 93.06 151 GLU B CA 1
ATOM 3697 C C . GLU B 1 151 ? 7.387 -3.979 13.117 1 93.06 151 GLU B C 1
ATOM 3699 O O . GLU B 1 151 ? 8.156 -4.699 12.484 1 93.06 151 GLU B O 1
ATOM 3704 N N . ILE B 1 152 ? 7.309 -2.729 12.961 1 95.69 152 ILE B N 1
ATOM 3705 C CA . ILE B 1 152 ? 8.18 -2.035 12.016 1 95.69 152 ILE B CA 1
ATOM 3706 C C . ILE B 1 152 ? 9.633 -2.199 12.438 1 95.69 152 ILE B C 1
ATOM 3708 O O . ILE B 1 152 ? 10.508 -2.461 11.609 1 95.69 152 ILE B O 1
ATOM 3712 N N . ARG B 1 153 ? 9.844 -2.066 13.695 1 93.5 153 ARG B N 1
ATOM 3713 C CA . ARG B 1 153 ? 11.195 -2.242 14.219 1 93.5 153 ARG B CA 1
ATOM 3714 C C . ARG B 1 153 ? 11.719 -3.645 13.922 1 93.5 153 ARG B C 1
ATOM 3716 O O . ARG B 1 153 ? 12.859 -3.807 13.492 1 93.5 153 ARG B O 1
ATOM 3723 N N . SER B 1 154 ? 10.914 -4.609 14.18 1 92 154 SER B N 1
ATOM 3724 C CA . SER B 1 154 ? 11.305 -5.992 13.922 1 92 154 SER B CA 1
ATOM 3725 C C . SER B 1 154 ? 11.625 -6.207 12.445 1 92 154 SER B C 1
ATOM 3727 O O . SER B 1 154 ? 12.578 -6.91 12.109 1 92 154 SER B O 1
ATOM 3729 N N . GLU B 1 155 ? 10.836 -5.609 11.594 1 92.88 155 GLU B N 1
ATOM 3730 C CA . GLU B 1 155 ? 11.039 -5.762 10.156 1 92.88 155 GLU B CA 1
ATOM 3731 C C . GLU B 1 155 ? 12.281 -5.012 9.688 1 92.88 155 GLU B C 1
ATOM 3733 O O . GLU B 1 155 ? 12.898 -5.387 8.688 1 92.88 155 GLU B O 1
ATOM 3738 N N . SER B 1 156 ? 12.633 -4 10.414 1 91.25 156 SER B N 1
ATOM 3739 C CA . SER B 1 156 ? 13.734 -3.137 9.992 1 91.25 156 SER B CA 1
ATOM 3740 C C . SER B 1 156 ? 15.078 -3.803 10.242 1 91.25 156 SER B C 1
ATOM 3742 O O . SER B 1 156 ? 16.109 -3.352 9.727 1 91.25 156 SER B O 1
ATOM 3744 N N . LEU B 1 157 ? 15.047 -4.855 10.945 1 88.5 157 LEU B N 1
ATOM 3745 C CA . LEU B 1 157 ? 16.297 -5.562 11.211 1 88.5 157 LEU B CA 1
ATOM 3746 C C . LEU B 1 157 ? 16.891 -6.109 9.922 1 88.5 157 LEU B C 1
ATOM 3748 O O . LEU B 1 157 ? 16.172 -6.586 9.047 1 88.5 157 LEU B O 1
ATOM 3752 N N . PRO B 1 158 ? 18.188 -5.926 9.82 1 81.25 158 PRO B N 1
ATOM 3753 C CA . PRO B 1 158 ? 18.859 -6.297 8.578 1 81.25 158 PRO B CA 1
ATOM 3754 C C . PRO B 1 158 ? 18.672 -7.773 8.227 1 81.25 158 PRO B C 1
ATOM 3756 O O . PRO B 1 158 ? 18.797 -8.641 9.094 1 81.25 158 PRO B O 1
ATOM 3759 N N . ARG B 1 159 ? 18.234 -8.07 7.051 1 83.31 159 ARG B N 1
ATOM 3760 C CA . ARG B 1 159 ? 18.172 -9.383 6.422 1 83.31 159 ARG B CA 1
ATOM 3761 C C . ARG B 1 159 ? 18.844 -9.383 5.059 1 83.31 159 ARG B C 1
ATOM 3763 O O . ARG B 1 159 ? 18.234 -9.023 4.055 1 83.31 159 ARG B O 1
ATOM 3770 N N . PRO B 1 160 ? 20.094 -9.797 5.062 1 80.75 160 PRO B N 1
ATOM 3771 C CA . PRO B 1 160 ? 20.844 -9.727 3.801 1 80.75 160 PRO B CA 1
ATOM 3772 C C . PRO B 1 160 ? 20.125 -10.438 2.654 1 80.75 160 PRO B C 1
ATOM 3774 O O . PRO B 1 160 ? 19.609 -11.539 2.83 1 80.75 160 PRO B O 1
ATOM 3777 N N . GLY B 1 161 ? 20.031 -9.75 1.56 1 82.19 161 GLY B N 1
ATOM 3778 C CA . GLY B 1 161 ? 19.5 -10.344 0.342 1 82.19 161 GLY B CA 1
ATOM 3779 C C . GLY B 1 161 ? 17.984 -10.297 0.266 1 82.19 161 GLY B C 1
ATOM 3780 O O . GLY B 1 161 ? 17.406 -10.727 -0.728 1 82.19 161 GLY B O 1
ATOM 3781 N N . ASP B 1 162 ? 17.375 -9.82 1.325 1 88.38 162 ASP B N 1
ATOM 3782 C CA . ASP B 1 162 ? 15.914 -9.766 1.328 1 88.38 162 ASP B CA 1
ATOM 3783 C C . ASP B 1 162 ? 15.406 -8.586 0.494 1 88.38 162 ASP B C 1
ATOM 3785 O O . ASP B 1 162 ? 15.352 -7.457 0.978 1 88.38 162 ASP B O 1
ATOM 3789 N N . VAL B 1 163 ? 14.938 -8.875 -0.685 1 89.12 163 VAL B N 1
ATOM 3790 C CA . VAL B 1 163 ? 14.516 -7.828 -1.606 1 89.12 163 VAL B CA 1
ATOM 3791 C C . VAL B 1 163 ? 13.062 -7.438 -1.321 1 89.12 163 VAL B C 1
ATOM 3793 O O . VAL B 1 163 ? 12.547 -6.488 -1.909 1 89.12 163 VAL B O 1
ATOM 3796 N N . TYR B 1 164 ? 12.391 -8.094 -0.414 1 92 164 TYR B N 1
ATOM 3797 C CA . TYR B 1 164 ? 10.977 -7.867 -0.163 1 92 164 TYR B CA 1
ATOM 3798 C C . TYR B 1 164 ? 10.773 -6.969 1.051 1 92 164 TYR B C 1
ATOM 3800 O O . TYR B 1 164 ? 9.703 -6.375 1.225 1 92 164 TYR B O 1
ATOM 3808 N N . SER B 1 165 ? 11.789 -6.793 1.889 1 92.94 165 SER B N 1
ATOM 3809 C CA . SER B 1 165 ? 11.703 -6.039 3.135 1 92.94 165 SER B CA 1
ATOM 3810 C C . SER B 1 165 ? 11.258 -4.602 2.883 1 92.94 165 SER B C 1
ATOM 3812 O O . SER B 1 165 ? 10.414 -4.07 3.605 1 92.94 165 SER B O 1
ATOM 3814 N N . PRO B 1 166 ? 11.82 -3.938 1.876 1 92.12 166 PRO B N 1
ATOM 3815 C CA . PRO B 1 166 ? 11.391 -2.559 1.638 1 92.12 166 PRO B CA 1
ATOM 3816 C C . PRO B 1 166 ? 9.883 -2.445 1.391 1 92.12 166 PRO B C 1
ATOM 3818 O O . PRO B 1 166 ? 9.234 -1.55 1.933 1 92.12 166 PRO B O 1
ATOM 3821 N N . GLU B 1 167 ? 9.312 -3.365 0.655 1 92.06 167 GLU B N 1
ATOM 3822 C CA . GLU B 1 167 ? 7.891 -3.318 0.348 1 92.06 167 GLU B CA 1
ATOM 3823 C C . GLU B 1 167 ? 7.051 -3.676 1.571 1 92.06 167 GLU B C 1
ATOM 3825 O O . GLU B 1 167 ? 5.965 -3.123 1.769 1 92.06 167 GLU B O 1
ATOM 3830 N N . ILE B 1 168 ? 7.555 -4.594 2.359 1 94.56 168 ILE B N 1
ATOM 3831 C CA . ILE B 1 168 ? 6.875 -4.938 3.604 1 94.56 168 ILE B CA 1
ATOM 3832 C C . ILE B 1 168 ? 6.859 -3.725 4.535 1 94.56 168 ILE B C 1
ATOM 3834 O O . ILE B 1 168 ? 5.812 -3.367 5.078 1 94.56 168 ILE B O 1
ATOM 3838 N N . LEU B 1 169 ? 7.953 -3.088 4.609 1 94.5 169 LEU B N 1
ATOM 3839 C CA . LEU B 1 169 ? 8.07 -1.896 5.441 1 94.5 169 LEU B CA 1
ATOM 3840 C C . LEU B 1 169 ? 7.129 -0.8 4.957 1 94.5 169 LEU B C 1
ATOM 3842 O O . LEU B 1 169 ? 6.418 -0.188 5.758 1 94.5 169 LEU B O 1
ATOM 3846 N N . ARG B 1 170 ? 7.152 -0.574 3.715 1 93.88 170 ARG B N 1
ATOM 3847 C CA . ARG B 1 170 ? 6.262 0.435 3.154 1 93.88 170 ARG B CA 1
ATOM 3848 C C . ARG B 1 170 ? 4.805 0.133 3.504 1 93.88 170 ARG B C 1
ATOM 3850 O O . ARG B 1 170 ? 4.047 1.038 3.854 1 93.88 170 ARG B O 1
ATOM 3857 N N . SER B 1 171 ? 4.434 -1.091 3.393 1 94.94 171 SER B N 1
ATOM 3858 C CA . SER B 1 171 ? 3.062 -1.493 3.697 1 94.94 171 SER B CA 1
ATOM 3859 C C . SER B 1 171 ? 2.748 -1.3 5.176 1 94.94 171 SER B C 1
ATOM 3861 O O . SER B 1 171 ? 1.646 -0.874 5.531 1 94.94 171 SER B O 1
ATOM 3863 N N . MET B 1 172 ? 3.65 -1.612 6 1 95.75 172 MET B N 1
ATOM 3864 C CA . MET B 1 172 ? 3.463 -1.468 7.441 1 95.75 172 MET B CA 1
ATOM 3865 C C . MET B 1 172 ? 3.346 0.003 7.828 1 95.75 172 MET B C 1
ATOM 3867 O O . MET B 1 172 ? 2.504 0.366 8.656 1 95.75 172 MET B O 1
ATOM 3871 N N . ILE B 1 173 ? 4.195 0.796 7.258 1 96.25 173 ILE B N 1
ATOM 3872 C CA . ILE B 1 173 ? 4.168 2.229 7.531 1 96.25 173 ILE B CA 1
ATOM 3873 C C . ILE B 1 173 ? 2.852 2.824 7.039 1 96.25 173 ILE B C 1
ATOM 3875 O O . ILE B 1 173 ? 2.258 3.674 7.707 1 96.25 173 ILE B O 1
ATOM 3879 N N . ARG B 1 174 ? 2.422 2.393 5.895 1 95.44 174 ARG B N 1
ATOM 3880 C CA . ARG B 1 174 ? 1.122 2.801 5.371 1 95.44 174 ARG B CA 1
ATOM 3881 C C . ARG B 1 174 ? 0.005 2.443 6.348 1 95.44 174 ARG B C 1
ATOM 3883 O O . ARG B 1 174 ? -0.896 3.25 6.586 1 95.44 174 ARG B O 1
ATOM 3890 N N . THR B 1 175 ? 0.063 1.241 6.875 1 95.94 175 THR B N 1
ATOM 3891 C CA . THR B 1 175 ? -0.919 0.807 7.863 1 95.94 175 THR B CA 1
ATOM 3892 C C . THR B 1 175 ? -0.925 1.744 9.07 1 95.94 175 THR B C 1
ATOM 3894 O O . THR B 1 175 ? -1.988 2.166 9.531 1 95.94 175 THR B O 1
ATOM 3897 N N . LEU B 1 176 ? 0.221 2.072 9.516 1 96.44 176 LEU B N 1
ATOM 3898 C CA . LEU B 1 176 ? 0.357 2.98 10.648 1 96.44 176 LEU B CA 1
ATOM 3899 C C . LEU B 1 176 ? -0.243 4.344 10.328 1 96.44 176 LEU B C 1
ATOM 3901 O O . LEU B 1 176 ? -0.974 4.914 11.141 1 96.44 176 LEU B O 1
ATOM 3905 N N . ALA B 1 177 ? 0.093 4.852 9.203 1 95.5 177 ALA B N 1
ATOM 3906 C CA . ALA B 1 177 ? -0.41 6.156 8.781 1 95.5 177 ALA B CA 1
ATOM 3907 C C . ALA B 1 177 ? -1.936 6.18 8.773 1 95.5 177 ALA B C 1
ATOM 3909 O O . ALA B 1 177 ? -2.551 7.129 9.266 1 95.5 177 ALA B O 1
ATOM 3910 N N . TYR B 1 178 ? -2.557 5.16 8.273 1 95 178 TYR B N 1
ATOM 3911 C CA . TYR B 1 178 ? -4.012 5.141 8.195 1 95 178 TYR B CA 1
ATOM 3912 C C . TYR B 1 178 ? -4.633 4.953 9.57 1 95 178 TYR B C 1
ATOM 3914 O O . TYR B 1 178 ? -5.711 5.48 9.852 1 95 178 TYR B O 1
ATOM 3922 N N . LYS B 1 179 ? -3.982 4.152 10.422 1 95.06 179 LYS B N 1
ATOM 3923 C CA . LYS B 1 179 ? -4.449 4.059 11.805 1 95.06 179 LYS B CA 1
ATOM 3924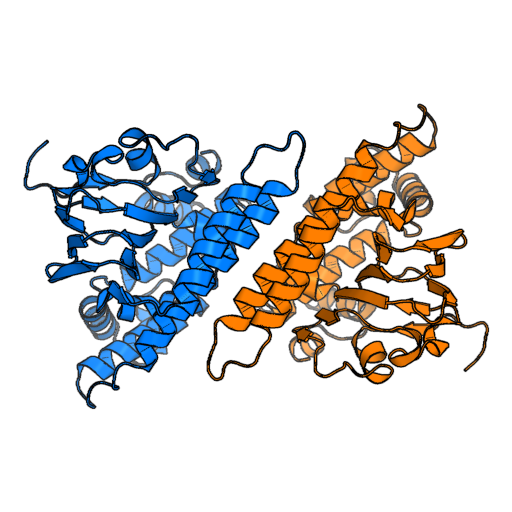 C C . LYS B 1 179 ? -4.484 5.43 12.469 1 95.06 179 LYS B C 1
ATOM 3926 O O . LYS B 1 179 ? -5.422 5.746 13.203 1 95.06 179 LYS B O 1
ATOM 3931 N N . VAL B 1 180 ? -3.469 6.238 12.18 1 95.31 180 VAL B N 1
ATOM 3932 C CA . VAL B 1 180 ? -3.41 7.598 12.711 1 95.31 180 VAL B CA 1
ATOM 3933 C C . VAL B 1 180 ? -4.547 8.43 12.125 1 95.31 180 VAL B C 1
ATOM 3935 O O . VAL B 1 180 ? -5.238 9.148 12.844 1 95.31 180 VAL B O 1
ATOM 3938 N N . CYS B 1 181 ? -4.742 8.336 10.852 1 93.69 181 CYS B N 1
ATOM 3939 C CA . CYS B 1 181 ? -5.84 9.047 10.211 1 93.69 181 CYS B CA 1
ATOM 3940 C C . CYS B 1 181 ? -7.172 8.695 10.859 1 93.69 181 CYS B C 1
ATOM 3942 O O . CYS B 1 181 ? -8.016 9.562 11.078 1 93.69 181 CYS B O 1
ATOM 3944 N N . ARG B 1 182 ? -7.297 7.414 11.102 1 93.06 182 ARG B N 1
ATOM 3945 C CA . ARG B 1 182 ? -8.523 6.941 11.734 1 93.06 182 ARG B CA 1
ATOM 3946 C C . ARG B 1 182 ? -8.727 7.598 13.094 1 93.06 182 ARG B C 1
ATOM 3948 O O . ARG B 1 182 ? -9.844 8 13.438 1 93.06 182 ARG B O 1
ATOM 3955 N N . ILE B 1 183 ? -7.723 7.684 13.875 1 93.44 183 ILE B N 1
ATOM 3956 C CA . ILE B 1 183 ? -7.777 8.297 15.195 1 93.44 183 ILE B CA 1
ATOM 3957 C C . ILE B 1 183 ? -8.195 9.766 15.07 1 93.44 183 ILE B C 1
ATOM 3959 O O . ILE B 1 183 ? -9.07 10.234 15.797 1 93.44 183 ILE B O 1
ATOM 3963 N N . ILE B 1 184 ? -7.605 10.484 14.156 1 92 184 ILE B N 1
ATOM 3964 C CA . ILE B 1 184 ? -7.926 11.891 13.922 1 92 184 ILE B CA 1
ATOM 3965 C C . ILE B 1 184 ? -9.383 12.016 13.484 1 92 184 ILE B C 1
ATOM 3967 O O . ILE B 1 184 ? -10.109 12.883 13.977 1 92 184 ILE B O 1
ATOM 3971 N N . GLY B 1 185 ? -9.758 11.148 12.602 1 87.31 185 GLY B N 1
ATOM 3972 C CA . GLY B 1 185 ? -11.125 11.172 12.102 1 87.31 185 GLY B CA 1
ATOM 3973 C C . GLY B 1 185 ? -12.156 10.984 13.195 1 87.31 185 GLY B C 1
ATOM 3974 O O . GLY B 1 185 ? -13.211 11.625 13.172 1 87.31 185 GLY B O 1
ATOM 3975 N N . ARG B 1 186 ? -11.914 10.125 14.055 1 84.69 186 ARG B N 1
ATOM 3976 C CA . ARG B 1 186 ? -12.82 9.867 15.172 1 84.69 186 ARG B CA 1
ATOM 3977 C C . ARG B 1 186 ? -13.016 11.117 16.016 1 84.69 186 ARG B C 1
ATOM 3979 O O . ARG B 1 186 ? -14.109 11.375 16.531 1 84.69 186 ARG B O 1
ATOM 3986 N N . HIS B 1 187 ? -12.016 11.859 16.234 1 80.06 187 HIS B N 1
ATOM 3987 C CA . HIS B 1 187 ? -12.07 13.055 17.078 1 80.06 187 HIS B CA 1
ATOM 3988 C C . HIS B 1 187 ? -12.805 14.188 16.375 1 80.06 187 HIS B C 1
ATOM 3990 O O . HIS B 1 187 ? -13.359 15.07 17.031 1 80.06 187 HIS B O 1
ATOM 3996 N N . ILE B 1 188 ? -12.789 14.219 15.094 1 72.31 188 ILE B N 1
ATOM 3997 C CA . ILE B 1 188 ? -13.547 15.203 14.336 1 72.31 188 ILE B CA 1
ATOM 3998 C C . ILE B 1 188 ? -15.039 14.977 14.547 1 72.31 188 ILE B C 1
ATOM 4000 O O . ILE B 1 188 ? -15.797 15.93 14.758 1 72.31 188 ILE B O 1
ATOM 4004 N N . GLU B 1 189 ? -15.438 13.734 14.43 1 64.5 189 GLU B N 1
ATOM 4005 C CA . GLU B 1 189 ? -16.844 13.383 14.531 1 64.5 189 GLU B CA 1
ATOM 4006 C C . GLU B 1 189 ? -17.375 13.641 15.938 1 64.5 189 GLU B C 1
ATOM 4008 O O . GLU B 1 189 ? -18.562 13.93 16.109 1 64.5 189 GLU B O 1
ATOM 4013 N N . SER B 1 190 ? -16.547 13.484 16.859 1 60.38 190 SER B N 1
ATOM 4014 C CA . SER B 1 190 ? -16.984 13.609 18.234 1 60.38 190 SER B CA 1
ATOM 4015 C C . SER B 1 190 ? -17.109 15.078 18.641 1 60.38 190 SER B C 1
ATOM 4017 O O . SER B 1 190 ? -17.672 15.391 19.688 1 60.38 190 SER B O 1
ATOM 4019 N N . GLN B 1 191 ? -16.531 15.953 17.859 1 57.91 191 GLN B N 1
ATOM 4020 C CA . GLN B 1 191 ? -16.641 17.359 18.219 1 57.91 191 GLN B CA 1
ATOM 4021 C C . GLN B 1 191 ? -18.016 17.922 17.812 1 57.91 191 GLN B C 1
ATOM 4023 O O . GLN B 1 191 ? -18.5 17.656 16.703 1 57.91 191 GLN B O 1
ATOM 4028 N N . PRO B 1 192 ? -18.812 18.25 18.812 1 50.75 192 PRO B N 1
ATOM 4029 C CA . PRO B 1 192 ? -20.125 18.844 18.5 1 50.75 192 PRO B CA 1
ATOM 4030 C C . PRO B 1 192 ? -20.062 19.828 17.328 1 50.75 192 PRO B C 1
ATOM 4032 O O . PRO B 1 192 ? -19.062 20.516 17.156 1 50.75 192 PRO B O 1
ATOM 4035 N N . ALA B 1 193 ? -20.75 19.469 16.219 1 48.75 193 ALA B N 1
ATOM 4036 C CA . ALA B 1 193 ? -20.906 20.375 15.078 1 48.75 193 ALA B CA 1
ATOM 4037 C C . ALA B 1 193 ? -20.984 21.828 15.547 1 48.75 193 ALA B C 1
ATOM 4039 O O . ALA B 1 193 ? -21.797 22.172 16.406 1 48.75 193 ALA B O 1
ATOM 4040 N N . PRO B 1 194 ? -19.859 22.5 15.43 1 44.19 194 PRO B N 1
ATOM 4041 C CA . PRO B 1 194 ? -20.188 23.859 15.867 1 44.19 194 PRO B CA 1
ATOM 4042 C C . PRO B 1 194 ? -21.547 24.328 15.367 1 44.19 194 PRO B C 1
ATOM 4044 O O . PRO B 1 194 ? -22.047 23.828 14.352 1 44.19 194 PRO B O 1
ATOM 4047 N N . GLU B 1 195 ? -22.234 25.156 16.062 1 43.41 195 GLU B N 1
ATOM 4048 C CA . GLU B 1 195 ? -23.391 25.969 15.68 1 43.41 195 GLU B CA 1
ATOM 4049 C C . GLU B 1 195 ? -23.266 26.469 14.25 1 43.41 195 GLU B C 1
ATOM 4051 O O . GLU B 1 195 ? -22.141 26.594 13.727 1 43.41 195 GLU B O 1
ATOM 4056 N N . THR B 1 196 ? -24.328 26.562 13.383 1 49.12 196 THR B N 1
ATOM 4057 C CA . THR B 1 196 ? -24.641 27.219 12.117 1 49.12 196 THR B CA 1
ATOM 4058 C C . THR B 1 196 ? -23.766 28.469 11.922 1 49.12 196 THR B C 1
ATOM 4060 O O . THR B 1 196 ? -24.266 29.531 11.57 1 49.12 196 THR B O 1
ATOM 4063 N N . SER B 1 197 ? -22.531 28.609 12.5 1 51.5 197 SER B N 1
ATOM 4064 C CA . SER B 1 197 ? -21.766 29.859 12.422 1 51.5 197 SER B CA 1
ATOM 4065 C C . SER B 1 197 ? -20.969 29.938 11.125 1 51.5 197 SER B C 1
ATOM 4067 O O . SER B 1 197 ? -20.844 28.938 10.406 1 51.5 197 SER B O 1
ATOM 4069 N N . ALA B 1 198 ? -20.672 31.141 10.648 1 54.78 198 ALA B N 1
ATOM 4070 C CA . ALA B 1 198 ? -19.859 31.516 9.5 1 54.78 198 ALA B CA 1
ATOM 4071 C C . ALA B 1 198 ? -18.656 30.578 9.375 1 54.78 198 ALA B C 1
ATOM 4073 O O . ALA B 1 198 ? -18.266 30.203 8.266 1 54.78 198 ALA B O 1
ATOM 4074 N N . ARG B 1 199 ? -18.094 30.078 10.391 1 59.56 199 ARG B N 1
ATOM 4075 C CA . ARG B 1 199 ? -16.922 29.219 10.422 1 59.56 199 ARG B CA 1
ATOM 4076 C C . ARG B 1 199 ? -17.25 27.828 9.891 1 59.56 199 ARG B C 1
ATOM 4078 O O . ARG B 1 199 ? -16.453 27.219 9.172 1 59.56 199 ARG B O 1
ATOM 4085 N N . SER B 1 200 ? -18.453 27.453 10.125 1 67.75 200 SER B N 1
ATOM 4086 C CA . SER B 1 200 ? -18.875 26.141 9.688 1 67.75 200 SER B CA 1
ATOM 4087 C C . SER B 1 200 ? -19.016 26.078 8.172 1 67.75 200 SER B C 1
ATOM 4089 O O . SER B 1 200 ? -18.594 25.094 7.543 1 67.75 200 SER B O 1
ATOM 4091 N N . ARG B 1 201 ? -19.375 27.297 7.648 1 77.62 201 ARG B N 1
ATOM 4092 C CA . ARG B 1 201 ? -19.562 27.359 6.203 1 77.62 201 ARG B CA 1
ATOM 4093 C C . ARG B 1 201 ? -18.219 27.375 5.48 1 77.62 201 ARG B C 1
ATOM 4095 O O . ARG B 1 201 ? -18.062 26.75 4.434 1 77.62 201 ARG B O 1
ATOM 4102 N N . ASN B 1 202 ? -17.266 28.141 6.094 1 82.19 202 ASN B N 1
ATOM 4103 C CA . ASN B 1 202 ? -15.922 28.203 5.527 1 82.19 202 ASN B CA 1
ATOM 4104 C C . ASN B 1 202 ? -15.242 26.844 5.527 1 82.19 202 ASN B C 1
ATOM 4106 O O . ASN B 1 202 ? -14.562 26.484 4.562 1 82.19 202 ASN B O 1
ATOM 4110 N N . ASP B 1 203 ? -15.453 26.156 6.547 1 78.62 203 ASP B N 1
ATOM 4111 C CA . ASP B 1 203 ? -14.875 24.812 6.641 1 78.62 203 ASP B CA 1
ATOM 4112 C C . ASP B 1 203 ? -15.438 23.891 5.559 1 78.62 203 ASP B C 1
ATOM 4114 O O . ASP B 1 203 ? -14.719 23.078 4.992 1 78.62 203 ASP B O 1
ATOM 4118 N N . GLU B 1 204 ? -16.656 24.109 5.383 1 82.06 204 GLU B N 1
ATOM 4119 C CA . GLU B 1 204 ? -17.312 23.312 4.344 1 82.06 204 GLU B CA 1
ATOM 4120 C C . GLU B 1 204 ? -16.75 23.641 2.963 1 82.06 204 GLU B C 1
ATOM 4122 O O . GLU B 1 204 ? -16.531 22.734 2.15 1 82.06 204 GLU B O 1
ATOM 4127 N N . TYR B 1 205 ? -16.547 24.922 2.754 1 86.88 205 TYR B N 1
ATOM 4128 C CA . TYR B 1 205 ? -15.977 25.328 1.474 1 86.88 205 TYR B CA 1
ATOM 4129 C C . TYR B 1 205 ? -14.562 24.781 1.304 1 86.88 205 TYR B C 1
ATOM 4131 O O . TYR B 1 205 ? -14.172 24.375 0.207 1 86.88 205 TYR B O 1
ATOM 4139 N N . PHE B 1 206 ? -13.875 24.828 2.32 1 85.62 206 PHE B N 1
ATOM 4140 C CA . PHE B 1 206 ? -12.516 24.281 2.246 1 85.62 206 PHE B CA 1
ATOM 4141 C C . PHE B 1 206 ? -12.547 22.797 1.896 1 85.62 206 PHE B C 1
ATOM 4143 O O . PHE B 1 206 ? -11.797 22.344 1.028 1 85.62 206 PHE B O 1
ATOM 4150 N N . ASN B 1 207 ? -13.422 22.109 2.574 1 78.88 207 ASN B N 1
ATOM 4151 C CA . ASN B 1 207 ? -13.531 20.688 2.307 1 78.88 207 ASN B CA 1
ATOM 4152 C C . ASN B 1 207 ? -13.945 20.422 0.864 1 78.88 207 ASN B C 1
ATOM 4154 O O . ASN B 1 207 ? -13.438 19.5 0.225 1 78.88 207 ASN B O 1
ATOM 4158 N N . GLN B 1 208 ? -14.805 21.156 0.43 1 86.94 208 GLN B N 1
ATOM 4159 C CA . GLN B 1 208 ? -15.25 21 -0.952 1 86.94 208 GLN B CA 1
ATOM 4160 C C . GLN B 1 208 ? -14.133 21.344 -1.93 1 86.94 208 GLN B C 1
ATOM 4162 O O . GLN B 1 208 ? -13.953 20.656 -2.939 1 86.94 208 GLN B O 1
ATOM 4167 N N . PHE B 1 209 ? -13.422 22.391 -1.569 1 90.81 209 PHE B N 1
ATOM 4168 C CA . PHE B 1 209 ? -12.289 22.781 -2.396 1 90.81 209 PHE B CA 1
ATOM 4169 C C . PHE B 1 209 ? -11.258 21.656 -2.475 1 90.81 209 PHE B C 1
ATOM 4171 O O . PHE B 1 209 ? -10.812 21.297 -3.564 1 90.81 209 PHE B O 1
ATOM 4178 N N . MET B 1 210 ? -11.008 21.125 -1.371 1 82.94 210 MET B N 1
ATOM 4179 C CA . MET B 1 210 ? -10.016 20.047 -1.329 1 82.94 210 MET B CA 1
ATOM 4180 C C . MET B 1 210 ? -10.5 18.844 -2.115 1 82.94 210 MET B C 1
ATOM 4182 O O . MET B 1 210 ? -9.711 18.188 -2.797 1 82.94 210 MET B O 1
ATOM 4186 N N . SER B 1 211 ? -11.75 18.547 -2.002 1 81.81 211 SER B N 1
ATOM 4187 C CA . SER B 1 211 ? -12.336 17.453 -2.758 1 81.81 211 SER B CA 1
ATOM 4188 C C . SER B 1 211 ? -12.188 17.672 -4.258 1 81.81 211 SER B C 1
ATOM 4190 O O . SER B 1 211 ? -11.805 16.75 -4.988 1 81.81 211 SER B O 1
ATOM 4192 N N . GLU B 1 212 ? -12.484 18.859 -4.691 1 87.69 212 GLU B N 1
ATOM 4193 C CA . GLU B 1 212 ? -12.359 19.172 -6.113 1 87.69 212 GLU B CA 1
ATOM 4194 C C . GLU B 1 212 ? -10.898 19.188 -6.547 1 87.69 212 GLU B C 1
ATOM 4196 O O . GLU B 1 212 ? -10.57 18.734 -7.648 1 87.69 212 GLU B O 1
ATOM 4201 N N . LEU B 1 213 ? -10.109 19.672 -5.723 1 88.19 213 LEU B N 1
ATOM 4202 C CA . LEU B 1 213 ? -8.68 19.734 -6.02 1 88.19 213 LEU B CA 1
ATOM 4203 C C . LEU B 1 213 ? -8.102 18.344 -6.246 1 88.19 213 LEU B C 1
ATOM 4205 O O . LEU B 1 213 ? -7.391 18.125 -7.227 1 88.19 213 LEU B O 1
ATOM 4209 N N . THR B 1 214 ? -8.422 17.438 -5.43 1 76.56 214 THR B N 1
ATOM 4210 C CA . THR B 1 214 ? -7.883 16.094 -5.504 1 76.56 214 THR B CA 1
ATOM 4211 C C . THR B 1 214 ? -8.344 15.398 -6.785 1 76.56 214 THR B C 1
ATOM 4213 O O . THR B 1 214 ? -7.645 14.531 -7.312 1 76.56 214 THR B O 1
ATOM 4216 N N . LYS B 1 215 ? -9.43 15.867 -7.258 1 78.31 215 LYS B N 1
ATOM 4217 C CA . LYS B 1 215 ? -10.008 15.258 -8.453 1 78.31 215 LYS B CA 1
ATOM 4218 C C . LYS B 1 215 ? -9.406 15.859 -9.719 1 78.31 215 LYS B C 1
ATOM 4220 O O . LYS B 1 215 ? -9.297 15.172 -10.742 1 78.31 215 LYS B O 1
ATOM 4225 N N . HIS B 1 216 ? -8.961 17.141 -9.633 1 86.25 216 HIS B N 1
ATOM 4226 C CA . HIS B 1 216 ? -8.766 17.828 -10.898 1 86.25 216 HIS B CA 1
ATOM 4227 C C . HIS B 1 216 ? -7.367 18.438 -10.977 1 86.25 216 HIS B C 1
ATOM 4229 O O . HIS B 1 216 ? -6.977 18.969 -12.023 1 86.25 216 HIS B O 1
ATOM 4235 N N . TYR B 1 217 ? -6.547 18.312 -9.992 1 85.94 217 TYR B N 1
ATOM 4236 C CA . TYR B 1 217 ? -5.32 19.094 -9.883 1 85.94 217 TYR B CA 1
ATOM 4237 C C . TYR B 1 217 ? -4.367 18.766 -11.031 1 85.94 217 TYR B C 1
ATOM 4239 O O . TYR B 1 217 ? -3.525 19.594 -11.398 1 85.94 217 TYR B O 1
ATOM 4247 N N . MET B 1 218 ? -4.48 17.641 -11.633 1 83.56 218 MET B N 1
ATOM 4248 C CA . MET B 1 218 ? -3.564 17.266 -12.703 1 83.56 218 MET B CA 1
ATOM 4249 C C . MET B 1 218 ? -3.908 17.984 -14 1 83.56 218 MET B C 1
ATOM 4251 O O . MET B 1 218 ? -3.031 18.25 -14.828 1 83.56 218 MET B O 1
ATOM 4255 N N . GLN B 1 219 ? -5.148 18.375 -14.141 1 87.62 219 GLN B N 1
ATOM 4256 C CA . GLN B 1 219 ? -5.613 18.953 -15.406 1 87.62 219 GLN B CA 1
ATOM 4257 C C . GLN B 1 219 ? -5.926 20.438 -15.25 1 87.62 219 GLN B C 1
ATOM 4259 O O . GLN B 1 219 ? -5.863 21.188 -16.219 1 87.62 219 GLN B O 1
ATOM 4264 N N . GLU B 1 220 ? -6.324 20.797 -14.094 1 92.5 220 GLU B N 1
ATOM 4265 C CA . GLU B 1 220 ? -6.812 22.156 -13.891 1 92.5 220 GLU B CA 1
ATOM 4266 C C . GLU B 1 220 ? -5.98 22.875 -12.836 1 92.5 220 GLU B C 1
ATOM 4268 O O . GLU B 1 220 ? -5.898 22.438 -11.688 1 92.5 220 GLU B O 1
ATOM 4273 N N . ARG B 1 221 ? -5.438 24.078 -13.25 1 91.69 221 ARG B N 1
ATOM 4274 C CA . ARG B 1 221 ? -4.527 24.75 -12.328 1 91.69 221 ARG B CA 1
ATOM 4275 C C . ARG B 1 221 ? -5.02 26.156 -12 1 91.69 221 ARG B C 1
ATOM 4277 O O . ARG B 1 221 ? -4.406 26.875 -11.203 1 91.69 221 ARG B O 1
ATOM 4284 N N . SER B 1 222 ? -6.102 26.531 -12.555 1 94.06 222 SER B N 1
ATOM 4285 C CA . SER B 1 222 ? -6.598 27.891 -12.32 1 94.06 222 SER B CA 1
ATOM 4286 C C . SER B 1 222 ? -7.504 27.953 -11.102 1 94.06 222 SER B C 1
ATOM 4288 O O . SER B 1 222 ? -8.367 27.094 -10.914 1 94.06 222 SER B O 1
ATOM 4290 N N . VAL B 1 223 ? -7.305 28.969 -10.344 1 95.69 223 VAL B N 1
ATOM 4291 C CA . VAL B 1 223 ? -8.188 29.219 -9.211 1 95.69 223 VAL B CA 1
ATOM 4292 C C . VAL B 1 223 ? -9.617 29.406 -9.695 1 95.69 223 VAL B C 1
ATOM 4294 O O . VAL B 1 223 ? -10.57 29 -9.031 1 95.69 223 VAL B O 1
ATOM 4297 N N . GLY B 1 224 ? -9.711 29.969 -10.883 1 96.12 224 GLY B N 1
ATOM 4298 C CA . GLY B 1 224 ? -11.016 30.203 -11.477 1 96.12 224 GLY B CA 1
ATOM 4299 C C . GLY B 1 224 ? -11.805 28.938 -11.711 1 96.12 224 GLY B C 1
ATOM 4300 O O . GLY B 1 224 ? -13.016 28.891 -11.484 1 96.12 224 GLY B O 1
ATOM 4301 N N . PHE B 1 225 ? -11.164 27.969 -12.133 1 96.12 225 PHE B N 1
ATOM 4302 C CA . PHE B 1 225 ? -11.828 26.688 -12.359 1 96.12 225 PHE B CA 1
ATOM 4303 C C . PHE B 1 225 ? -12.438 26.156 -11.07 1 96.12 225 PHE B C 1
ATOM 4305 O O . PHE B 1 225 ? -13.617 25.781 -11.039 1 96.12 225 PHE B O 1
ATOM 4312 N N . TYR B 1 226 ? -11.68 26.156 -9.992 1 95.88 226 TYR B N 1
ATOM 4313 C CA . TYR B 1 226 ? -12.125 25.594 -8.727 1 95.88 226 TYR B CA 1
ATOM 4314 C C . TYR B 1 226 ? -13.211 26.453 -8.094 1 95.88 226 TYR B C 1
ATOM 4316 O O . TYR B 1 226 ? -14.141 25.938 -7.469 1 95.88 226 TYR B O 1
ATOM 4324 N N . ALA B 1 227 ? -13.047 27.703 -8.242 1 96.5 227 ALA B N 1
ATOM 4325 C CA . ALA B 1 227 ? -14.109 28.609 -7.785 1 96.5 227 ALA B CA 1
ATOM 4326 C C . ALA B 1 227 ? -15.422 28.312 -8.492 1 96.5 227 ALA B C 1
ATOM 4328 O O . ALA B 1 227 ? -16.484 28.297 -7.871 1 96.5 227 ALA B O 1
ATOM 4329 N N . GLY B 1 228 ? -15.273 28.062 -9.742 1 95.75 228 GLY B N 1
ATOM 4330 C CA . GLY B 1 228 ? -16.453 27.719 -10.523 1 95.75 228 GLY B CA 1
ATOM 4331 C C . GLY B 1 228 ? -17.125 26.438 -10.055 1 95.75 228 GLY B C 1
ATOM 4332 O O . GLY B 1 228 ? -18.344 26.375 -9.961 1 95.75 228 GLY B O 1
ATOM 4333 N N . GLN B 1 229 ? -16.375 25.469 -9.781 1 94.19 229 GLN B N 1
ATOM 4334 C CA . GLN B 1 229 ? -16.906 24.203 -9.297 1 94.19 229 GLN B CA 1
ATOM 4335 C C . GLN B 1 229 ? -17.703 24.391 -8.016 1 94.19 229 GLN B C 1
ATOM 4337 O O . GLN B 1 229 ? -18.641 23.641 -7.734 1 94.19 229 GLN B O 1
ATOM 4342 N N . LEU B 1 230 ? -17.312 25.391 -7.242 1 94.19 230 LEU B N 1
ATOM 4343 C CA . LEU B 1 230 ? -17.953 25.641 -5.953 1 94.19 230 LEU B CA 1
ATOM 4344 C C . LEU B 1 230 ? -18.953 26.781 -6.051 1 94.19 230 LEU B C 1
ATOM 4346 O O . LEU B 1 230 ? -19.516 27.219 -5.043 1 94.19 230 LEU B O 1
ATOM 4350 N N . HIS B 1 231 ? -19.141 27.266 -7.23 1 95.12 231 HIS B N 1
ATOM 4351 C CA . HIS B 1 231 ? -20.047 28.359 -7.496 1 95.12 231 HIS B CA 1
ATOM 4352 C C . HIS B 1 231 ? -19.688 29.594 -6.684 1 95.12 231 HIS B C 1
ATOM 4354 O O . HIS B 1 231 ? -20.547 30.219 -6.062 1 95.12 231 HIS B O 1
ATOM 4360 N N . LEU B 1 232 ? -18.406 29.891 -6.609 1 95.31 232 LEU B N 1
ATOM 4361 C CA . LEU B 1 232 ? -17.844 31.062 -5.945 1 95.31 232 LEU B CA 1
ATOM 4362 C C . LEU B 1 232 ? -17 31.891 -6.914 1 95.31 232 LEU B C 1
ATOM 4364 O O . LEU B 1 232 ? -16.672 31.422 -8.008 1 95.31 232 LEU B O 1
ATOM 4368 N N . THR B 1 233 ? -16.766 33.094 -6.516 1 93.81 233 THR B N 1
ATOM 4369 C CA . THR B 1 233 ? -15.781 33.906 -7.254 1 93.81 233 THR B CA 1
ATOM 4370 C C . THR B 1 233 ? -14.359 33.5 -6.848 1 93.81 233 THR B C 1
ATOM 4372 O O . THR B 1 233 ? -14.133 33.094 -5.715 1 93.81 233 THR B O 1
ATOM 4375 N N . PRO B 1 234 ? -13.414 33.688 -7.766 1 94.62 234 PRO B N 1
ATOM 4376 C CA . PRO B 1 234 ? -12.023 33.375 -7.426 1 94.62 234 PRO B CA 1
ATOM 4377 C C . PRO B 1 234 ? -11.516 34.156 -6.219 1 94.62 234 PRO B C 1
ATOM 4379 O O . PRO B 1 234 ? -10.789 33.625 -5.383 1 94.62 234 PRO B O 1
ATOM 4382 N N . LYS B 1 235 ? -11.914 35.375 -6.137 1 93.5 235 LYS B N 1
ATOM 4383 C CA . LYS B 1 235 ? -11.492 36.219 -5.02 1 93.5 235 LYS B CA 1
ATOM 4384 C C . LYS B 1 235 ? -12.023 35.688 -3.695 1 93.5 235 LYS B C 1
ATOM 4386 O O . LYS B 1 235 ? -11.289 35.594 -2.711 1 93.5 235 LYS B O 1
ATOM 4391 N N . TYR B 1 236 ? -13.242 35.375 -3.684 1 92.38 236 TYR B N 1
ATOM 4392 C CA . TYR B 1 236 ? -13.867 34.875 -2.465 1 92.38 236 TYR B CA 1
ATOM 4393 C C . TYR B 1 236 ? -13.258 33.531 -2.068 1 92.38 236 TYR B C 1
ATOM 4395 O O . TYR B 1 236 ? -12.977 33.281 -0.891 1 92.38 236 TYR B O 1
ATOM 4403 N N . LEU B 1 237 ? -13.094 32.656 -3 1 93.94 237 LEU B N 1
ATOM 4404 C CA . LEU B 1 237 ? -12.477 31.375 -2.717 1 93.94 237 LEU B CA 1
ATOM 4405 C C . LEU B 1 237 ? -11.102 31.562 -2.086 1 93.94 237 LEU B C 1
ATOM 4407 O O . LEU B 1 237 ? -10.789 30.938 -1.075 1 93.94 237 LEU B O 1
ATOM 4411 N N . THR B 1 238 ? -10.336 32.406 -2.715 1 91.56 238 THR B N 1
ATOM 4412 C CA . THR B 1 238 ? -8.984 32.625 -2.227 1 91.56 238 THR B CA 1
ATOM 4413 C C . THR B 1 238 ? -9.008 33.156 -0.793 1 91.56 238 THR B C 1
ATOM 4415 O O . THR B 1 238 ? -8.211 32.75 0.044 1 91.56 238 THR B O 1
ATOM 4418 N N . THR B 1 239 ? -9.938 34.031 -0.526 1 90.38 239 THR B N 1
ATOM 4419 C CA . THR B 1 239 ? -10.047 34.625 0.796 1 90.38 239 THR B CA 1
ATOM 4420 C C . THR B 1 239 ? -10.422 33.562 1.84 1 90.38 239 THR B C 1
ATOM 4422 O O . THR B 1 239 ? -9.797 33.5 2.9 1 90.38 239 THR B O 1
ATOM 4425 N N . ILE B 1 240 ? -11.391 32.812 1.53 1 89 240 ILE B N 1
ATOM 4426 C CA . ILE B 1 240 ? -11.906 31.859 2.494 1 89 240 ILE B CA 1
ATOM 4427 C C . ILE B 1 240 ? -10.875 30.75 2.74 1 89 240 ILE B C 1
ATOM 4429 O O . ILE B 1 240 ? -10.711 30.297 3.871 1 89 240 ILE B O 1
ATOM 4433 N N . ILE B 1 241 ? -10.234 30.359 1.698 1 88.5 241 ILE B N 1
ATOM 4434 C CA . ILE B 1 241 ? -9.242 29.297 1.829 1 88.5 241 ILE B CA 1
ATOM 4435 C C . ILE B 1 241 ? -8.062 29.797 2.67 1 88.5 241 ILE B C 1
ATOM 4437 O O . ILE B 1 241 ? -7.586 29.078 3.555 1 88.5 241 ILE B O 1
ATOM 4441 N N . ARG B 1 242 ? -7.684 30.969 2.43 1 86.75 242 ARG B N 1
ATOM 4442 C CA . ARG B 1 242 ? -6.586 31.547 3.203 1 86.75 242 ARG B CA 1
ATOM 4443 C C . ARG B 1 242 ? -6.973 31.688 4.672 1 86.75 242 ARG B C 1
ATOM 4445 O O . ARG B 1 242 ? -6.184 31.375 5.562 1 86.75 242 ARG B O 1
ATOM 4452 N N . LYS B 1 243 ? -8.133 32.094 4.863 1 82.62 243 LYS B N 1
ATOM 4453 C CA . LYS B 1 243 ? -8.617 32.281 6.227 1 82.62 243 LYS B CA 1
ATOM 4454 C C . LYS B 1 243 ? -8.719 30.969 6.969 1 82.62 243 LYS B C 1
ATOM 4456 O O . LYS B 1 243 ? -8.43 30.891 8.164 1 82.62 243 LYS B O 1
ATOM 4461 N N . THR B 1 244 ? -9.141 30 6.234 1 77.62 244 THR B N 1
ATOM 4462 C CA . THR B 1 244 ? -9.445 28.719 6.84 1 77.62 244 THR B CA 1
ATOM 4463 C C . THR B 1 244 ? -8.172 27.891 7.031 1 77.62 244 THR B C 1
ATOM 4465 O O . THR B 1 244 ? -8.031 27.188 8.031 1 77.62 244 THR B O 1
ATOM 4468 N N . SER B 1 245 ? -7.227 28 6.07 1 74.5 245 SER B N 1
ATOM 4469 C CA . SER B 1 245 ? -6.105 27.062 6.07 1 74.5 245 SER B CA 1
ATOM 4470 C C . SER B 1 245 ? -4.773 27.797 6.211 1 74.5 245 SER B C 1
ATOM 4472 O O . SER B 1 245 ? -3.736 27.156 6.418 1 74.5 245 SER B O 1
ATOM 4474 N N . GLY B 1 246 ? -4.715 29.062 6.113 1 75.25 246 GLY B N 1
ATOM 4475 C CA . GLY B 1 246 ? -3.48 29.828 6.164 1 75.25 246 GLY B CA 1
ATOM 4476 C C . GLY B 1 246 ? -2.758 29.891 4.832 1 75.25 246 GLY B C 1
ATOM 4477 O O . GLY B 1 246 ? -1.779 30.625 4.684 1 75.25 246 GLY B O 1
ATOM 4478 N N . ARG B 1 247 ? -3.23 29.234 3.863 1 78.81 247 ARG B N 1
ATOM 4479 C CA . ARG B 1 247 ? -2.658 29.234 2.521 1 78.81 247 ARG B CA 1
ATOM 4480 C C . ARG B 1 247 ? -3.713 29.578 1.476 1 78.81 247 ARG B C 1
ATOM 4482 O O . ARG B 1 247 ? -4.898 29.297 1.661 1 78.81 247 ARG B O 1
ATOM 4489 N N . THR B 1 248 ? -3.201 30.109 0.436 1 87.94 248 THR B N 1
ATOM 4490 C CA . THR B 1 248 ? -4.137 30.469 -0.621 1 87.94 248 THR B CA 1
ATOM 4491 C C . THR B 1 248 ? -4.535 29.25 -1.441 1 87.94 248 THR B C 1
ATOM 4493 O O . THR B 1 248 ? -3.869 28.219 -1.382 1 87.94 248 THR B O 1
ATOM 4496 N N . ALA B 1 249 ? -5.602 29.422 -2.184 1 90.75 249 ALA B N 1
ATOM 4497 C CA . ALA B 1 249 ? -6.051 28.375 -3.1 1 90.75 249 ALA B CA 1
ATOM 4498 C C . ALA B 1 249 ? -4.977 28.047 -4.137 1 90.75 249 ALA B C 1
ATOM 4500 O O . ALA B 1 249 ? -4.73 26.891 -4.449 1 90.75 249 ALA B O 1
ATOM 4501 N N . ALA B 1 250 ? -4.336 29.047 -4.609 1 92.19 250 ALA B N 1
ATOM 4502 C CA . ALA B 1 250 ? -3.297 28.875 -5.625 1 92.19 250 ALA B CA 1
ATOM 4503 C C . ALA B 1 250 ? -2.131 28.047 -5.082 1 92.19 250 ALA B C 1
ATOM 4505 O O . ALA B 1 250 ? -1.597 27.188 -5.777 1 92.19 250 ALA B O 1
ATOM 4506 N N . GLU B 1 251 ? -1.789 28.328 -3.885 1 87.31 251 GLU B N 1
ATOM 4507 C CA . GLU B 1 251 ? -0.695 27.594 -3.248 1 87.31 251 GLU B CA 1
ATOM 4508 C C . GLU B 1 251 ? -1.031 26.125 -3.096 1 87.31 251 GLU B C 1
ATOM 4510 O O . GLU B 1 251 ? -0.187 25.25 -3.346 1 87.31 251 GLU B O 1
ATOM 4515 N N . TRP B 1 252 ? -2.238 25.859 -2.691 1 85.38 252 TRP B N 1
ATOM 4516 C CA . TRP B 1 252 ? -2.693 24.469 -2.566 1 85.38 252 TRP B CA 1
ATOM 4517 C C . TRP B 1 252 ? -2.627 23.75 -3.91 1 85.38 252 TRP B C 1
ATOM 4519 O O . TRP B 1 252 ? -2.146 22.625 -3.992 1 85.38 252 TRP B O 1
ATOM 4529 N N . ILE B 1 253 ? -3.102 24.391 -4.902 1 90.81 253 ILE B N 1
ATOM 4530 C CA . ILE B 1 253 ? -3.123 23.812 -6.238 1 90.81 253 ILE B CA 1
ATOM 4531 C C . ILE B 1 253 ? -1.697 23.5 -6.691 1 90.81 253 ILE B C 1
ATOM 4533 O O . ILE B 1 253 ? -1.405 22.375 -7.113 1 90.81 253 ILE B O 1
ATOM 4537 N N . ASP B 1 254 ? -0.86 24.422 -6.516 1 89.19 254 ASP B N 1
ATOM 4538 C CA . ASP B 1 254 ? 0.529 24.266 -6.934 1 89.19 254 ASP B CA 1
ATOM 4539 C C . ASP B 1 254 ? 1.202 23.125 -6.184 1 89.19 254 ASP B C 1
ATOM 4541 O O . ASP B 1 254 ? 1.942 22.328 -6.777 1 89.19 254 ASP B O 1
ATOM 4545 N N . ASP B 1 255 ? 0.947 23.094 -4.965 1 82.5 255 ASP B N 1
ATOM 4546 C CA . ASP B 1 255 ? 1.558 22.047 -4.141 1 82.5 255 ASP B CA 1
ATOM 4547 C C . ASP B 1 255 ? 1.171 20.656 -4.629 1 82.5 255 ASP B C 1
ATOM 4549 O O . ASP B 1 255 ? 2.014 19.766 -4.695 1 82.5 255 ASP B O 1
ATOM 4553 N N . TYR B 1 256 ? -0.085 20.484 -4.926 1 82.06 256 TYR B N 1
ATOM 4554 C CA . TYR B 1 256 ? -0.561 19.188 -5.387 1 82.06 256 TYR B CA 1
ATOM 4555 C C . TYR B 1 256 ? 0.052 18.828 -6.734 1 82.06 256 TYR B C 1
ATOM 4557 O O . TYR B 1 256 ? 0.452 17.672 -6.961 1 82.06 256 TYR B O 1
ATOM 4565 N N . VAL B 1 257 ? 0.141 19.781 -7.602 1 87.81 257 VAL B N 1
ATOM 4566 C CA . VAL B 1 257 ? 0.696 19.547 -8.93 1 87.81 257 VAL B CA 1
ATOM 4567 C C . VAL B 1 257 ? 2.178 19.203 -8.82 1 87.81 257 VAL B C 1
ATOM 4569 O O . VAL B 1 257 ? 2.648 18.25 -9.445 1 87.81 257 VAL B O 1
ATOM 4572 N N . VAL B 1 258 ? 2.867 19.922 -8.016 1 86.81 258 VAL B N 1
ATOM 4573 C CA . VAL B 1 258 ? 4.305 19.719 -7.863 1 86.81 258 VAL B CA 1
ATOM 4574 C C . VAL B 1 258 ? 4.57 18.344 -7.23 1 86.81 258 VAL B C 1
ATOM 4576 O O . VAL B 1 258 ? 5.5 17.641 -7.629 1 86.81 258 VAL B O 1
ATOM 4579 N N . LEU B 1 259 ? 3.787 18.078 -6.266 1 78.06 259 LEU B N 1
ATOM 4580 C CA . LEU B 1 259 ? 3.941 16.781 -5.605 1 78.06 259 LEU B CA 1
ATOM 4581 C C . LEU B 1 259 ? 3.762 15.641 -6.602 1 78.06 259 LEU B C 1
ATOM 4583 O O . LEU B 1 259 ? 4.52 14.672 -6.582 1 78.06 259 LEU B O 1
ATOM 4587 N N . GLU B 1 260 ? 2.734 15.758 -7.41 1 80.06 260 GLU B N 1
ATOM 4588 C CA . GLU B 1 260 ? 2.502 14.75 -8.438 1 80.06 260 GLU B CA 1
ATOM 4589 C C . GLU B 1 260 ? 3.658 14.695 -9.43 1 80.06 260 GLU B C 1
ATOM 4591 O O . GLU B 1 260 ? 4.07 13.617 -9.859 1 80.06 260 GLU B O 1
ATOM 4596 N N . ALA B 1 261 ? 4.137 15.789 -9.797 1 85.94 261 ALA B N 1
ATOM 4597 C CA . ALA B 1 261 ? 5.273 15.859 -10.711 1 85.94 261 ALA B CA 1
ATOM 4598 C C . ALA B 1 261 ? 6.488 15.141 -10.125 1 85.94 261 ALA B C 1
ATOM 4600 O O . ALA B 1 261 ? 7.141 14.352 -10.82 1 85.94 261 ALA B O 1
ATOM 4601 N N . LYS B 1 262 ? 6.762 15.453 -8.883 1 79.81 262 LYS B N 1
ATOM 4602 C CA . LYS B 1 262 ? 7.879 14.805 -8.195 1 79.81 262 LYS B CA 1
ATOM 4603 C C . LYS B 1 262 ? 7.723 13.289 -8.203 1 79.81 262 LYS B C 1
ATOM 4605 O O . LYS B 1 262 ? 8.688 12.562 -8.453 1 79.81 262 LYS B O 1
ATOM 4610 N N . ASN B 1 263 ? 6.562 12.883 -7.953 1 72.38 263 ASN B N 1
ATOM 4611 C CA . ASN B 1 263 ? 6.258 11.453 -7.93 1 72.38 263 ASN B CA 1
ATOM 4612 C C . ASN B 1 263 ? 6.504 10.812 -9.289 1 72.38 263 ASN B C 1
ATOM 4614 O O . ASN B 1 263 ? 7.145 9.758 -9.375 1 72.38 263 ASN B O 1
ATOM 4618 N N . LEU B 1 264 ? 5.977 11.391 -10.289 1 75.88 264 LEU B N 1
ATOM 4619 C CA . LEU B 1 264 ? 6.109 10.852 -11.641 1 75.88 264 LEU B CA 1
ATOM 4620 C C . LEU B 1 264 ? 7.57 10.859 -12.086 1 75.88 264 LEU B C 1
ATOM 4622 O O . LEU B 1 264 ? 8.023 9.922 -12.742 1 75.88 264 LEU B O 1
ATOM 4626 N N . LEU B 1 265 ? 8.297 11.875 -11.719 1 81.12 265 LEU B N 1
ATOM 4627 C CA . LEU B 1 265 ? 9.695 12.008 -12.109 1 81.12 265 LEU B CA 1
ATOM 4628 C C . LEU B 1 265 ? 10.547 10.914 -11.453 1 81.12 265 LEU B C 1
ATOM 4630 O O . LEU B 1 265 ? 11.469 10.383 -12.078 1 81.12 265 LEU B O 1
ATOM 4634 N N . LYS B 1 266 ? 10.242 10.594 -10.305 1 71.44 266 LYS B N 1
ATOM 4635 C CA . LYS B 1 266 ? 11.086 9.68 -9.547 1 71.44 266 LYS B CA 1
ATOM 4636 C C . LYS B 1 266 ? 10.617 8.234 -9.703 1 71.44 266 LYS B C 1
ATOM 4638 O O . LYS B 1 266 ? 11.43 7.305 -9.664 1 71.44 266 LYS B O 1
ATOM 4643 N N . TYR B 1 267 ? 9.352 8.094 -9.938 1 58.97 267 TYR B N 1
ATOM 4644 C CA . TYR B 1 267 ? 8.852 6.738 -9.758 1 58.97 267 TYR B CA 1
ATOM 4645 C C . TYR B 1 267 ? 8.117 6.262 -11.008 1 58.97 267 TYR B C 1
ATOM 4647 O O . TYR B 1 267 ? 7.426 5.238 -10.977 1 58.97 267 TYR B O 1
ATOM 4655 N N . SER B 1 268 ? 8.062 6.984 -12.008 1 63.28 268 SER B N 1
ATOM 4656 C CA . SER B 1 268 ? 7.504 6.531 -13.273 1 63.28 268 SER B CA 1
ATOM 4657 C C . SER B 1 268 ? 8.594 6.406 -14.336 1 63.28 268 SER B C 1
ATOM 4659 O O . SER B 1 268 ? 9.711 6.887 -14.148 1 63.28 268 SER B O 1
ATOM 4661 N N . THR B 1 269 ? 8.25 5.656 -15.328 1 63.69 269 THR B N 1
ATOM 4662 C CA . THR B 1 269 ? 9.18 5.52 -16.453 1 63.69 269 THR B CA 1
ATOM 4663 C C . THR B 1 269 ? 8.875 6.551 -17.531 1 63.69 269 THR B C 1
ATOM 4665 O O . THR B 1 269 ? 9.445 6.496 -18.625 1 63.69 269 THR B O 1
ATOM 4668 N N . MET B 1 270 ? 7.996 7.414 -17.219 1 72.75 270 MET B N 1
ATOM 4669 C CA . MET B 1 270 ? 7.594 8.422 -18.203 1 72.75 270 MET B CA 1
ATOM 4670 C C . MET B 1 270 ? 8.727 9.414 -18.453 1 72.75 270 MET B C 1
ATOM 4672 O O . MET B 1 270 ? 9.445 9.789 -17.531 1 72.75 270 MET B O 1
ATOM 4676 N N . SER B 1 271 ? 8.844 9.758 -19.734 1 82.81 271 SER B N 1
ATOM 4677 C CA . SER B 1 271 ? 9.766 10.852 -20.047 1 82.81 271 SER B CA 1
ATOM 4678 C C . SER B 1 271 ? 9.25 12.172 -19.484 1 82.81 271 SER B C 1
ATOM 4680 O O . SER B 1 271 ? 8.086 12.281 -19.109 1 82.81 271 SER B O 1
ATOM 4682 N N . ILE B 1 272 ? 10.133 13.148 -19.5 1 91.38 272 ILE B N 1
ATOM 4683 C CA . ILE B 1 272 ? 9.758 14.469 -19 1 91.38 272 ILE B CA 1
ATOM 4684 C C . ILE B 1 272 ? 8.656 15.062 -19.875 1 91.38 272 ILE B C 1
ATOM 4686 O O . ILE B 1 272 ? 7.742 15.719 -19.359 1 91.38 272 ILE B O 1
ATOM 4690 N N . GLN B 1 273 ? 8.789 14.789 -21.094 1 88.25 273 GLN B N 1
ATOM 4691 C CA . GLN B 1 273 ? 7.766 15.266 -22.031 1 88.25 273 GLN B CA 1
ATOM 4692 C C . GLN B 1 273 ? 6.418 14.609 -21.734 1 88.25 273 GLN B C 1
ATOM 4694 O O . GLN B 1 273 ? 5.383 15.273 -21.75 1 88.25 273 GLN B O 1
ATOM 4699 N N . GLU B 1 274 ? 6.434 13.414 -21.516 1 81.56 274 GLU B N 1
ATOM 4700 C CA . GLU B 1 274 ? 5.207 12.68 -21.203 1 81.56 274 GLU B CA 1
ATOM 4701 C C . GLU B 1 274 ? 4.582 13.172 -19.906 1 81.56 274 GLU B C 1
ATOM 4703 O O . GLU B 1 274 ? 3.361 13.281 -19.797 1 81.56 274 GLU B O 1
ATOM 4708 N N . ILE B 1 275 ? 5.422 13.398 -18.984 1 88.06 275 ILE B N 1
ATOM 4709 C CA . ILE B 1 275 ? 4.953 13.906 -17.688 1 88.06 275 ILE B CA 1
ATOM 4710 C C . ILE B 1 275 ? 4.301 15.273 -17.891 1 88.06 275 ILE B C 1
ATOM 4712 O O . ILE B 1 275 ? 3.25 15.547 -17.297 1 88.06 275 ILE B O 1
ATOM 4716 N N . ALA B 1 276 ? 4.918 16.078 -18.703 1 91.88 276 ALA B N 1
ATOM 4717 C CA . ALA B 1 276 ? 4.352 17.391 -19.016 1 91.88 276 ALA B CA 1
ATOM 4718 C C . ALA B 1 276 ? 2.936 17.266 -19.562 1 91.88 276 ALA B C 1
ATOM 4720 O O . ALA B 1 276 ? 2.023 17.969 -19.125 1 91.88 276 ALA B O 1
ATOM 4721 N N . TYR B 1 277 ? 2.797 16.359 -20.406 1 84.12 277 TYR B N 1
ATOM 4722 C CA . TYR B 1 277 ? 1.495 16.156 -21.031 1 84.12 277 TYR B CA 1
ATOM 4723 C C . TYR B 1 277 ? 0.507 15.555 -20.031 1 84.12 277 TYR B C 1
ATOM 4725 O O . TYR B 1 277 ? -0.659 15.953 -20 1 84.12 277 TYR B O 1
ATOM 4733 N N . CYS B 1 278 ? 0.99 14.672 -19.281 1 80.88 278 CYS B N 1
ATOM 4734 C CA . CYS B 1 278 ? 0.159 14.016 -18.266 1 80.88 278 CYS B CA 1
ATOM 4735 C C . CYS B 1 278 ? -0.414 15.031 -17.297 1 80.88 278 CYS B C 1
ATOM 4737 O O . CYS B 1 278 ? -1.563 14.906 -16.859 1 80.88 278 CYS B O 1
ATOM 4739 N N . LEU B 1 279 ? 0.35 16 -17.062 1 89.19 279 LEU B N 1
ATOM 4740 C CA . LEU B 1 279 ? -0.05 17.031 -16.109 1 89.19 279 LEU B CA 1
ATOM 4741 C C . LEU B 1 279 ? -0.674 18.219 -16.828 1 89.19 279 LEU B C 1
ATOM 4743 O O . LEU B 1 279 ? -0.908 19.266 -16.219 1 89.19 279 LEU B O 1
ATOM 4747 N N . ASN B 1 280 ? -0.89 18.078 -18.078 1 91.69 280 ASN B N 1
ATOM 4748 C CA . ASN B 1 280 ? -1.63 19.016 -18.922 1 91.69 280 ASN B CA 1
ATOM 4749 C C . ASN B 1 280 ? -0.873 20.328 -19.094 1 91.69 280 ASN B C 1
ATOM 4751 O O . ASN B 1 280 ? -1.477 21.406 -19.094 1 91.69 280 ASN B O 1
ATOM 4755 N N . PHE B 1 281 ? 0.358 20.219 -19.156 1 93.56 281 PHE B N 1
ATOM 4756 C CA . PHE B 1 281 ? 1.146 21.359 -19.578 1 93.56 281 PHE B CA 1
ATOM 4757 C C . PHE B 1 281 ? 1.204 21.453 -21.094 1 93.56 281 PHE B C 1
ATOM 4759 O O . PHE B 1 281 ? 1.154 20.438 -21.781 1 93.56 281 PHE B O 1
ATOM 4766 N N . PRO B 1 282 ? 1.304 22.703 -21.578 1 92.12 282 PRO B N 1
ATOM 4767 C CA . PRO B 1 282 ? 1.338 22.828 -23.031 1 92.12 282 PRO B CA 1
ATOM 4768 C C . PRO B 1 282 ? 2.568 22.188 -23.656 1 92.12 282 PRO B C 1
ATOM 4770 O O . PRO B 1 282 ? 2.508 21.703 -24.797 1 92.12 282 PRO B O 1
ATOM 4773 N N . ASN B 1 283 ? 3.672 22.203 -23 1 91.19 283 ASN B N 1
ATOM 4774 C CA . ASN B 1 283 ? 4.891 21.562 -23.469 1 91.19 283 ASN B CA 1
ATOM 4775 C C . ASN B 1 283 ? 5.902 21.375 -22.344 1 91.19 283 ASN B C 1
ATOM 4777 O O . ASN B 1 283 ? 5.668 21.828 -21.219 1 91.19 283 ASN B O 1
ATOM 4781 N N . GLN B 1 284 ? 6.992 20.75 -22.688 1 93.31 284 GLN B N 1
ATOM 4782 C CA . GLN B 1 284 ? 8.016 20.406 -21.703 1 93.31 284 GLN B CA 1
ATOM 4783 C C . GLN B 1 284 ? 8.672 21.656 -21.125 1 93.31 284 GLN B C 1
ATOM 4785 O O . GLN B 1 284 ? 9.031 21.688 -19.953 1 93.31 284 GLN B O 1
ATOM 4790 N N . SER B 1 285 ? 8.844 22.594 -21.953 1 94.88 285 SER B N 1
ATOM 4791 C CA . SER B 1 285 ? 9.484 23.828 -21.516 1 94.88 285 SER B CA 1
ATOM 4792 C C . SER B 1 285 ? 8.672 24.5 -20.406 1 94.88 285 SER B C 1
ATOM 4794 O O . SER B 1 285 ? 9.234 24.953 -19.406 1 94.88 285 SER B O 1
ATOM 4796 N N . PHE B 1 286 ? 7.445 24.641 -20.656 1 95.06 286 PHE B N 1
ATOM 4797 C CA . PHE B 1 286 ? 6.566 25.25 -19.656 1 95.06 286 PHE B CA 1
ATOM 4798 C C . PHE B 1 286 ? 6.574 24.453 -18.359 1 95.06 286 PHE B C 1
ATOM 4800 O O . PHE B 1 286 ? 6.609 25.031 -17.281 1 95.06 286 PHE B O 1
ATOM 4807 N N . PHE B 1 287 ? 6.508 23.172 -18.438 1 96.25 287 PHE B N 1
ATOM 4808 C CA . PHE B 1 287 ? 6.574 22.297 -17.266 1 96.25 287 PHE B CA 1
ATOM 4809 C C . PHE B 1 287 ? 7.879 22.516 -16.516 1 96.25 287 PHE B C 1
ATOM 4811 O O . PHE B 1 287 ? 7.883 22.625 -15.289 1 96.25 287 PHE B O 1
ATOM 4818 N N . GLY B 1 288 ? 8.945 22.516 -17.25 1 95.38 288 GLY B N 1
ATOM 4819 C CA . GLY B 1 288 ? 10.25 22.719 -16.641 1 95.38 288 GLY B CA 1
ATOM 4820 C C . GLY B 1 288 ? 10.352 24 -15.844 1 95.38 288 GLY B C 1
ATOM 4821 O O . GLY B 1 288 ? 10.867 24.016 -14.719 1 95.38 288 GLY B O 1
ATOM 4822 N N . LYS B 1 289 ? 9.906 25.078 -16.422 1 95.62 289 LYS B N 1
ATOM 4823 C CA . LYS B 1 289 ? 9.93 26.375 -15.75 1 95.62 289 LYS B CA 1
ATOM 4824 C C . LYS B 1 289 ? 9.07 26.375 -14.492 1 95.62 289 LYS B C 1
ATOM 4826 O O . LYS B 1 289 ? 9.469 26.891 -13.453 1 95.62 289 LYS B O 1
ATOM 4831 N N . TYR B 1 290 ? 7.914 25.844 -14.672 1 94.56 290 TYR B N 1
ATOM 4832 C CA . TYR B 1 290 ? 6.988 25.719 -13.547 1 94.56 290 TYR B CA 1
ATOM 4833 C C . TYR B 1 290 ? 7.609 24.938 -12.406 1 94.56 290 TYR B C 1
ATOM 4835 O O . TYR B 1 290 ? 7.602 25.391 -11.258 1 94.56 290 TYR B O 1
ATOM 4843 N N . PHE B 1 291 ? 8.117 23.797 -12.766 1 94.5 291 PHE B N 1
ATOM 4844 C CA . PHE B 1 291 ? 8.711 22.922 -11.766 1 94.5 291 PHE B CA 1
ATOM 4845 C C . PHE B 1 291 ? 9.898 23.578 -11.086 1 94.5 291 PHE B C 1
ATOM 4847 O O . PHE B 1 291 ? 10.023 23.547 -9.859 1 94.5 291 PHE B O 1
ATOM 4854 N N . ARG B 1 292 ? 10.711 24.234 -11.828 1 93.25 292 ARG B N 1
ATOM 4855 C CA . ARG B 1 292 ? 11.875 24.922 -11.289 1 93.25 292 ARG B CA 1
ATOM 4856 C C . ARG B 1 292 ? 11.469 26.078 -10.383 1 93.25 292 ARG B C 1
ATOM 4858 O O . ARG B 1 292 ? 12.086 26.312 -9.344 1 93.25 292 ARG B O 1
ATOM 4865 N N . SER B 1 293 ? 10.555 26.75 -10.758 1 93.56 293 SER B N 1
ATOM 4866 C CA . SER B 1 293 ? 10.102 27.891 -9.977 1 93.56 293 SER B CA 1
ATOM 4867 C C . SER B 1 293 ? 9.609 27.469 -8.602 1 93.56 293 SER B C 1
ATOM 4869 O O . SER B 1 293 ? 9.758 28.203 -7.625 1 93.56 293 SER B O 1
ATOM 4871 N N . HIS B 1 294 ? 9.102 26.281 -8.5 1 87.75 294 HIS B N 1
ATOM 4872 C CA . HIS B 1 294 ? 8.484 25.844 -7.25 1 87.75 294 HIS B CA 1
ATOM 4873 C C . HIS B 1 294 ? 9.453 25 -6.426 1 87.75 294 HIS B C 1
ATOM 4875 O O . HIS B 1 294 ? 9.328 24.922 -5.203 1 87.75 294 HIS B O 1
ATOM 4881 N N . THR B 1 295 ? 10.398 24.406 -7.105 1 84 295 THR B N 1
ATOM 4882 C CA . THR B 1 295 ? 11.25 23.469 -6.383 1 84 295 THR B CA 1
ATOM 4883 C C . THR B 1 295 ? 12.695 23.969 -6.352 1 84 295 THR B C 1
ATOM 4885 O O . THR B 1 295 ? 13.508 23.469 -5.566 1 84 295 THR B O 1
ATOM 4888 N N . GLY B 1 296 ? 13 24.828 -7.242 1 88.5 296 GLY B N 1
ATOM 4889 C CA . GLY B 1 296 ? 14.352 25.344 -7.336 1 88.5 296 GLY B CA 1
ATOM 4890 C C . GLY B 1 296 ? 15.258 24.5 -8.211 1 88.5 296 GLY B C 1
ATOM 4891 O O . GLY B 1 296 ? 16.406 24.875 -8.469 1 88.5 296 GLY B O 1
ATOM 4892 N N . MET B 1 297 ? 14.719 23.391 -8.688 1 88.94 297 MET B N 1
ATOM 4893 C CA . MET B 1 297 ? 15.516 22.5 -9.531 1 88.94 297 MET B CA 1
ATOM 4894 C C . MET B 1 297 ? 14.758 22.141 -10.805 1 88.94 297 MET B C 1
ATOM 4896 O O . MET B 1 297 ? 13.531 22.203 -10.844 1 88.94 297 MET B O 1
ATOM 4900 N N . THR B 1 298 ? 15.539 21.703 -11.828 1 92.94 298 THR B N 1
ATOM 4901 C CA . THR B 1 298 ? 14.914 21.25 -13.062 1 92.94 298 THR B CA 1
ATOM 4902 C C . THR B 1 298 ? 14.359 19.844 -12.906 1 92.94 298 THR B C 1
ATOM 4904 O O . THR B 1 298 ? 14.797 19.094 -12.031 1 92.94 298 THR B O 1
ATOM 4907 N N . PRO B 1 299 ? 13.367 19.547 -13.734 1 92.12 299 PRO B N 1
ATOM 4908 C CA . PRO B 1 299 ? 12.852 18.172 -13.703 1 92.12 299 PRO B CA 1
ATOM 4909 C C . PRO B 1 299 ? 13.953 17.125 -13.867 1 92.12 299 PRO B C 1
ATOM 4911 O O . PRO B 1 299 ? 13.969 16.125 -13.148 1 92.12 299 PRO B O 1
ATOM 4914 N N . SER B 1 300 ? 14.852 17.328 -14.742 1 92 300 SER B N 1
ATOM 4915 C CA . SER B 1 300 ? 15.938 16.391 -14.992 1 92 300 SER B CA 1
ATOM 4916 C C . SER B 1 300 ? 16.844 16.25 -13.773 1 92 300 SER B C 1
ATOM 4918 O O . SER B 1 300 ? 17.25 15.148 -13.414 1 92 300 SER B O 1
ATOM 4920 N N . ALA B 1 301 ? 17.188 17.359 -13.211 1 90.19 301 ALA B N 1
ATOM 4921 C CA . ALA B 1 301 ? 18.031 17.359 -12.016 1 90.19 301 ALA B CA 1
ATOM 4922 C C . ALA B 1 301 ? 17.359 16.609 -10.867 1 90.19 301 ALA B C 1
ATOM 4924 O O . ALA B 1 301 ? 18 15.852 -10.148 1 90.19 301 ALA B O 1
ATOM 4925 N N . TYR B 1 302 ? 16.094 16.875 -10.742 1 87.25 302 TYR B N 1
ATOM 4926 C CA . TYR B 1 302 ? 15.336 16.234 -9.68 1 87.25 302 TYR B CA 1
ATOM 4927 C C . TYR B 1 302 ? 15.297 14.719 -9.875 1 87.25 302 TYR B C 1
ATOM 4929 O O . TYR B 1 302 ? 15.469 13.953 -8.93 1 87.25 302 TYR B O 1
ATOM 4937 N N . ARG B 1 303 ? 15.023 14.297 -11.078 1 84.19 303 ARG B N 1
ATOM 4938 C CA . ARG B 1 303 ? 14.953 12.883 -11.414 1 84.19 303 ARG B CA 1
ATOM 4939 C C . ARG B 1 303 ? 16.266 12.18 -11.109 1 84.19 303 ARG B C 1
ATOM 4941 O O . ARG B 1 303 ? 16.281 11.031 -10.648 1 84.19 303 ARG B O 1
ATOM 4948 N N . MET B 1 304 ? 17.328 12.844 -11.352 1 76.94 304 MET B N 1
ATOM 4949 C CA . MET B 1 304 ? 18.656 12.266 -11.148 1 76.94 304 MET B CA 1
ATOM 4950 C C . MET B 1 304 ? 19.062 12.32 -9.68 1 76.94 304 MET B C 1
ATOM 4952 O O . MET B 1 304 ? 19.984 11.617 -9.266 1 76.94 304 MET B O 1
ATOM 4956 N N . SER B 1 305 ? 18.375 13.102 -9.047 1 67.12 305 SER B N 1
ATOM 4957 C CA . SER B 1 305 ? 18.75 13.273 -7.648 1 67.12 305 SER B CA 1
ATOM 4958 C C . SER B 1 305 ? 18.312 12.07 -6.812 1 67.12 305 SER B C 1
ATOM 4960 O O . SER B 1 305 ? 17.359 11.383 -7.156 1 67.12 305 SER B O 1
ATOM 4962 N N . LYS B 1 306 ? 19.141 11.328 -6.055 1 57.53 306 LYS B N 1
ATOM 4963 C CA . LYS B 1 306 ? 18.938 10.172 -5.184 1 57.53 306 LYS B CA 1
ATOM 4964 C C . LYS B 1 306 ? 17.906 10.469 -4.109 1 57.53 306 LYS B C 1
ATOM 4966 O O . LYS B 1 306 ? 17.781 11.609 -3.654 1 57.53 306 LYS B O 1
#

InterPro domains:
  IPR009057 Homedomain-like superfamily [SSF46689] (260-303)
  IPR018060 AraC-like, DNA binding HTH domain [PF12833] (226-303)
  IPR018060 AraC-like, DNA binding HTH domain [PS01124] (207-305)
  IPR018060 AraC-like, DNA binding HTH domain [SM00342] (220-303)